Protein AF-0000000067420431 (afdb_homodimer)

Sequence (496 aa):
MPSWLITGTSKGIGLGIVCHLLKEEKNFVIGTARDLSAKALQELAAIYPKNRLALIELDITDVTSVKKAAEEAAALLPNGLDYLINNAGISLQIMTPFEDLDMKLFAEELNFYTVSVIQVTTAFLPLIRKSAVKKIIFITSILGSLETSGSWPLIGNSYSISKAALNMLACKWGAALKNDGIIVALVHPGWVQTNMGDPCKEWAETYAPNIPQITVAQSSAGIVEVAKSITIEAAVPFYQYDGSRLPFMPSWLITGTSKGIGLGIVCHLLKEEKNFVIGTARDLSAKALQELAAIYPKNRLALIELDITDVTSVKKAAEEAAALLPNGLDYLINNAGISLQIMTPFEDLDMKLFAEELNFYTVSVIQVTTAFLPLIRKSAVKKIIFITSILGSLETSGSWPLIGNSYSISKAALNMLACKWGAALKNDGIIVALVHPGWVQTNMGDPCKEWAETYAPNIPQITVAQSSAGIVEVAKSITIEAAVPFYQYDGSRLPF

Organism: Laccaria bicolor (strain S238N-H82 / ATCC MYA-4686) (NCBI:txid486041)

InterPro domains:
  IPR002347 Short-chain dehydrogenase/reductase SDR [PF00106] (5-203)
  IPR002347 Short-chain dehydrogenase/reductase SDR [PR00081] (3-20)
  IPR002347 Short-chain dehydrogenase/reductase SDR [PR00081] (79-90)
  IPR002347 Short-chain dehydrogenase/reductase SDR [PR00081] (128-144)
  IPR002347 Short-chain dehydrogenase/reductase SDR [PR00081] (159-178)
  IPR002347 Short-chain dehydrogenase/reductase SDR [PR00081] (180-197)
  IPR020904 Short-chain dehydrogenase/reductase, conserved site [PS00061] (146-174)
  IPR036291 NAD(P)-binding domain superfamily [SSF51735] (1-248)
  IPR052184 Short-chain dehydrogenases/reductases (SDR) enzymes [PTHR45458] (1-247)

Radius of gyration: 23.75 Å; Cα contacts (8 Å, |Δi|>4): 1062; chains: 2; bounding box: 50×73×51 Å

pLDDT: mean 96.44, std 3.24, range [82.06, 98.94]

Structure (mmCIF, N/CA/C/O backbone):
data_AF-0000000067420431-model_v1
#
loop_
_entity.id
_entity.type
_entity.pdbx_description
1 polymer 'Predicted protein'
#
loop_
_atom_site.group_PDB
_atom_site.id
_atom_site.type_symbol
_atom_site.label_atom_id
_atom_site.label_alt_id
_atom_site.label_comp_id
_atom_site.label_asym_id
_atom_site.label_entity_id
_atom_site.label_seq_id
_atom_site.pdbx_PDB_ins_code
_atom_site.Cartn_x
_atom_site.Cartn_y
_atom_site.Cartn_z
_atom_site.occupancy
_atom_site.B_iso_or_equiv
_atom_site.auth_seq_id
_atom_site.auth_comp_id
_atom_site.auth_asym_id
_atom_site.auth_atom_id
_atom_site.pdbx_PDB_model_num
ATOM 1 N N . MET A 1 1 ? 6.469 31.328 17.688 1 84.81 1 MET A N 1
ATOM 2 C CA . MET A 1 1 ? 5.082 30.938 17.484 1 84.81 1 MET A CA 1
ATOM 3 C C . MET A 1 1 ? 4.992 29.719 16.547 1 84.81 1 MET A C 1
ATOM 5 O O . MET A 1 1 ? 5.355 29.797 15.383 1 84.81 1 MET A O 1
ATOM 9 N N . PRO A 1 2 ? 4.555 28.578 17.203 1 96.44 2 PRO A N 1
ATOM 10 C CA . PRO A 1 2 ? 4.523 27.406 16.328 1 96.44 2 PRO A CA 1
ATOM 11 C C . PRO A 1 2 ? 3.551 27.578 15.156 1 96.44 2 PRO A C 1
ATOM 13 O O . PRO A 1 2 ? 2.455 28.109 15.336 1 96.44 2 PRO A O 1
ATOM 16 N N . SER A 1 3 ? 3.992 27.234 13.969 1 98.62 3 SER A N 1
ATOM 17 C CA . SER A 1 3 ? 3.158 27.297 12.773 1 98.62 3 SER A CA 1
ATOM 18 C C . SER A 1 3 ? 2.678 25.906 12.375 1 98.62 3 SER A C 1
ATOM 20 O O . SER A 1 3 ? 3.445 24.938 12.406 1 98.62 3 SER A O 1
ATOM 22 N N . TRP A 1 4 ? 1.373 25.844 12.055 1 98.88 4 TRP A N 1
ATOM 23 C CA . TRP A 1 4 ? 0.713 24.594 11.688 1 98.88 4 TRP A CA 1
ATOM 24 C C . TRP A 1 4 ? 0.013 24.719 10.336 1 98.88 4 TRP A C 1
ATOM 26 O O . TRP A 1 4 ? -0.705 25.703 10.102 1 98.88 4 TRP A O 1
ATOM 36 N N . LEU A 1 5 ? 0.247 23.812 9.453 1 98.94 5 LEU A N 1
ATOM 37 C CA . LEU A 1 5 ? -0.556 23.719 8.234 1 98.94 5 LEU A CA 1
ATOM 38 C C . LEU A 1 5 ? -1.26 22.359 8.156 1 98.94 5 LEU A C 1
ATOM 40 O O . LEU A 1 5 ? -0.619 21.312 8.281 1 98.94 5 LEU A O 1
ATOM 44 N N . ILE A 1 6 ? -2.568 22.391 8.008 1 98.94 6 ILE A N 1
ATOM 45 C CA . ILE A 1 6 ? -3.402 21.188 7.969 1 98.94 6 ILE A CA 1
ATOM 46 C C . ILE A 1 6 ? -4.141 21.125 6.633 1 98.94 6 ILE A C 1
ATOM 48 O O . ILE A 1 6 ? -4.742 22.109 6.199 1 98.94 6 ILE A O 1
ATOM 52 N N . THR A 1 7 ? -4.051 19.984 5.977 1 98.88 7 THR A N 1
ATOM 53 C CA . THR A 1 7 ? -4.812 19.828 4.742 1 98.88 7 THR A CA 1
ATOM 54 C C . THR A 1 7 ? -6.195 19.25 5.031 1 98.88 7 THR A C 1
ATOM 56 O O . THR A 1 7 ? -6.359 18.438 5.953 1 98.88 7 THR A O 1
ATOM 59 N N . GLY A 1 8 ? -7.168 19.578 4.191 1 98.19 8 GLY A N 1
ATOM 60 C CA . GLY A 1 8 ? -8.516 19.062 4.336 1 98.19 8 GLY A CA 1
ATOM 61 C C . GLY A 1 8 ? -9.211 19.547 5.594 1 98.19 8 GLY A C 1
ATOM 62 O O . GLY A 1 8 ? -9.641 18.734 6.418 1 98.19 8 GLY A O 1
ATOM 63 N N . THR A 1 9 ? -9.5 20.906 5.699 1 98.44 9 THR A N 1
ATOM 64 C CA . THR A 1 9 ? -9.945 21.438 6.984 1 98.44 9 THR A CA 1
ATOM 65 C C . THR A 1 9 ? -11.391 21.922 6.902 1 98.44 9 THR A C 1
ATOM 67 O O . THR A 1 9 ? -11.891 22.547 7.836 1 98.44 9 THR A O 1
ATOM 70 N N . SER A 1 10 ? -12.102 21.594 5.82 1 97.12 10 SER A N 1
ATOM 71 C CA . SER A 1 10 ? -13.445 22.141 5.637 1 97.12 10 SER A CA 1
ATOM 72 C C . SER A 1 10 ? -14.453 21.453 6.555 1 97.12 10 SER A C 1
ATOM 74 O O . SER A 1 10 ? -15.562 21.938 6.758 1 97.12 10 SER A O 1
ATOM 76 N N . LYS A 1 11 ? -14.133 20.25 7.078 1 96.06 11 LYS A N 1
ATOM 77 C CA . LYS A 1 11 ? -15.008 19.484 7.957 1 96.06 11 LYS A CA 1
ATOM 78 C C . LYS A 1 11 ? -14.234 18.406 8.695 1 96.06 11 LYS A C 1
ATOM 80 O O . LYS A 1 11 ? -13.023 18.25 8.5 1 96.06 11 LYS A O 1
ATOM 85 N N . GLY A 1 12 ? -14.891 17.797 9.57 1 97 12 GLY A N 1
ATOM 86 C CA . GLY A 1 12 ? -14.383 16.578 10.18 1 97 12 GLY A CA 1
ATOM 87 C C . GLY A 1 12 ? -13.141 16.812 11.023 1 97 12 GLY A C 1
ATOM 88 O O . GLY A 1 12 ? -13.07 17.766 11.797 1 97 12 GLY A O 1
ATOM 89 N N . ILE A 1 13 ? -12.211 15.906 10.922 1 98.44 13 ILE A N 1
ATOM 90 C CA . ILE A 1 13 ? -11.016 15.867 11.766 1 98.44 13 ILE A CA 1
ATOM 91 C C . ILE A 1 13 ? -10.148 17.094 11.492 1 98.44 13 ILE A C 1
ATOM 93 O O . ILE A 1 13 ? -9.656 17.734 12.43 1 98.44 13 ILE A O 1
ATOM 97 N N . GLY A 1 14 ? -10 17.453 10.18 1 98.62 14 GLY A N 1
ATOM 98 C CA . GLY A 1 14 ? -9.203 18.625 9.844 1 98.62 14 GLY A CA 1
ATOM 99 C C . GLY A 1 14 ? -9.711 19.891 10.484 1 98.62 14 GLY A C 1
ATOM 100 O O . GLY A 1 14 ? -8.93 20.656 11.062 1 98.62 14 GLY A O 1
ATOM 101 N N . LEU A 1 15 ? -10.984 20.109 10.359 1 98.5 15 LEU A N 1
ATOM 102 C CA . LEU A 1 15 ? -11.594 21.266 11 1 98.5 15 LEU A CA 1
ATOM 103 C C . LEU A 1 15 ? -11.406 21.219 12.516 1 98.5 15 LEU A C 1
ATOM 105 O O . LEU A 1 15 ? -11.117 22.234 13.148 1 98.5 15 LEU A O 1
ATOM 109 N N . GLY A 1 16 ? -11.562 20.031 13.062 1 98.69 16 GLY A N 1
ATOM 110 C CA . GLY A 1 16 ? -11.359 19.844 14.492 1 98.69 16 GLY A CA 1
ATOM 111 C C . GLY A 1 16 ? -9.953 20.203 14.945 1 98.69 16 GLY A C 1
ATOM 112 O O . GLY A 1 16 ? -9.773 20.812 16 1 98.69 16 GLY A O 1
ATOM 113 N N . ILE A 1 17 ? -8.977 19.828 14.164 1 98.88 17 ILE A N 1
ATOM 114 C CA . ILE A 1 17 ? -7.586 20.125 14.492 1 98.88 17 ILE A CA 1
ATOM 115 C C . ILE A 1 17 ? -7.379 21.641 14.477 1 98.88 17 ILE A C 1
ATOM 117 O O . ILE A 1 17 ? -6.77 22.203 15.398 1 98.88 17 ILE A O 1
ATOM 121 N N . VAL A 1 18 ? -7.898 22.312 13.453 1 98.75 18 VAL A N 1
ATOM 122 C CA . VAL A 1 18 ? -7.789 23.766 13.359 1 98.75 18 VAL A CA 1
ATOM 123 C C . VAL A 1 18 ? -8.414 24.406 14.594 1 98.75 18 VAL A C 1
ATOM 125 O O . VAL A 1 18 ? -7.777 25.234 15.258 1 98.75 18 VAL A O 1
ATOM 128 N N . CYS A 1 19 ? -9.609 23.984 14.938 1 98.56 19 CYS A N 1
ATOM 129 C CA . CYS A 1 19 ? -10.312 24.531 16.094 1 98.56 19 CYS A CA 1
ATOM 130 C C . CYS A 1 19 ? -9.508 24.312 17.375 1 98.56 19 CYS A C 1
ATOM 132 O O . CYS A 1 19 ? -9.391 25.234 18.203 1 98.56 19 CYS A O 1
ATOM 134 N N . HIS A 1 20 ? -9 23.172 17.516 1 98.69 20 HIS A N 1
ATOM 135 C CA . HIS A 1 20 ? -8.234 22.844 18.719 1 98.69 20 HIS A CA 1
ATOM 136 C C . HIS A 1 20 ? -6.98 23.703 18.828 1 98.69 20 HIS A C 1
ATOM 138 O O . HIS A 1 20 ? -6.68 24.25 19.891 1 98.69 20 HIS A O 1
ATOM 144 N N . LEU A 1 21 ? -6.27 23.859 17.781 1 98.69 21 LEU A N 1
ATOM 145 C CA . LEU A 1 21 ? -5.012 24.594 17.75 1 98.69 21 LEU A CA 1
ATOM 146 C C . LEU A 1 21 ? -5.242 26.078 18.047 1 98.69 21 LEU A C 1
ATOM 148 O O . LEU A 1 21 ? -4.395 26.734 18.656 1 98.69 21 LEU A O 1
ATOM 152 N N . LEU A 1 22 ? -6.348 26.594 17.609 1 98.06 22 LEU A N 1
ATOM 153 C CA . LEU A 1 22 ? -6.641 28.016 17.766 1 98.06 22 LEU A CA 1
ATOM 154 C C . LEU A 1 22 ? -6.949 28.359 19.219 1 98.06 22 LEU A C 1
ATOM 156 O O . LEU A 1 22 ? -6.965 29.531 19.594 1 98.06 22 LEU A O 1
ATOM 160 N N . LYS A 1 23 ? -7.18 27.312 20.047 1 97.25 23 LYS A N 1
ATOM 161 C CA . LYS A 1 23 ? -7.375 27.547 21.469 1 97.25 23 LYS A CA 1
ATOM 162 C C . LYS A 1 23 ? -6.102 28.078 22.125 1 97.25 23 LYS A C 1
ATOM 164 O O . LYS A 1 23 ? -6.164 28.75 23.156 1 97.25 23 LYS A O 1
ATOM 169 N N . GLU A 1 24 ? -5 27.766 21.547 1 96.81 24 GLU A N 1
ATOM 170 C CA . GLU A 1 24 ? -3.723 28.281 22.047 1 96.81 24 GLU A CA 1
ATOM 171 C C . GLU A 1 24 ? -3.299 29.531 21.281 1 96.81 24 GLU A C 1
ATOM 173 O O . GLU A 1 24 ? -3.039 29.469 20.078 1 96.81 24 GLU A O 1
ATOM 178 N N . GLU A 1 25 ? -3.021 30.578 21.953 1 95.25 25 GLU A N 1
ATOM 179 C CA . GLU A 1 25 ? -2.801 31.891 21.344 1 95.25 25 GLU A CA 1
ATOM 180 C C . GLU A 1 25 ? -1.468 31.938 20.609 1 95.25 25 GLU A C 1
ATOM 182 O O . GLU A 1 25 ? -1.314 32.688 19.641 1 95.25 25 GLU A O 1
ATOM 187 N N . LYS A 1 26 ? -0.613 31.125 21.016 1 95.75 26 LYS A N 1
ATOM 188 C CA . LYS A 1 26 ? 0.732 31.203 20.453 1 95.75 26 LYS A CA 1
ATOM 189 C C . LYS A 1 26 ? 0.784 30.562 19.062 1 95.75 26 LYS A C 1
ATOM 191 O O . LYS A 1 26 ? 1.764 30.734 18.344 1 95.75 26 LYS A O 1
ATOM 196 N N . ASN A 1 27 ? -0.237 29.859 18.656 1 97.69 27 ASN A N 1
ATOM 197 C CA . ASN A 1 27 ? -0.2 29.109 17.406 1 97.69 27 ASN A CA 1
ATOM 198 C C . ASN A 1 27 ? -0.577 30 16.219 1 97.69 27 ASN A C 1
ATOM 200 O O . ASN A 1 27 ? -1.49 30.828 16.312 1 97.69 27 ASN A O 1
ATOM 204 N N . PHE A 1 28 ? 0.142 29.891 15.164 1 98.56 28 PHE A N 1
ATOM 205 C CA . PHE A 1 28 ? -0.312 30.344 13.852 1 98.56 28 PHE A CA 1
ATOM 206 C C . PHE A 1 28 ? -0.789 29.156 13.016 1 98.56 28 PHE A C 1
ATOM 208 O O . PHE A 1 28 ? -0.015 28.234 12.727 1 98.56 28 PHE A O 1
ATOM 215 N N . VAL A 1 29 ? -2.057 29.188 12.562 1 98.75 29 VAL A N 1
ATOM 216 C CA . VAL A 1 29 ? -2.68 28.016 11.938 1 98.75 29 VAL A CA 1
ATOM 217 C C . VAL A 1 29 ? -3.061 28.359 10.5 1 98.75 29 VAL A C 1
ATOM 219 O O . VAL A 1 29 ? -3.68 29.391 10.234 1 98.75 29 VAL A O 1
ATOM 222 N N . ILE A 1 30 ? -2.619 27.5 9.602 1 98.81 30 ILE A N 1
ATOM 223 C CA . ILE A 1 30 ? -3.047 27.578 8.211 1 98.81 30 ILE A CA 1
ATOM 224 C C . ILE A 1 30 ? -3.928 26.375 7.879 1 98.81 30 ILE A C 1
ATOM 226 O O . ILE A 1 30 ? -3.451 25.234 7.848 1 98.81 30 ILE A O 1
ATOM 230 N N . GLY A 1 31 ? -5.191 26.656 7.66 1 98.69 31 GLY A N 1
ATOM 231 C CA . GLY A 1 31 ? -6.109 25.641 7.168 1 98.69 31 GLY A CA 1
ATOM 232 C C . GLY A 1 31 ? -6.266 25.656 5.66 1 98.69 31 GLY A C 1
ATOM 233 O O . GLY A 1 31 ? -6.391 26.719 5.055 1 98.69 31 GLY A O 1
ATOM 234 N N . THR A 1 32 ? -6.195 24.469 5.047 1 98.81 32 THR A N 1
ATOM 235 C CA . THR A 1 32 ? -6.395 24.406 3.604 1 98.81 32 THR A CA 1
ATOM 236 C C . THR A 1 32 ? -7.617 23.562 3.258 1 98.81 32 THR A C 1
ATOM 238 O O . THR A 1 32 ? -7.965 22.641 3.998 1 98.81 32 THR A O 1
ATOM 241 N N . ALA A 1 33 ? -8.281 23.891 2.217 1 98.31 33 ALA A N 1
ATOM 242 C CA . ALA A 1 33 ? -9.422 23.141 1.695 1 98.31 33 ALA A CA 1
ATOM 243 C C . ALA A 1 33 ? -9.625 23.422 0.211 1 98.31 33 ALA A C 1
ATOM 245 O O . ALA A 1 33 ? -9.164 24.453 -0.304 1 98.31 33 ALA A O 1
ATOM 246 N N . ARG A 1 34 ? -10.352 22.578 -0.492 1 96.62 34 ARG A N 1
ATOM 247 C CA . ARG A 1 34 ? -10.664 22.75 -1.907 1 96.62 34 ARG A CA 1
ATOM 248 C C . ARG A 1 34 ? -11.609 23.922 -2.117 1 96.62 34 ARG A C 1
ATOM 250 O O . ARG A 1 34 ? -11.531 24.609 -3.135 1 96.62 34 ARG A O 1
ATOM 257 N N . ASP A 1 35 ? -12.414 23.969 -1.175 1 95.31 35 ASP A N 1
ATOM 258 C CA . ASP A 1 35 ? -13.422 25.031 -1.182 1 95.31 35 ASP A CA 1
ATOM 259 C C . ASP A 1 35 ? -13.414 25.812 0.134 1 95.31 35 ASP A C 1
ATOM 261 O O . ASP A 1 35 ? -13.836 25.281 1.17 1 95.31 35 ASP A O 1
ATOM 265 N N . LEU A 1 36 ? -13.086 27.078 0.056 1 96.56 36 LEU A N 1
ATOM 266 C CA . LEU A 1 36 ? -12.93 27.891 1.254 1 96.56 36 LEU A CA 1
ATOM 267 C C . LEU A 1 36 ? -14.266 28.516 1.665 1 96.56 36 LEU A C 1
ATOM 269 O O . LEU A 1 36 ? -14.367 29.141 2.729 1 96.56 36 LEU A O 1
ATOM 273 N N . SER A 1 37 ? -15.258 28.281 0.844 1 94.88 37 SER A N 1
ATOM 274 C CA . SER A 1 37 ? -16.547 28.891 1.148 1 94.88 37 SER A CA 1
ATOM 275 C C . SER A 1 37 ? -17.328 28.047 2.168 1 94.88 37 SER A C 1
ATOM 277 O O . SER A 1 37 ? -18.438 28.422 2.562 1 94.88 37 SER A O 1
ATOM 279 N N . ALA A 1 38 ? -16.719 26.938 2.594 1 94.5 38 ALA A N 1
ATOM 280 C CA . ALA A 1 38 ? -17.344 26.156 3.648 1 94.5 38 ALA A CA 1
ATOM 281 C C . ALA A 1 38 ? -17.719 27.031 4.844 1 94.5 38 ALA A C 1
ATOM 283 O O . ALA A 1 38 ? -16.891 27.812 5.328 1 94.5 38 ALA A O 1
ATOM 284 N N . LYS A 1 39 ? -18.875 26.922 5.359 1 95.38 39 LYS A N 1
ATOM 285 C CA . LYS A 1 39 ? -19.438 27.781 6.391 1 95.38 39 LYS A CA 1
ATOM 286 C C . LYS A 1 39 ? -18.562 27.797 7.633 1 95.38 39 LYS A C 1
ATOM 288 O O . LYS A 1 39 ? -18.25 28.859 8.18 1 95.38 39 LYS A O 1
ATOM 293 N N . ALA A 1 40 ? -18.156 26.641 8.055 1 95.25 40 ALA A N 1
ATOM 294 C CA . ALA A 1 40 ? -17.359 26.531 9.273 1 95.25 40 ALA A CA 1
ATOM 295 C C . ALA A 1 40 ? -16.047 27.312 9.148 1 95.25 40 ALA A C 1
ATOM 297 O O . ALA A 1 40 ? -15.617 27.969 10.102 1 95.25 40 ALA A O 1
ATOM 298 N N . LEU A 1 41 ? -15.422 27.281 8.008 1 96.31 41 LEU A N 1
ATOM 299 C CA . LEU A 1 41 ? -14.172 28 7.781 1 96.31 41 LEU A CA 1
ATOM 300 C C . LEU A 1 41 ? -14.398 29.5 7.762 1 96.31 41 LEU A C 1
ATOM 302 O O . LEU A 1 41 ? -13.602 30.266 8.32 1 96.31 41 LEU A O 1
ATOM 306 N N . GLN A 1 42 ? -15.445 29.875 7.164 1 96.38 42 GLN A N 1
ATOM 307 C CA . GLN A 1 42 ? -15.773 31.297 7.109 1 96.38 42 GLN A CA 1
ATOM 308 C C . GLN A 1 42 ? -16.047 31.859 8.5 1 96.38 42 GLN A C 1
ATOM 310 O O . GLN A 1 42 ? -15.641 32.969 8.812 1 96.38 42 GLN A O 1
ATOM 315 N N . GLU A 1 43 ? -16.719 31.094 9.273 1 97.19 43 GLU A N 1
ATOM 316 C CA . GLU A 1 43 ? -17 31.516 10.641 1 97.19 43 GLU A CA 1
ATOM 317 C C . GLU A 1 43 ? -15.711 31.672 11.445 1 97.19 43 GLU A C 1
ATOM 319 O O . GLU A 1 43 ? -15.57 32.625 12.203 1 97.19 43 GLU A O 1
ATOM 324 N N . LEU A 1 44 ? -14.797 30.766 11.273 1 97.12 44 LEU A N 1
ATOM 325 C CA . LEU A 1 44 ? -13.516 30.859 11.961 1 97.12 44 LEU A CA 1
ATOM 326 C C . LEU A 1 44 ? -12.742 32.094 11.492 1 97.12 44 LEU A C 1
ATOM 328 O O . LEU A 1 44 ? -12.156 32.812 12.305 1 97.12 44 LEU A O 1
ATOM 332 N N . ALA A 1 45 ? -12.75 32.312 10.203 1 96.12 45 ALA A N 1
ATOM 333 C CA . ALA A 1 45 ? -12.008 33.438 9.625 1 96.12 45 ALA A CA 1
ATOM 334 C C . ALA A 1 45 ? -12.562 34.781 10.125 1 96.12 45 ALA A C 1
ATOM 336 O O . ALA A 1 45 ? -11.828 35.781 10.203 1 96.12 45 ALA A O 1
ATOM 337 N N . ALA A 1 46 ? -13.805 34.781 10.438 1 96.69 46 ALA A N 1
ATOM 338 C CA . ALA A 1 46 ? -14.445 36 10.938 1 96.69 46 ALA A CA 1
ATOM 339 C C . ALA A 1 46 ? -14.047 36.281 12.383 1 96.69 46 ALA A C 1
ATOM 341 O O . ALA A 1 46 ? -14.031 37.438 12.82 1 96.69 46 ALA A O 1
ATOM 342 N N . ILE A 1 47 ? -13.711 35.281 13.102 1 96.69 47 ILE A N 1
ATOM 343 C CA . ILE A 1 47 ? -13.43 35.375 14.531 1 96.69 47 ILE A CA 1
ATOM 344 C C . ILE A 1 47 ? -11.945 35.625 14.758 1 96.69 47 ILE A C 1
ATOM 346 O O . ILE A 1 47 ? -11.57 36.469 15.594 1 96.69 47 ILE A O 1
ATOM 350 N N . TYR A 1 48 ? -11.086 34.969 14.047 1 97.31 48 TYR A N 1
ATOM 351 C CA . TYR A 1 48 ? -9.656 35.031 14.297 1 97.31 48 TYR A CA 1
ATOM 352 C C . TYR A 1 48 ? -8.953 35.938 13.305 1 97.31 48 TYR A C 1
ATOM 354 O O . TYR A 1 48 ? -9.258 35.906 12.109 1 97.31 48 TYR A O 1
ATOM 362 N N . PRO A 1 49 ? -8.055 36.75 13.805 1 96.12 49 PRO A N 1
ATOM 363 C CA . PRO A 1 49 ? -7.301 37.625 12.898 1 96.12 49 PRO A CA 1
ATOM 364 C C . PRO A 1 49 ? -6.359 36.844 11.984 1 96.12 49 PRO A C 1
ATOM 366 O O . PRO A 1 49 ? -6.047 35.688 12.25 1 96.12 49 PRO A O 1
ATOM 369 N N . LYS A 1 50 ? -5.859 37.469 11.008 1 94.44 50 LYS A N 1
ATOM 370 C CA . LYS A 1 50 ? -5.078 36.875 9.938 1 94.44 50 LYS A CA 1
ATOM 371 C C . LYS A 1 50 ? -3.711 36.406 10.445 1 94.44 50 LYS A C 1
ATOM 373 O O . LYS A 1 50 ? -3.061 35.562 9.836 1 94.44 50 LYS A O 1
ATOM 378 N N . ASN A 1 51 ? -3.252 36.969 11.531 1 94 51 ASN A N 1
ATOM 379 C CA . ASN A 1 51 ? -1.964 36.531 12.078 1 94 51 ASN A CA 1
ATOM 380 C C . ASN A 1 51 ? -2.104 35.312 12.977 1 94 51 ASN A C 1
ATOM 382 O O . ASN A 1 51 ? -1.109 34.812 13.492 1 94 51 ASN A O 1
ATOM 386 N N . ARG A 1 52 ? -3.328 34.844 13.156 1 97.44 52 ARG A N 1
ATOM 387 C CA . ARG A 1 52 ? -3.6 33.625 13.914 1 97.44 52 ARG A CA 1
ATOM 388 C C . ARG A 1 52 ? -4.098 32.5 13.008 1 97.44 52 ARG A C 1
ATOM 390 O O . ARG A 1 52 ? -3.793 31.328 13.227 1 97.44 52 ARG A O 1
ATOM 397 N N . LEU A 1 53 ? -4.918 32.906 12.094 1 98.44 53 LEU A N 1
ATOM 398 C CA . LEU A 1 53 ? -5.523 31.953 11.18 1 98.44 53 LEU A CA 1
ATOM 399 C C . LEU A 1 53 ? -5.473 32.438 9.742 1 98.44 53 LEU A C 1
ATOM 401 O O . LEU A 1 53 ? -5.902 33.562 9.453 1 98.44 53 LEU A O 1
ATOM 405 N N . ALA A 1 54 ? -4.922 31.672 8.883 1 98.44 54 ALA A N 1
ATOM 406 C CA . ALA A 1 54 ? -5 31.891 7.438 1 98.44 54 ALA A CA 1
ATOM 407 C C . ALA A 1 54 ? -5.641 30.688 6.742 1 98.44 54 ALA A C 1
ATOM 409 O O . ALA A 1 54 ? -5.473 29.547 7.18 1 98.44 54 ALA A O 1
ATOM 410 N N . LEU A 1 55 ? -6.418 30.969 5.73 1 98.5 55 LEU A N 1
ATOM 411 C CA . LEU A 1 55 ? -7.027 29.922 4.914 1 98.5 55 LEU A CA 1
ATOM 412 C C . LEU A 1 55 ? -6.457 29.938 3.498 1 98.5 55 LEU A C 1
ATOM 414 O O . LEU A 1 55 ? -6.363 31 2.877 1 98.5 55 LEU A O 1
ATOM 418 N N . ILE A 1 56 ? -6.016 28.797 3.047 1 98.69 56 ILE A N 1
ATOM 419 C CA . ILE A 1 56 ? -5.457 28.672 1.706 1 98.69 56 ILE A CA 1
ATOM 420 C C . ILE A 1 56 ? -6.238 27.625 0.917 1 98.69 56 ILE A C 1
ATOM 422 O O . ILE A 1 56 ? -6.527 26.531 1.429 1 98.69 56 ILE A O 1
ATOM 426 N N . GLU A 1 57 ? -6.637 27.969 -0.313 1 98.56 57 GLU A N 1
ATOM 427 C CA . GLU A 1 57 ? -7.281 27 -1.192 1 98.56 57 GLU A CA 1
ATOM 428 C C . GLU A 1 57 ? -6.281 25.953 -1.683 1 98.56 57 GLU A C 1
ATOM 430 O O . GLU A 1 57 ? -5.207 26.297 -2.174 1 98.56 57 GLU A O 1
ATOM 435 N N . LEU A 1 58 ? -6.656 24.672 -1.486 1 98.75 58 LEU A N 1
ATOM 436 C CA . LEU A 1 58 ? -5.754 23.594 -1.887 1 98.75 58 LEU A CA 1
ATOM 437 C C . LEU A 1 58 ? -6.539 22.344 -2.27 1 98.75 58 LEU A C 1
ATOM 439 O O . LEU A 1 58 ? -7.238 21.766 -1.435 1 98.75 58 LEU A O 1
ATOM 443 N N . ASP A 1 59 ? -6.512 22.031 -3.545 1 98.56 59 ASP A N 1
ATOM 444 C CA . ASP A 1 59 ? -6.84 20.688 -4.016 1 98.56 59 ASP A CA 1
ATOM 445 C C . ASP A 1 59 ? -5.586 19.828 -4.148 1 98.56 59 ASP A C 1
ATOM 447 O O . ASP A 1 59 ? -4.797 20 -5.082 1 98.56 59 ASP A O 1
ATOM 451 N N . ILE A 1 60 ? -5.449 18.859 -3.236 1 98.25 60 ILE A N 1
ATOM 452 C CA . ILE A 1 60 ? -4.18 18.141 -3.152 1 98.25 60 ILE A CA 1
ATOM 453 C C . ILE A 1 60 ? -3.988 17.281 -4.398 1 98.25 60 ILE A C 1
ATOM 455 O O . ILE A 1 60 ? -2.893 16.766 -4.648 1 98.25 60 ILE A O 1
ATOM 459 N N . THR A 1 61 ? -5.082 17.031 -5.215 1 97.81 61 THR A N 1
ATOM 460 C CA . THR A 1 61 ? -4.988 16.188 -6.402 1 97.81 61 THR A CA 1
ATOM 461 C C . THR A 1 61 ? -4.582 17 -7.621 1 97.81 61 THR A C 1
ATOM 463 O O . THR A 1 61 ? -4.391 16.453 -8.711 1 97.81 61 THR A O 1
ATOM 466 N N . ASP A 1 62 ? -4.488 18.297 -7.445 1 98.19 62 ASP A N 1
ATOM 467 C CA . ASP A 1 62 ? -4.168 19.203 -8.539 1 98.19 62 ASP A CA 1
ATOM 468 C C . ASP A 1 62 ? -2.795 19.844 -8.344 1 98.19 62 ASP A C 1
ATOM 470 O O . ASP A 1 62 ? -2.617 20.688 -7.473 1 98.19 62 ASP A O 1
ATOM 474 N N . VAL A 1 63 ? -1.906 19.516 -9.211 1 97.19 63 VAL A N 1
ATOM 475 C CA . VAL A 1 63 ? -0.509 19.922 -9.086 1 97.19 63 VAL A CA 1
ATOM 476 C C . VAL A 1 63 ? -0.409 21.438 -9.07 1 97.19 63 VAL A C 1
ATOM 478 O O . VAL A 1 63 ? 0.392 22.016 -8.32 1 97.19 63 VAL A O 1
ATOM 481 N N . THR A 1 64 ? -1.147 22.094 -9.852 1 98.19 64 THR A N 1
ATOM 482 C CA . THR A 1 64 ? -1.126 23.562 -9.906 1 98.19 64 THR A CA 1
ATOM 483 C C . THR A 1 64 ? -1.645 24.156 -8.602 1 98.19 64 THR A C 1
ATOM 485 O O . THR A 1 64 ? -1.069 25.109 -8.086 1 98.19 64 THR A O 1
ATOM 488 N N . SER A 1 65 ? -2.717 23.594 -8.133 1 98.75 65 SER A N 1
ATOM 489 C CA . SER A 1 65 ? -3.26 24.016 -6.852 1 98.75 65 SER A CA 1
ATOM 490 C C . SER A 1 65 ? -2.232 23.859 -5.734 1 98.75 65 SER A C 1
ATOM 492 O O . SER A 1 65 ? -2.08 24.75 -4.895 1 98.75 65 SER A O 1
ATOM 494 N N . VAL A 1 66 ? -1.493 22.812 -5.711 1 98.75 66 VAL A N 1
ATOM 495 C CA . VAL A 1 66 ? -0.491 22.516 -4.695 1 98.75 66 VAL A CA 1
ATOM 496 C C . VAL A 1 66 ? 0.638 23.531 -4.758 1 98.75 66 VAL A C 1
ATOM 498 O O . VAL A 1 66 ? 1.048 24.078 -3.73 1 98.75 66 VAL A O 1
ATOM 501 N N . LYS A 1 67 ? 1.083 23.797 -5.938 1 98.38 67 LYS A N 1
ATOM 502 C CA . LYS A 1 67 ? 2.16 24.766 -6.113 1 98.38 67 LYS A CA 1
ATOM 503 C C . LYS A 1 67 ? 1.741 26.141 -5.617 1 98.38 67 LYS A C 1
ATOM 505 O O . LYS A 1 67 ? 2.494 26.812 -4.902 1 98.38 67 LYS A O 1
ATOM 510 N N . LYS A 1 68 ? 0.6 26.562 -5.992 1 98.62 68 LYS A N 1
ATOM 511 C CA . LYS A 1 68 ? 0.085 27.859 -5.578 1 98.62 68 LYS A CA 1
ATOM 512 C C . LYS A 1 68 ? -0.055 27.938 -4.062 1 98.62 68 LYS A C 1
ATOM 514 O O . LYS A 1 68 ? 0.293 28.953 -3.451 1 98.62 68 LYS A O 1
ATOM 519 N N . ALA A 1 69 ? -0.548 26.875 -3.477 1 98.81 69 ALA A N 1
ATOM 520 C CA . ALA A 1 69 ? -0.724 26.844 -2.027 1 98.81 69 ALA A CA 1
ATOM 521 C C . ALA A 1 69 ? 0.619 26.953 -1.31 1 98.81 69 ALA A C 1
ATOM 523 O O . ALA A 1 69 ? 0.736 27.641 -0.298 1 98.81 69 ALA A O 1
ATOM 524 N N . ALA A 1 70 ? 1.617 26.25 -1.798 1 98.75 70 ALA A N 1
ATOM 525 C CA . ALA A 1 70 ? 2.945 26.281 -1.193 1 98.75 70 ALA A CA 1
ATOM 526 C C . ALA A 1 70 ? 3.541 27.688 -1.269 1 98.75 70 ALA A C 1
ATOM 528 O O . ALA A 1 70 ? 4.168 28.156 -0.315 1 98.75 70 ALA A O 1
ATOM 529 N N . GLU A 1 71 ? 3.318 28.312 -2.369 1 98.56 71 GLU A N 1
ATOM 530 C CA . GLU A 1 71 ? 3.803 29.688 -2.539 1 98.56 71 GLU A CA 1
ATOM 531 C C . GLU A 1 71 ? 3.113 30.641 -1.565 1 98.56 71 GLU A C 1
ATOM 533 O O . GLU A 1 71 ? 3.77 31.469 -0.938 1 98.56 71 GLU A O 1
ATOM 538 N N . GLU A 1 72 ? 1.834 30.516 -1.494 1 98.69 72 GLU A N 1
ATOM 539 C CA . GLU A 1 72 ? 1.079 31.359 -0.567 1 98.69 72 GLU A CA 1
ATOM 540 C C . GLU A 1 72 ? 1.519 31.125 0.875 1 98.69 72 GLU A C 1
ATOM 542 O O . GLU A 1 72 ? 1.676 32.062 1.646 1 98.69 72 GLU A O 1
ATOM 547 N N . ALA A 1 73 ? 1.706 29.891 1.247 1 98.75 73 ALA A N 1
ATOM 548 C CA . ALA A 1 73 ? 2.162 29.562 2.594 1 98.75 73 ALA A CA 1
ATOM 549 C C . ALA A 1 73 ? 3.543 30.141 2.865 1 98.75 73 ALA A C 1
ATOM 551 O O . ALA A 1 73 ? 3.812 30.625 3.967 1 98.75 73 ALA A O 1
ATOM 552 N N . ALA A 1 74 ? 4.383 30.078 1.878 1 98.5 74 ALA A N 1
ATOM 553 C CA . ALA A 1 74 ? 5.742 30.594 2.027 1 98.5 74 ALA A CA 1
ATOM 554 C C . ALA A 1 74 ? 5.727 32.062 2.373 1 98.5 74 ALA A C 1
ATOM 556 O O . ALA A 1 74 ? 6.539 32.531 3.174 1 98.5 74 ALA A O 1
ATOM 557 N N . ALA A 1 75 ? 4.844 32.781 1.787 1 98.12 75 ALA A N 1
ATOM 558 C CA . ALA A 1 75 ? 4.727 34.219 2.039 1 98.12 75 ALA A CA 1
ATOM 559 C C . ALA A 1 75 ? 4.301 34.469 3.479 1 98.12 75 ALA A C 1
ATOM 561 O O . ALA A 1 75 ? 4.668 35.5 4.059 1 98.12 75 ALA A O 1
ATOM 562 N N . LEU A 1 76 ? 3.576 33.562 4.078 1 98.06 76 LEU A N 1
ATOM 563 C CA . LEU A 1 76 ? 3.047 33.719 5.43 1 98.06 76 LEU A CA 1
ATOM 564 C C . LEU A 1 76 ? 4.043 33.219 6.469 1 98.06 76 LEU A C 1
ATOM 566 O O . LEU A 1 76 ? 3.9 33.5 7.66 1 98.06 76 LEU A O 1
ATOM 570 N N . LEU A 1 77 ? 5.059 32.438 6 1 98 77 LEU A N 1
ATOM 571 C CA . LEU A 1 77 ? 5.922 31.703 6.926 1 98 77 LEU A CA 1
ATOM 572 C C . LEU A 1 77 ? 7.391 32 6.648 1 98 77 LEU A C 1
ATOM 574 O O . LEU A 1 77 ? 8.148 31.109 6.27 1 98 77 LEU A O 1
ATOM 578 N N . PRO A 1 78 ? 7.812 33.156 6.918 1 96.19 78 PRO A N 1
ATOM 579 C CA . PRO A 1 78 ? 9.195 33.531 6.617 1 96.19 78 PRO A CA 1
ATOM 580 C C . PRO A 1 78 ? 10.211 32.688 7.367 1 96.19 78 PRO A C 1
ATOM 582 O O . PRO A 1 78 ? 11.352 32.531 6.914 1 96.19 78 PRO A O 1
ATOM 585 N N . ASN A 1 79 ? 9.836 32.156 8.508 1 97.19 79 ASN A N 1
ATOM 586 C CA . ASN A 1 79 ? 10.773 31.344 9.289 1 97.19 79 ASN A CA 1
ATOM 587 C C . ASN A 1 79 ? 10.531 29.859 9.102 1 97.19 79 ASN A C 1
ATOM 589 O O . ASN A 1 79 ? 11.086 29.031 9.836 1 97.19 79 ASN A O 1
ATOM 593 N N . GLY A 1 80 ? 9.641 29.484 8.18 1 98.31 80 GLY A N 1
ATOM 594 C CA . GLY A 1 80 ? 9.391 28.094 7.871 1 98.31 80 GLY A CA 1
ATOM 595 C C . GLY A 1 80 ? 8.125 27.547 8.516 1 98.31 80 GLY A C 1
ATOM 596 O O . GLY A 1 80 ? 7.418 28.281 9.211 1 98.31 80 GLY A O 1
ATOM 597 N N . LEU A 1 81 ? 7.82 26.328 8.219 1 98.81 81 LEU A N 1
ATOM 598 C CA . LEU A 1 81 ? 6.648 25.609 8.711 1 98.81 81 LEU A CA 1
ATOM 599 C C . LEU A 1 81 ? 7.051 24.562 9.742 1 98.81 81 LEU A C 1
ATOM 601 O O . LEU A 1 81 ? 7.801 23.641 9.43 1 98.81 81 LEU A O 1
ATOM 605 N N . ASP A 1 82 ? 6.5 24.688 10.938 1 98.75 82 ASP A N 1
ATOM 606 C CA . ASP A 1 82 ? 6.887 23.812 12.039 1 98.75 82 ASP A CA 1
ATOM 607 C C . ASP A 1 82 ? 6.203 22.453 11.922 1 98.75 82 ASP A C 1
ATOM 609 O O . ASP A 1 82 ? 6.836 21.406 12.117 1 98.75 82 ASP A O 1
ATOM 613 N N . TYR A 1 83 ? 4.895 22.422 11.648 1 98.88 83 TYR A N 1
ATOM 614 C CA . TYR A 1 83 ? 4.094 21.203 11.602 1 98.88 83 TYR A CA 1
ATOM 615 C C . TYR A 1 83 ? 3.281 21.125 10.32 1 98.88 83 TYR A C 1
ATOM 617 O O . TYR A 1 83 ? 2.473 22.016 10.039 1 98.88 83 TYR A O 1
ATOM 625 N N . LEU A 1 84 ? 3.508 20.156 9.523 1 98.94 84 LEU A N 1
ATOM 626 C CA . LEU A 1 84 ? 2.627 19.812 8.414 1 98.94 84 LEU A CA 1
ATOM 627 C C . LEU A 1 84 ? 1.792 18.578 8.75 1 98.94 84 LEU A C 1
ATOM 629 O O . LEU A 1 84 ? 2.34 17.5 9.008 1 98.94 84 LEU A O 1
ATOM 633 N N . ILE A 1 85 ? 0.488 18.719 8.781 1 98.94 85 ILE A N 1
ATOM 634 C CA . ILE A 1 85 ? -0.417 17.594 9.016 1 98.94 85 ILE A CA 1
ATOM 635 C C . ILE A 1 85 ? -1.156 17.25 7.723 1 98.94 85 ILE A C 1
ATOM 637 O O . ILE A 1 85 ? -2.07 17.969 7.316 1 98.94 85 ILE A O 1
ATOM 641 N N . ASN A 1 86 ? -0.708 16.203 7.098 1 98.88 86 ASN A N 1
ATOM 642 C CA . ASN A 1 86 ? -1.438 15.633 5.969 1 98.88 86 ASN A CA 1
ATOM 643 C C . ASN A 1 86 ? -2.695 14.898 6.426 1 98.88 86 ASN A C 1
ATOM 645 O O . ASN A 1 86 ? -2.648 13.711 6.734 1 98.88 86 ASN A O 1
ATOM 649 N N . ASN A 1 87 ? -3.807 15.602 6.344 1 98.75 87 ASN A N 1
ATOM 650 C CA . ASN A 1 87 ? -5.051 15.102 6.926 1 98.75 87 ASN A CA 1
ATOM 651 C C . ASN A 1 87 ? -6.102 14.836 5.852 1 98.75 87 ASN A C 1
ATOM 653 O O . ASN A 1 87 ? -7.008 14.023 6.051 1 98.75 87 ASN A O 1
ATOM 657 N N . ALA A 1 88 ? -5.98 15.531 4.691 1 98.31 88 ALA A N 1
ATOM 658 C CA . ALA A 1 88 ? -6.965 15.328 3.635 1 98.31 88 ALA A CA 1
ATOM 659 C C . ALA A 1 88 ? -7.152 13.844 3.342 1 98.31 88 ALA A C 1
ATOM 661 O O . ALA A 1 88 ? -6.18 13.086 3.275 1 98.31 88 ALA A O 1
ATOM 662 N N . GLY A 1 89 ? -8.375 13.445 3.27 1 96.56 89 GLY A N 1
ATOM 663 C CA . GLY A 1 89 ? -8.633 12.031 3.041 1 96.56 89 GLY A CA 1
ATOM 664 C C . GLY A 1 89 ? -9.977 11.773 2.391 1 96.56 89 GLY A C 1
ATOM 665 O O . GLY A 1 89 ? -10.867 12.617 2.439 1 96.56 89 GLY A O 1
ATOM 666 N N . ILE A 1 90 ? -10.109 10.617 1.776 1 95.44 90 ILE A N 1
ATOM 667 C CA . ILE A 1 90 ? -11.344 10.164 1.154 1 95.44 90 ILE A CA 1
ATOM 668 C C . ILE A 1 90 ? -11.547 8.672 1.438 1 95.44 90 ILE A C 1
ATOM 670 O O . ILE A 1 90 ? -10.602 7.973 1.804 1 95.44 90 ILE A O 1
ATOM 674 N N . SER A 1 91 ? -12.672 8.227 1.441 1 94.56 91 SER A N 1
ATOM 675 C CA . SER A 1 91 ? -13.109 6.828 1.432 1 94.56 91 SER A CA 1
ATOM 676 C C . SER A 1 91 ? -14.219 6.602 0.415 1 94.56 91 SER A C 1
ATOM 678 O O . SER A 1 91 ? -15.352 7.055 0.612 1 94.56 91 SER A O 1
ATOM 680 N N . LEU A 1 92 ? -13.953 5.848 -0.593 1 94 92 LEU A N 1
ATOM 681 C CA . LEU A 1 92 ? -14.852 5.867 -1.739 1 94 92 LEU A CA 1
ATOM 682 C C . LEU A 1 92 ? -15.734 4.621 -1.756 1 94 92 LEU A C 1
ATOM 684 O O . LEU A 1 92 ? -16.844 4.645 -2.309 1 94 92 LEU A O 1
ATOM 688 N N . GLN A 1 93 ? -15.273 3.535 -1.212 1 94.81 93 GLN A N 1
ATOM 689 C CA . GLN A 1 93 ? -16.031 2.283 -1.251 1 94.81 93 GLN A CA 1
ATOM 690 C C . GLN A 1 93 ? -15.727 1.426 -0.025 1 94.81 93 GLN A C 1
ATOM 692 O O . GLN A 1 93 ? -15.312 0.273 -0.154 1 94.81 93 GLN A O 1
ATOM 697 N N . ILE A 1 94 ? -16.094 1.899 1.109 1 92.94 94 ILE A N 1
ATOM 698 C CA . ILE A 1 94 ? -15.602 1.423 2.396 1 92.94 94 ILE A CA 1
ATOM 699 C C . ILE A 1 94 ? -16.172 0.039 2.689 1 92.94 94 ILE A C 1
ATOM 701 O O . ILE A 1 94 ? -15.562 -0.756 3.406 1 92.94 94 ILE A O 1
ATOM 705 N N . MET A 1 95 ? -17.281 -0.348 2.119 1 92.56 95 MET A N 1
ATOM 706 C CA . MET A 1 95 ? -17.906 -1.629 2.438 1 92.56 95 MET A CA 1
ATOM 707 C C . MET A 1 95 ? -17.969 -2.525 1.205 1 92.56 95 MET A C 1
ATOM 709 O O . MET A 1 95 ? -18.75 -3.465 1.155 1 92.56 95 MET A O 1
ATOM 713 N N . THR A 1 96 ? -17.188 -2.33 0.253 1 94.5 96 THR A N 1
ATOM 714 C CA . THR A 1 96 ? -17.234 -3.08 -0.997 1 94.5 96 THR A CA 1
ATOM 715 C C . THR A 1 96 ? -16.25 -4.242 -0.976 1 94.5 96 THR A C 1
ATOM 717 O O . THR A 1 96 ? -15.062 -4.051 -0.72 1 94.5 96 THR A O 1
ATOM 720 N N . PRO A 1 97 ? -16.766 -5.469 -1.241 1 94.31 97 PRO A N 1
ATOM 721 C CA . PRO A 1 97 ? -15.852 -6.609 -1.332 1 94.31 97 PRO A CA 1
ATOM 722 C C . PRO A 1 97 ? -14.938 -6.543 -2.557 1 94.31 97 PRO A C 1
ATOM 724 O O . PRO A 1 97 ? -15.211 -5.781 -3.488 1 94.31 97 PRO A O 1
ATOM 727 N N . PHE A 1 98 ? -13.836 -7.324 -2.545 1 94.44 98 PHE A N 1
ATOM 728 C CA . PHE A 1 98 ? -12.82 -7.27 -3.59 1 94.44 98 PHE A CA 1
ATOM 729 C C . PHE A 1 98 ? -13.438 -7.523 -4.961 1 94.44 98 PHE A C 1
ATOM 731 O O . PHE A 1 98 ? -13.148 -6.805 -5.918 1 94.44 98 PHE A O 1
ATOM 738 N N . GLU A 1 99 ? -14.305 -8.484 -5.035 1 92.5 99 GLU A N 1
ATOM 739 C CA . GLU A 1 99 ? -14.859 -8.914 -6.316 1 92.5 99 GLU A CA 1
ATOM 740 C C . GLU A 1 99 ? -15.797 -7.852 -6.891 1 92.5 99 GLU A C 1
ATOM 742 O O . GLU A 1 99 ? -16.094 -7.871 -8.086 1 92.5 99 GLU A O 1
ATOM 747 N N . ASP A 1 100 ? -16.219 -6.898 -6.09 1 95.38 100 ASP A N 1
ATOM 748 C CA . ASP A 1 100 ? -17.188 -5.898 -6.527 1 95.38 100 ASP A CA 1
ATOM 749 C C . ASP A 1 100 ? -16.562 -4.508 -6.578 1 95.38 100 ASP A C 1
ATOM 751 O O . ASP A 1 100 ? -17.234 -3.521 -6.855 1 95.38 100 ASP A O 1
ATOM 755 N N . LEU A 1 101 ? -15.289 -4.438 -6.336 1 96.81 101 LEU A N 1
ATOM 756 C CA . LEU A 1 101 ? -14.617 -3.143 -6.324 1 96.81 101 LEU A CA 1
ATOM 757 C C . LEU A 1 101 ? -14.711 -2.473 -7.691 1 96.81 101 LEU A C 1
ATOM 759 O O . LEU A 1 101 ? -14.492 -3.117 -8.719 1 96.81 101 LEU A O 1
ATOM 763 N N . ASP A 1 102 ? -15.156 -1.236 -7.707 1 97.81 102 ASP A N 1
ATOM 764 C CA . ASP A 1 102 ? -14.93 -0.394 -8.875 1 97.81 102 ASP A CA 1
ATOM 765 C C . ASP A 1 102 ? -13.461 -0.01 -9 1 97.81 102 ASP A C 1
ATOM 767 O O . ASP A 1 102 ? -12.945 0.776 -8.203 1 97.81 102 ASP A O 1
ATOM 771 N N . MET A 1 103 ? -12.828 -0.483 -10 1 97.44 103 MET A N 1
ATOM 772 C CA . MET A 1 103 ? -11.375 -0.381 -10.109 1 97.44 103 MET A CA 1
ATOM 773 C C . MET A 1 103 ? -10.945 1.056 -10.398 1 97.44 103 MET A C 1
ATOM 775 O O . MET A 1 103 ? -9.852 1.469 -10.023 1 97.44 103 MET A O 1
ATOM 779 N N . LYS A 1 104 ? -11.75 1.782 -11.078 1 97.25 104 LYS A N 1
ATOM 780 C CA . LYS A 1 104 ? -11.445 3.191 -11.305 1 97.25 104 LYS A CA 1
ATOM 781 C C . LYS A 1 104 ? -11.453 3.969 -9.992 1 97.25 104 LYS A C 1
ATOM 783 O O . LYS A 1 104 ? -10.555 4.773 -9.727 1 97.25 104 LYS A O 1
ATOM 788 N N . LEU A 1 105 ? -12.477 3.766 -9.141 1 98.06 105 LEU A N 1
ATOM 789 C CA . LEU A 1 105 ? -12.547 4.402 -7.832 1 98.06 105 LEU A CA 1
ATOM 790 C C . LEU A 1 105 ? -11.391 3.965 -6.945 1 98.06 105 LEU A C 1
ATOM 792 O O . LEU A 1 105 ? -10.828 4.773 -6.199 1 98.06 105 LEU A O 1
ATOM 796 N N . PHE A 1 106 ? -11.078 2.688 -7.078 1 98.44 106 PHE A N 1
ATOM 797 C CA . PHE A 1 106 ? -9.945 2.162 -6.324 1 98.44 106 PHE A CA 1
ATOM 798 C C . PHE A 1 106 ? -8.648 2.863 -6.73 1 98.44 106 PHE A C 1
ATOM 800 O O . PHE A 1 106 ? -7.895 3.324 -5.871 1 98.44 106 PHE A O 1
ATOM 807 N N . ALA A 1 107 ? -8.406 2.971 -7.992 1 98.19 107 ALA A N 1
ATOM 808 C CA . ALA A 1 107 ? -7.211 3.648 -8.484 1 98.19 107 ALA A CA 1
ATOM 809 C C . ALA A 1 107 ? -7.172 5.102 -8.016 1 98.19 107 ALA A C 1
ATOM 811 O O . ALA A 1 107 ? -6.109 5.621 -7.668 1 98.19 107 ALA A O 1
ATOM 812 N N . GLU A 1 108 ? -8.273 5.738 -8.047 1 97.88 108 GLU A N 1
ATOM 813 C CA . GLU A 1 108 ? -8.367 7.117 -7.57 1 97.88 108 GLU A CA 1
ATOM 814 C C . GLU A 1 108 ? -7.996 7.223 -6.094 1 97.88 108 GLU A C 1
ATOM 816 O O . GLU A 1 108 ? -7.246 8.117 -5.703 1 97.88 108 GLU A O 1
ATOM 821 N N . GLU A 1 109 ? -8.5 6.352 -5.293 1 98.12 109 GLU A N 1
ATOM 822 C CA . GLU A 1 109 ? -8.211 6.332 -3.859 1 98.12 109 GLU A CA 1
ATOM 823 C C . GLU A 1 109 ? -6.73 6.082 -3.596 1 98.12 109 GLU A C 1
ATOM 825 O O . GLU A 1 109 ? -6.125 6.75 -2.754 1 98.12 109 GLU A O 1
ATOM 830 N N . LEU A 1 110 ? -6.207 5.168 -4.34 1 98.25 110 LEU A N 1
ATOM 831 C CA . LEU A 1 110 ? -4.785 4.848 -4.238 1 98.25 110 LEU A CA 1
ATOM 832 C C . LEU A 1 110 ? -3.928 6.066 -4.555 1 98.25 110 LEU A C 1
ATOM 834 O O . LEU A 1 110 ? -3.006 6.395 -3.805 1 98.25 110 LEU A O 1
ATOM 838 N N . ASN A 1 111 ? -4.242 6.652 -5.633 1 98.25 111 ASN A N 1
ATOM 839 C CA . ASN A 1 111 ? -3.486 7.828 -6.047 1 98.25 111 ASN A CA 1
ATOM 840 C C . ASN A 1 111 ? -3.627 8.969 -5.047 1 98.25 111 ASN A C 1
ATOM 842 O O . ASN A 1 111 ? -2.662 9.688 -4.777 1 98.25 111 ASN A O 1
ATOM 846 N N . PHE A 1 112 ? -4.727 9.172 -4.535 1 98.62 112 PHE A N 1
ATOM 847 C CA . PHE A 1 112 ? -4.996 10.227 -3.566 1 98.62 112 PHE A CA 1
ATOM 848 C C . PHE A 1 112 ? -4.066 10.109 -2.365 1 98.62 112 PHE A C 1
ATOM 850 O O . PHE A 1 112 ? -3.449 11.094 -1.954 1 98.62 112 PHE A O 1
ATOM 857 N N . TYR A 1 113 ? -3.85 8.922 -1.861 1 98.69 113 TYR A N 1
ATOM 858 C CA . TYR A 1 113 ? -3.119 8.734 -0.613 1 98.69 113 TYR A CA 1
ATOM 859 C C . TYR A 1 113 ? -1.63 8.539 -0.877 1 98.69 113 TYR A C 1
ATOM 861 O O . TYR A 1 113 ? -0.836 8.43 0.06 1 98.69 113 TYR A O 1
ATOM 869 N N . THR A 1 114 ? -1.26 8.484 -2.146 1 98.56 114 THR A N 1
ATOM 870 C CA . THR A 1 114 ? 0.153 8.281 -2.449 1 98.56 114 THR A CA 1
ATOM 871 C C . THR A 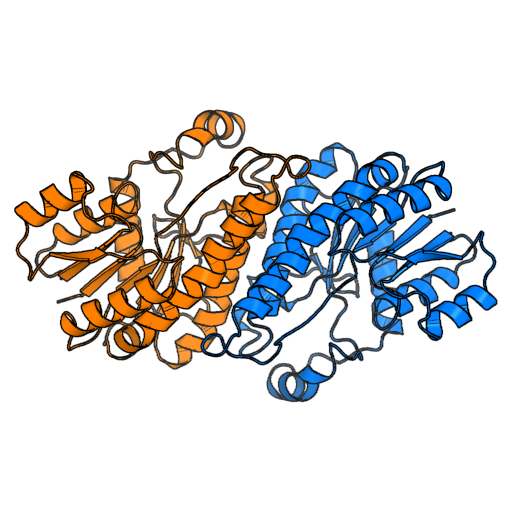1 114 ? 0.688 9.414 -3.324 1 98.56 114 THR A C 1
ATOM 873 O O . THR A 1 114 ? 1.25 10.391 -2.816 1 98.56 114 THR A O 1
ATOM 876 N N . VAL A 1 115 ? 0.229 9.422 -4.582 1 98.12 115 VAL A N 1
ATOM 877 C CA . VAL A 1 115 ? 0.726 10.391 -5.551 1 98.12 115 VAL A CA 1
ATOM 878 C C . VAL A 1 115 ? 0.445 11.812 -5.051 1 98.12 115 VAL A C 1
ATOM 880 O O . VAL A 1 115 ? 1.352 12.641 -4.984 1 98.12 115 VAL A O 1
ATOM 883 N N . SER A 1 116 ? -0.798 12.078 -4.68 1 98.5 116 SER A N 1
ATOM 884 C CA . SER A 1 116 ? -1.188 13.414 -4.25 1 98.5 116 SER A CA 1
ATOM 885 C C . SER A 1 116 ? -0.457 13.82 -2.975 1 98.5 116 SER A C 1
ATOM 887 O O . SER A 1 116 ? -0.002 14.961 -2.848 1 98.5 116 SER A O 1
ATOM 889 N N . VAL A 1 117 ? -0.324 12.93 -2.068 1 98.56 117 VAL A N 1
ATOM 890 C CA . VAL A 1 117 ? 0.317 13.219 -0.79 1 98.56 117 VAL A CA 1
ATOM 891 C C . VAL A 1 117 ? 1.797 13.523 -1.01 1 98.56 117 VAL A C 1
ATOM 893 O O . VAL A 1 117 ? 2.355 14.414 -0.37 1 98.56 117 VAL A O 1
ATOM 896 N N . ILE A 1 118 ? 2.459 12.766 -1.898 1 98.44 118 ILE A N 1
ATOM 897 C CA . ILE A 1 118 ? 3.859 13.023 -2.215 1 98.44 118 ILE A CA 1
ATOM 898 C C . ILE A 1 118 ? 4.004 14.422 -2.816 1 98.44 118 ILE A C 1
ATOM 900 O O . ILE A 1 118 ? 4.914 15.164 -2.457 1 98.44 118 ILE A O 1
ATOM 904 N N . GLN A 1 119 ? 3.074 14.75 -3.697 1 97.81 119 GLN A N 1
ATOM 905 C CA . GLN A 1 119 ? 3.131 16.047 -4.348 1 97.81 119 GLN A CA 1
ATOM 906 C C . GLN A 1 119 ? 2.977 17.188 -3.328 1 97.81 119 GLN A C 1
ATOM 908 O O . GLN A 1 119 ? 3.723 18.156 -3.363 1 97.81 119 GLN A O 1
ATOM 913 N N . VAL A 1 120 ? 2.102 17.031 -2.449 1 98.56 120 VAL A N 1
ATOM 914 C CA . VAL A 1 120 ? 1.85 18.047 -1.429 1 98.56 120 VAL A CA 1
ATOM 915 C C . VAL A 1 120 ? 3.053 18.141 -0.495 1 98.56 120 VAL A C 1
ATOM 917 O O . VAL A 1 120 ? 3.555 19.25 -0.235 1 98.56 120 VAL A O 1
ATOM 920 N N . THR A 1 121 ? 3.488 17.016 0.022 1 98.62 121 THR A N 1
ATOM 921 C CA . THR A 1 121 ? 4.598 17 0.97 1 98.62 121 THR A CA 1
ATOM 922 C C . THR A 1 121 ? 5.859 17.578 0.335 1 98.62 121 THR A C 1
ATOM 924 O O . THR A 1 121 ? 6.586 18.359 0.971 1 98.62 121 THR A O 1
ATOM 927 N N . THR A 1 122 ? 6.094 17.219 -0.931 1 98.19 122 THR A N 1
ATOM 928 C CA . THR A 1 122 ? 7.246 17.75 -1.65 1 98.19 122 THR A CA 1
ATOM 929 C C . THR A 1 122 ? 7.172 19.266 -1.75 1 98.19 122 THR A C 1
ATOM 931 O O . THR A 1 122 ? 8.164 19.953 -1.514 1 98.19 122 THR A O 1
ATOM 934 N N . ALA A 1 123 ? 6.027 19.781 -2.066 1 98.38 123 ALA A N 1
ATOM 935 C CA . ALA A 1 123 ? 5.848 21.219 -2.275 1 98.38 123 ALA A CA 1
ATOM 936 C C . ALA A 1 123 ? 6.09 21.984 -0.984 1 98.38 123 ALA A C 1
ATOM 938 O O . ALA A 1 123 ? 6.566 23.125 -1.017 1 98.38 123 ALA A O 1
ATOM 939 N N . PHE A 1 124 ? 5.797 21.438 0.156 1 98.69 124 PHE A N 1
ATOM 940 C CA . PHE A 1 124 ? 5.898 22.156 1.421 1 98.69 124 PHE A CA 1
ATOM 941 C C . PHE A 1 124 ? 7.215 21.828 2.121 1 98.69 124 PHE A C 1
ATOM 943 O O . PHE A 1 124 ? 7.539 22.438 3.148 1 98.69 124 PHE A O 1
ATOM 950 N N . LEU A 1 125 ? 7.988 20.922 1.593 1 98.44 125 LEU A N 1
ATOM 951 C CA . LEU A 1 125 ? 9.203 20.422 2.227 1 98.44 125 LEU A CA 1
ATOM 952 C C . LEU A 1 125 ? 10.211 21.562 2.436 1 98.44 125 LEU A C 1
ATOM 954 O O . LEU A 1 125 ? 10.852 21.641 3.486 1 98.44 125 LEU A O 1
ATOM 958 N N . PRO A 1 126 ? 10.359 22.469 1.443 1 98.25 126 PRO A N 1
ATOM 959 C CA . PRO A 1 126 ? 11.297 23.578 1.685 1 98.25 126 PRO A CA 1
ATOM 960 C C . PRO A 1 126 ? 10.938 24.391 2.92 1 98.25 126 PRO A C 1
ATOM 962 O O . PRO A 1 126 ? 11.828 24.828 3.656 1 98.25 126 PRO A O 1
ATOM 965 N N . LEU A 1 127 ? 9.688 24.594 3.162 1 98.69 127 LEU A N 1
ATOM 966 C CA . LEU A 1 127 ? 9.25 25.344 4.332 1 98.69 127 LEU A CA 1
ATOM 967 C C . LEU A 1 127 ? 9.516 24.562 5.613 1 98.69 127 LEU A C 1
ATOM 969 O O . LEU A 1 127 ? 9.859 25.141 6.641 1 98.69 127 LEU A O 1
ATOM 973 N N . ILE A 1 128 ? 9.359 23.281 5.555 1 98.75 128 ILE A N 1
ATOM 974 C CA . ILE A 1 128 ? 9.633 22.438 6.707 1 98.75 128 ILE A CA 1
ATOM 975 C C . ILE A 1 128 ? 11.125 22.453 7.023 1 98.75 128 ILE A C 1
ATOM 977 O O . ILE A 1 128 ? 11.516 22.594 8.188 1 98.75 128 ILE A O 1
ATOM 981 N N . ARG A 1 129 ? 11.906 22.359 6.016 1 98 129 ARG A N 1
ATOM 982 C CA . ARG A 1 129 ? 13.352 22.328 6.18 1 98 129 ARG A CA 1
ATOM 983 C C . ARG A 1 129 ? 13.852 23.641 6.801 1 98 129 ARG A C 1
ATOM 985 O O . ARG A 1 129 ? 14.844 23.641 7.527 1 98 12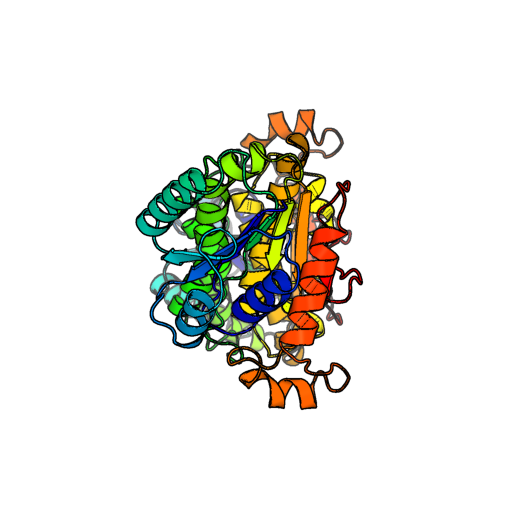9 ARG A O 1
ATOM 992 N N . LYS A 1 130 ? 13.148 24.672 6.543 1 97.81 130 LYS A N 1
ATOM 993 C CA . LYS A 1 130 ? 13.547 26 7.02 1 97.81 130 LYS A CA 1
ATOM 994 C C . LYS A 1 130 ? 13.203 26.172 8.492 1 97.81 130 LYS A C 1
ATOM 996 O O . LYS A 1 130 ? 13.75 27.047 9.164 1 97.81 130 LYS A O 1
ATOM 1001 N N . SER A 1 131 ? 12.32 25.344 9.023 1 97.56 131 SER A N 1
ATOM 1002 C CA . SER A 1 131 ? 11.836 25.453 10.391 1 97.56 131 SER A CA 1
ATOM 1003 C C . SER A 1 131 ? 12.828 24.859 11.391 1 97.56 131 SER A C 1
ATOM 1005 O O . SER A 1 131 ? 13.719 24.109 11 1 97.56 131 SER A O 1
ATOM 1007 N N . ALA A 1 132 ? 12.711 25.234 12.633 1 94.88 132 ALA A N 1
ATOM 1008 C CA . ALA A 1 132 ? 13.508 24.641 13.695 1 94.88 132 ALA A CA 1
ATOM 1009 C C . ALA A 1 132 ? 12.836 23.391 14.25 1 94.88 132 ALA A C 1
ATOM 1011 O O . ALA A 1 132 ? 13.5 22.484 14.766 1 94.88 132 ALA A O 1
ATOM 1012 N N . VAL A 1 133 ? 11.531 23.156 14.164 1 96 133 VAL A N 1
ATOM 1013 C CA . VAL A 1 133 ? 10.75 22.062 14.734 1 96 133 VAL A CA 1
ATOM 1014 C C . VAL A 1 133 ? 10.695 20.906 13.742 1 96 133 VAL A C 1
ATOM 1016 O O . VAL A 1 133 ? 11.023 19.766 14.094 1 96 133 VAL A O 1
ATOM 1019 N N . LYS A 1 134 ? 10.344 21.031 12.461 1 98.06 134 LYS A N 1
ATOM 1020 C CA . LYS A 1 134 ? 10.43 20.156 11.289 1 98.06 134 LYS A CA 1
ATOM 1021 C C . LYS A 1 134 ? 9.648 18.875 11.516 1 98.06 134 LYS A C 1
ATOM 1023 O O . LYS A 1 134 ? 10.227 17.781 11.57 1 98.06 134 LYS A O 1
ATOM 1028 N N . LYS A 1 135 ? 8.305 18.938 11.602 1 98.69 135 LYS A N 1
ATOM 1029 C CA . LYS A 1 135 ? 7.512 17.75 11.859 1 98.69 135 LYS A CA 1
ATOM 1030 C C . LYS A 1 135 ? 6.434 17.562 10.789 1 98.69 135 LYS A C 1
ATOM 1032 O O . LYS A 1 135 ? 5.766 18.516 10.406 1 98.69 135 LYS A O 1
ATOM 1037 N N . ILE A 1 136 ? 6.332 16.375 10.289 1 98.75 136 ILE A N 1
ATOM 1038 C CA . ILE A 1 136 ? 5.301 15.992 9.328 1 98.75 136 ILE A CA 1
ATOM 1039 C C . ILE A 1 136 ? 4.484 14.836 9.898 1 98.75 136 ILE A C 1
ATOM 1041 O O . ILE A 1 136 ? 5.035 13.789 10.258 1 98.75 136 ILE A O 1
ATOM 1045 N N . ILE A 1 137 ? 3.189 15.016 9.984 1 98.88 137 ILE A N 1
ATOM 1046 C CA . ILE A 1 137 ? 2.268 13.984 10.453 1 98.88 137 ILE A CA 1
ATOM 1047 C C . ILE A 1 137 ? 1.369 13.539 9.305 1 98.88 137 ILE A C 1
ATOM 1049 O O . ILE A 1 137 ? 0.793 14.367 8.594 1 98.88 137 ILE A O 1
ATOM 1053 N N . PHE A 1 138 ? 1.31 12.281 9.094 1 98.88 138 PHE A N 1
ATOM 1054 C CA . PHE A 1 138 ? 0.341 11.695 8.18 1 98.88 138 PHE A CA 1
ATOM 1055 C C . PHE A 1 138 ? -0.826 11.078 8.945 1 98.88 138 PHE A C 1
ATOM 1057 O O . PHE A 1 138 ? -0.632 10.188 9.781 1 98.88 138 PHE A O 1
ATOM 1064 N N . ILE A 1 139 ? -2.016 11.586 8.68 1 98.88 139 ILE A N 1
ATOM 1065 C CA . ILE A 1 139 ? -3.193 10.945 9.258 1 98.88 139 ILE A CA 1
ATOM 1066 C C . ILE A 1 139 ? -3.545 9.695 8.453 1 98.88 139 ILE A C 1
ATOM 1068 O O . ILE A 1 139 ? -3.898 9.781 7.273 1 98.88 139 ILE A O 1
ATOM 1072 N N . THR A 1 140 ? -3.406 8.578 9.055 1 98.62 140 THR A N 1
ATOM 1073 C CA . THR A 1 140 ? -3.684 7.293 8.438 1 98.62 140 THR A CA 1
ATOM 1074 C C . THR A 1 140 ? -4.848 6.594 9.133 1 98.62 140 THR A C 1
ATOM 1076 O O . THR A 1 140 ? -5.855 7.227 9.461 1 98.62 140 THR A O 1
ATOM 1079 N N . SER A 1 141 ? -4.809 5.328 9.242 1 97.69 141 SER A N 1
ATOM 1080 C CA . SER A 1 141 ? -5.844 4.5 9.852 1 97.69 141 SER A CA 1
ATOM 1081 C C . SER A 1 141 ? -5.262 3.193 10.383 1 97.69 141 SER A C 1
ATOM 1083 O O . SER A 1 141 ? -4.309 2.654 9.812 1 97.69 141 SER A O 1
ATOM 1085 N N . ILE A 1 142 ? -5.844 2.693 11.453 1 96.44 142 ILE A N 1
ATOM 1086 C CA . ILE A 1 142 ? -5.488 1.359 11.922 1 96.44 142 ILE A CA 1
ATOM 1087 C C . ILE A 1 142 ? -5.734 0.337 10.82 1 96.44 142 ILE A C 1
ATOM 1089 O O . ILE A 1 142 ? -5.086 -0.711 10.781 1 96.44 142 ILE A O 1
ATOM 1093 N N . LEU A 1 143 ? -6.605 0.618 9.93 1 96.69 143 LEU A N 1
ATOM 1094 C CA . LEU A 1 143 ? -6.906 -0.265 8.805 1 96.69 143 LEU A CA 1
ATOM 1095 C C . LEU A 1 143 ? -5.715 -0.364 7.859 1 96.69 143 LEU A C 1
ATOM 1097 O O . LEU A 1 143 ? -5.684 -1.237 6.988 1 96.69 143 LEU A O 1
ATOM 1101 N N . GLY A 1 144 ? -4.719 0.475 7.988 1 97.81 144 GLY A N 1
ATOM 1102 C CA . GLY A 1 144 ? -3.521 0.422 7.168 1 97.81 144 GLY A CA 1
ATOM 1103 C C . GLY A 1 144 ? -2.443 -0.478 7.742 1 97.81 144 GLY A C 1
ATOM 1104 O O . GLY A 1 144 ? -1.354 -0.591 7.176 1 97.81 144 GLY A O 1
ATOM 1105 N N . SER A 1 145 ? -2.717 -1.108 8.922 1 97.44 145 SER A N 1
ATOM 1106 C CA . SER A 1 145 ? -1.776 -2.037 9.539 1 97.44 145 SER A CA 1
ATOM 1107 C C . SER A 1 145 ? -1.848 -3.414 8.891 1 97.44 145 SER A C 1
ATOM 1109 O O . SER A 1 145 ? -2.896 -4.059 8.906 1 97.44 145 SER A O 1
ATOM 1111 N N . LEU A 1 146 ? -0.753 -3.842 8.367 1 96.75 146 LEU A N 1
ATOM 1112 C CA . LEU A 1 146 ? -0.699 -5.176 7.781 1 96.75 146 LEU A CA 1
ATOM 1113 C C . LEU A 1 146 ? -0.846 -6.25 8.859 1 96.75 146 LEU A C 1
ATOM 1115 O O . LEU A 1 146 ? -1.537 -7.25 8.648 1 96.75 146 LEU A O 1
ATOM 1119 N N . GLU A 1 147 ? -0.259 -5.965 9.969 1 94.69 147 GLU A N 1
ATOM 1120 C CA . GLU A 1 147 ? -0.231 -6.949 11.047 1 94.69 147 GLU A CA 1
ATOM 1121 C C . GLU A 1 147 ? -1.638 -7.246 11.562 1 94.69 147 GLU A C 1
ATOM 1123 O O . GLU A 1 147 ? -1.96 -8.391 11.875 1 94.69 147 GLU A O 1
ATOM 1128 N N . THR A 1 148 ? -2.494 -6.23 11.57 1 93.12 148 THR A N 1
ATOM 1129 C CA . THR A 1 148 ? -3.805 -6.43 12.18 1 93.12 148 THR A CA 1
ATOM 1130 C C . THR A 1 148 ? -4.887 -6.535 11.109 1 93.12 148 THR A C 1
ATOM 1132 O O . THR A 1 148 ? -6.078 -6.52 11.422 1 93.12 148 THR A O 1
ATOM 1135 N N . SER A 1 149 ? -4.52 -6.578 9.891 1 91.81 149 SER A N 1
ATOM 1136 C CA . SER A 1 149 ? -5.469 -6.523 8.781 1 91.81 149 SER A CA 1
ATOM 1137 C C . SER A 1 149 ? -6.508 -7.637 8.883 1 91.81 149 SER A C 1
ATOM 1139 O O . SER A 1 149 ? -7.68 -7.434 8.562 1 91.81 149 SER A O 1
ATOM 1141 N N . GLY A 1 150 ? -6.141 -8.781 9.352 1 85.94 150 GLY A N 1
ATOM 1142 C CA . GLY A 1 150 ? -7.039 -9.922 9.461 1 85.94 150 GLY A CA 1
ATOM 1143 C C . GLY A 1 150 ? -8.125 -9.719 10.5 1 85.94 150 GLY A C 1
ATOM 1144 O O . GLY A 1 150 ? -9.141 -10.422 10.484 1 85.94 150 GLY A O 1
ATOM 1145 N N . SER A 1 151 ? -7.902 -8.742 11.344 1 84.19 151 SER A N 1
ATOM 1146 C CA . SER A 1 151 ? -8.852 -8.477 12.414 1 84.19 151 SER A CA 1
ATOM 1147 C C . SER A 1 151 ? -9.977 -7.555 11.953 1 84.19 151 SER A C 1
ATOM 1149 O O . SER A 1 151 ? -10.938 -7.324 12.68 1 84.19 151 SER A O 1
ATOM 1151 N N . TRP A 1 152 ? -9.844 -7.098 10.773 1 87 152 TRP A N 1
ATOM 1152 C CA . TRP A 1 152 ? -10.836 -6.172 10.227 1 87 152 TRP A CA 1
ATOM 1153 C C . TRP A 1 152 ? -11.438 -6.719 8.938 1 87 152 TRP A C 1
ATOM 1155 O O . TRP A 1 152 ? -11.297 -6.105 7.875 1 87 152 TRP A O 1
ATOM 1165 N N . PRO A 1 153 ? -12.211 -7.738 9.156 1 83.19 153 PRO A N 1
ATOM 1166 C CA . PRO A 1 153 ? -12.734 -8.383 7.945 1 83.19 153 PRO A CA 1
ATOM 1167 C C . PRO A 1 153 ? -13.82 -7.566 7.262 1 83.19 153 PRO A C 1
ATOM 1169 O O . PRO A 1 153 ? -14.555 -6.828 7.93 1 83.19 153 PRO A O 1
ATOM 1172 N N . LEU A 1 154 ? -13.891 -7.57 6.02 1 85.5 154 LEU A N 1
ATOM 1173 C CA . LEU A 1 154 ? -15.023 -7.148 5.203 1 85.5 154 LEU A CA 1
ATOM 1174 C C . LEU A 1 154 ? -15.102 -5.625 5.129 1 85.5 154 LEU A C 1
ATOM 1176 O O . LEU A 1 154 ? -16.031 -5.078 4.527 1 85.5 154 LEU A O 1
ATOM 1180 N N . ILE A 1 155 ? -14.156 -4.914 5.793 1 91.81 155 ILE A N 1
ATOM 1181 C CA . ILE A 1 155 ? -14.266 -3.461 5.773 1 91.81 155 ILE A CA 1
ATOM 1182 C C . ILE A 1 155 ? -13.031 -2.855 5.125 1 91.81 155 ILE A C 1
ATOM 1184 O O . ILE A 1 155 ? -11.906 -3.305 5.367 1 91.81 155 ILE A O 1
ATOM 1188 N N . GLY A 1 156 ? -13.305 -1.85 4.309 1 94.94 156 GLY A N 1
ATOM 1189 C CA . GLY A 1 156 ? -12.281 -0.926 3.848 1 94.94 156 GLY A CA 1
ATOM 1190 C C . GLY A 1 156 ? -11.203 -1.597 3.02 1 94.94 156 GLY A C 1
ATOM 1191 O O . GLY A 1 156 ? -10.008 -1.35 3.223 1 94.94 156 GLY A O 1
ATOM 1192 N N . ASN A 1 157 ? -11.617 -2.508 2.146 1 96 157 ASN A N 1
ATOM 1193 C CA . ASN A 1 157 ? -10.617 -3.232 1.368 1 96 157 ASN A CA 1
ATOM 1194 C C . ASN A 1 157 ? -9.75 -2.283 0.551 1 96 157 ASN A C 1
ATOM 1196 O O . ASN A 1 157 ? -8.531 -2.23 0.742 1 96 157 ASN A O 1
ATOM 1200 N N . SER A 1 158 ? -10.391 -1.462 -0.303 1 97.06 158 SER A N 1
ATOM 1201 C CA . SER A 1 158 ? -9.609 -0.513 -1.095 1 97.06 158 SER A CA 1
ATOM 1202 C C . SER A 1 158 ? -8.953 0.54 -0.207 1 97.06 158 SER A C 1
ATOM 1204 O O . SER A 1 158 ? -7.812 0.938 -0.449 1 97.06 158 SER A O 1
ATOM 1206 N N . TYR A 1 159 ? -9.602 0.931 0.846 1 97.69 159 TYR A N 1
ATOM 1207 C CA . TYR A 1 159 ? -9.109 1.93 1.788 1 97.69 159 TYR A CA 1
ATOM 1208 C C . TYR A 1 159 ? -7.898 1.41 2.547 1 97.69 159 TYR A C 1
ATOM 1210 O O . TYR A 1 159 ? -6.887 2.109 2.668 1 97.69 159 TYR A O 1
ATOM 1218 N N . SER A 1 160 ? -7.957 0.192 3.023 1 98.06 160 SER A N 1
ATOM 1219 C CA . SER A 1 160 ? -6.852 -0.425 3.748 1 98.06 160 SER A CA 1
ATOM 1220 C C . SER A 1 160 ? -5.602 -0.52 2.879 1 98.06 160 SER A C 1
ATOM 1222 O O . SER A 1 160 ? -4.492 -0.238 3.34 1 98.06 160 SER A O 1
ATOM 1224 N N . ILE A 1 161 ? -5.824 -0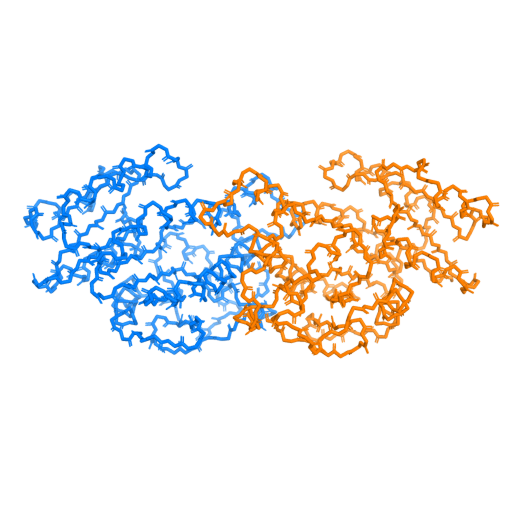.925 1.658 1 98.5 161 ILE A N 1
ATOM 1225 C CA . ILE A 1 161 ? -4.707 -1.03 0.728 1 98.5 161 ILE A CA 1
ATOM 1226 C C . ILE A 1 161 ? -4.074 0.345 0.52 1 98.5 161 ILE A C 1
ATOM 1228 O O . ILE A 1 161 ? -2.852 0.49 0.577 1 98.5 161 ILE A O 1
ATOM 1232 N N . SER A 1 162 ? -4.867 1.34 0.316 1 98.69 162 SER A N 1
ATOM 1233 C CA . SER A 1 162 ? -4.391 2.701 0.099 1 98.69 162 SER A CA 1
ATOM 1234 C C . SER A 1 162 ? -3.662 3.236 1.328 1 98.69 162 SER A C 1
ATOM 1236 O O . SER A 1 162 ? -2.615 3.877 1.207 1 98.69 162 SER A O 1
ATOM 1238 N N . LYS A 1 163 ? -4.172 2.936 2.5 1 98.69 163 LYS A N 1
ATOM 1239 C CA . LYS A 1 163 ? -3.561 3.432 3.729 1 98.69 163 LYS A CA 1
ATOM 1240 C C . LYS A 1 163 ? -2.275 2.674 4.047 1 98.69 163 LYS A C 1
ATOM 1242 O O . LYS A 1 163 ? -1.33 3.246 4.598 1 98.69 163 LYS A O 1
ATOM 1247 N N . ALA A 1 164 ? -2.213 1.408 3.676 1 98.75 164 ALA A N 1
ATOM 1248 C CA . ALA A 1 164 ? -0.942 0.7 3.799 1 98.75 164 ALA A CA 1
ATOM 1249 C C . ALA A 1 164 ? 0.124 1.325 2.904 1 98.75 164 ALA A C 1
ATOM 1251 O O . ALA A 1 164 ? 1.287 1.435 3.297 1 98.75 164 ALA A O 1
ATOM 1252 N N . ALA A 1 165 ? -0.297 1.652 1.727 1 98.81 165 ALA A N 1
ATOM 1253 C CA . ALA A 1 165 ? 0.613 2.348 0.821 1 98.81 165 ALA A CA 1
ATOM 1254 C C . ALA A 1 165 ? 1.07 3.678 1.417 1 98.81 165 ALA A C 1
ATOM 1256 O O . ALA A 1 165 ? 2.258 4.008 1.374 1 98.81 165 ALA A O 1
ATOM 1257 N N . LEU A 1 166 ? 0.183 4.41 1.984 1 98.88 166 LEU A N 1
ATOM 1258 C CA . LEU A 1 166 ? 0.51 5.664 2.654 1 98.88 166 LEU A CA 1
ATOM 1259 C C . LEU A 1 166 ? 1.49 5.43 3.799 1 98.88 166 LEU A C 1
ATOM 1261 O O . LEU A 1 166 ? 2.434 6.203 3.98 1 98.88 166 LEU A O 1
ATOM 1265 N N . ASN A 1 167 ? 1.228 4.398 4.602 1 98.75 167 ASN A N 1
ATOM 1266 C CA . ASN A 1 167 ? 2.131 4.074 5.699 1 98.75 167 ASN A CA 1
ATOM 1267 C C . ASN A 1 167 ? 3.553 3.83 5.207 1 98.75 167 ASN A C 1
ATOM 1269 O O . ASN A 1 167 ? 4.516 4.312 5.805 1 98.75 167 ASN A O 1
ATOM 1273 N N . MET A 1 168 ? 3.637 3.102 4.113 1 98.62 168 MET A N 1
ATOM 1274 C CA . MET A 1 168 ? 4.969 2.814 3.586 1 98.62 168 MET A CA 1
ATOM 1275 C C . MET A 1 168 ? 5.629 4.082 3.062 1 98.62 168 MET A C 1
ATOM 1277 O O . MET A 1 168 ? 6.836 4.277 3.236 1 98.62 168 MET A O 1
ATOM 1281 N N . LEU A 1 169 ? 4.832 4.875 2.418 1 98.12 169 LEU A N 1
ATOM 1282 C CA . LEU A 1 169 ? 5.34 6.168 1.975 1 98.12 169 LEU A CA 1
ATOM 1283 C C . LEU A 1 169 ? 5.945 6.941 3.139 1 98.12 169 LEU A C 1
ATOM 1285 O O . LEU A 1 169 ? 7.07 7.441 3.041 1 98.12 169 LEU A O 1
ATOM 1289 N N . ALA A 1 170 ? 5.25 7.012 4.203 1 97.62 170 ALA A N 1
ATOM 1290 C CA . ALA A 1 170 ? 5.719 7.723 5.391 1 97.62 170 ALA A CA 1
ATOM 1291 C C . ALA A 1 170 ? 6.98 7.074 5.953 1 97.62 170 ALA A C 1
ATOM 1293 O O . ALA A 1 170 ? 7.93 7.77 6.32 1 97.62 170 ALA A O 1
ATOM 1294 N N . CYS A 1 171 ? 6.988 5.754 6.016 1 96.94 171 CYS A N 1
ATOM 1295 C CA . CYS A 1 171 ? 8.125 5.039 6.582 1 96.94 171 CYS A CA 1
ATOM 1296 C C . CYS A 1 171 ? 9.383 5.27 5.75 1 96.94 171 CYS A C 1
ATOM 1298 O O . CYS A 1 171 ? 10.43 5.641 6.285 1 96.94 171 CYS A O 1
ATOM 1300 N N . LYS A 1 172 ? 9.242 5.094 4.453 1 96.62 172 LYS A N 1
ATOM 1301 C CA . LYS A 1 172 ? 10.398 5.23 3.568 1 96.62 172 LYS A CA 1
ATOM 1302 C C . LYS A 1 172 ? 10.875 6.68 3.51 1 96.62 172 LYS A C 1
ATOM 1304 O O . LYS A 1 172 ? 12.07 6.949 3.623 1 96.62 172 LYS A O 1
ATOM 1309 N N . TRP A 1 173 ? 9.961 7.551 3.34 1 96.44 173 TRP A N 1
ATOM 1310 C CA . TRP A 1 173 ? 10.352 8.953 3.209 1 96.44 173 TRP A CA 1
ATOM 1311 C C . TRP A 1 173 ? 10.867 9.5 4.535 1 96.44 173 TRP A C 1
ATOM 1313 O O . TRP A 1 173 ? 11.82 10.281 4.559 1 96.44 173 TRP A O 1
ATOM 1323 N N . GLY A 1 174 ? 10.164 9.117 5.609 1 95.81 174 GLY A N 1
ATOM 1324 C CA . GLY A 1 174 ? 10.617 9.547 6.926 1 95.81 174 GLY A CA 1
ATOM 1325 C C . GLY A 1 174 ? 12.039 9.125 7.234 1 95.81 174 GLY A C 1
ATOM 1326 O O . GLY A 1 174 ? 12.805 9.883 7.836 1 95.81 174 GLY A O 1
ATOM 1327 N N . ALA A 1 175 ? 12.344 7.949 6.824 1 93.31 175 ALA A N 1
ATOM 1328 C CA . ALA A 1 175 ? 13.711 7.473 7.027 1 93.31 175 ALA A CA 1
ATOM 1329 C C . ALA A 1 175 ? 14.719 8.375 6.309 1 93.31 175 ALA A C 1
ATOM 1331 O O . ALA A 1 175 ? 15.766 8.703 6.863 1 93.31 175 ALA A O 1
ATOM 1332 N N . ALA A 1 176 ? 14.383 8.75 5.121 1 92.62 176 ALA A N 1
ATOM 1333 C CA . ALA A 1 176 ? 15.266 9.617 4.348 1 92.62 176 ALA A CA 1
ATOM 1334 C C . ALA A 1 176 ? 15.312 11.023 4.941 1 92.62 176 ALA A C 1
ATOM 1336 O O . ALA A 1 176 ? 16.375 11.633 5.031 1 92.62 176 ALA A O 1
ATOM 1337 N N . LEU A 1 177 ? 14.219 11.484 5.383 1 95.12 177 LEU A N 1
ATOM 1338 C CA . LEU A 1 177 ? 14.078 12.852 5.867 1 95.12 177 LEU A CA 1
ATOM 1339 C C . LEU A 1 177 ? 14.727 13.008 7.238 1 95.12 177 LEU A C 1
ATOM 1341 O O . LEU A 1 177 ? 15.023 14.125 7.668 1 95.12 177 LEU A O 1
ATOM 1345 N N . LYS A 1 178 ? 14.883 11.938 7.879 1 93.81 178 LYS A N 1
ATOM 1346 C CA . LYS A 1 178 ? 15.539 11.977 9.18 1 93.81 178 LYS A CA 1
ATOM 1347 C C . LYS A 1 178 ? 16.922 12.617 9.086 1 93.81 178 LYS A C 1
ATOM 1349 O O . LYS A 1 178 ? 17.359 13.305 10.008 1 93.81 178 LYS A O 1
ATOM 1354 N N . ASN A 1 179 ? 17.516 12.406 7.98 1 90.69 179 ASN A N 1
ATOM 1355 C CA . ASN A 1 179 ? 18.844 12.969 7.754 1 90.69 179 ASN A CA 1
ATOM 1356 C C . ASN A 1 179 ? 18.797 14.5 7.707 1 90.69 179 ASN A C 1
ATOM 1358 O O . ASN A 1 179 ? 19.812 15.156 7.914 1 90.69 179 ASN A O 1
ATOM 1362 N N . ASP A 1 180 ? 17.656 15.039 7.473 1 93.81 180 ASP A N 1
ATOM 1363 C CA . ASP A 1 180 ? 17.453 16.484 7.457 1 93.81 180 ASP A CA 1
ATOM 1364 C C . ASP A 1 180 ? 16.938 16.984 8.805 1 93.81 180 ASP A C 1
ATOM 1366 O O . ASP A 1 180 ? 16.578 18.156 8.945 1 93.81 180 ASP A O 1
ATOM 1370 N N . GLY A 1 181 ? 16.828 16.047 9.742 1 96.5 181 GLY A N 1
ATOM 1371 C CA . GLY A 1 181 ? 16.297 16.406 11.047 1 96.5 181 GLY A CA 1
ATOM 1372 C C . GLY A 1 181 ? 14.781 16.5 11.07 1 96.5 181 GLY A C 1
ATOM 1373 O O . GLY A 1 181 ? 14.203 17.047 12.016 1 96.5 181 GLY A O 1
ATOM 1374 N N . ILE A 1 182 ? 14.164 16.078 10.031 1 97.69 182 ILE A N 1
ATOM 1375 C CA . ILE A 1 182 ? 12.711 16.125 9.945 1 97.69 182 ILE A CA 1
ATOM 1376 C C . ILE A 1 182 ? 12.109 14.883 10.617 1 97.69 182 ILE A C 1
ATOM 1378 O O . ILE A 1 182 ? 12.531 13.758 10.344 1 97.69 182 ILE A O 1
ATOM 1382 N N . ILE A 1 183 ? 11.125 15.07 11.516 1 98.25 183 ILE A N 1
ATOM 1383 C CA . ILE A 1 183 ? 10.438 14 12.242 1 98.25 183 ILE A CA 1
ATOM 1384 C C . ILE A 1 183 ? 9.125 13.664 11.539 1 98.25 183 ILE A C 1
ATOM 1386 O O . ILE A 1 183 ? 8.305 14.555 11.273 1 98.25 183 ILE A O 1
ATOM 1390 N N . VAL A 1 184 ? 8.938 12.406 11.195 1 97.62 184 VAL A N 1
ATOM 1391 C CA . VAL A 1 184 ? 7.738 11.938 10.516 1 97.62 184 VAL A CA 1
ATOM 1392 C C . VAL A 1 184 ? 7.02 10.914 11.391 1 97.62 184 VAL A C 1
ATOM 1394 O O . VAL A 1 184 ? 7.656 10.047 12 1 97.62 184 VAL A O 1
ATOM 1397 N N . ALA A 1 185 ? 5.68 11 11.469 1 98.31 185 ALA A N 1
ATOM 1398 C CA . ALA A 1 185 ? 4.887 10.016 12.195 1 98.31 185 ALA A CA 1
ATOM 1399 C C . ALA A 1 185 ? 3.559 9.75 11.492 1 98.31 185 ALA A C 1
ATOM 1401 O O . ALA A 1 185 ? 3.08 10.586 10.719 1 98.31 185 ALA A O 1
ATOM 1402 N N . LEU A 1 186 ? 3.096 8.586 11.742 1 98.69 186 LEU A N 1
ATOM 1403 C CA . LEU A 1 186 ? 1.75 8.18 11.352 1 98.69 186 LEU A CA 1
ATOM 1404 C C . LEU A 1 186 ? 0.804 8.211 12.547 1 98.69 186 LEU A C 1
ATOM 1406 O O . LEU A 1 186 ? 1.17 7.793 13.648 1 98.69 186 LEU A O 1
ATOM 1410 N N . VAL A 1 187 ? -0.425 8.719 12.305 1 98.88 187 VAL A N 1
ATOM 1411 C CA . VAL A 1 187 ? -1.378 8.758 13.414 1 98.88 187 VAL A CA 1
ATOM 1412 C C . VAL A 1 187 ? -2.734 8.242 12.945 1 98.88 187 VAL A C 1
ATOM 1414 O O . VAL A 1 187 ? -3.268 8.695 11.93 1 98.88 187 VAL A O 1
ATOM 1417 N N . HIS A 1 188 ? -3.27 7.277 13.562 1 98.69 188 HIS A N 1
ATOM 1418 C CA . HIS A 1 188 ? -4.664 6.863 13.461 1 98.69 188 HIS A CA 1
ATOM 1419 C C . HIS A 1 188 ? -5.566 7.734 14.328 1 98.69 188 HIS A C 1
ATOM 1421 O O . HIS A 1 188 ? -5.41 7.77 15.555 1 98.69 188 HIS A O 1
ATOM 1427 N N . PRO A 1 189 ? -6.465 8.383 13.742 1 98.56 189 PRO A N 1
ATOM 1428 C CA . PRO A 1 189 ? -7.234 9.383 14.492 1 98.56 189 PRO A CA 1
ATOM 1429 C C . PRO A 1 189 ? -8.281 8.75 15.406 1 98.56 189 PRO A C 1
ATOM 1431 O O . PRO A 1 189 ? -8.906 9.445 16.219 1 98.56 189 PRO A O 1
ATOM 1434 N N . GLY A 1 190 ? -8.469 7.402 15.328 1 97.38 190 GLY A N 1
ATOM 1435 C CA . GLY A 1 190 ? -9.594 6.746 15.969 1 97.38 190 GLY A CA 1
ATOM 1436 C C . GLY A 1 190 ? -10.805 6.602 15.062 1 97.38 190 GLY A C 1
ATOM 1437 O O . GLY A 1 190 ? -10.766 7.023 13.906 1 97.38 190 GLY A O 1
ATOM 1438 N N . TRP A 1 191 ? -11.781 5.855 15.516 1 96.44 191 TRP A N 1
ATOM 1439 C CA . TRP A 1 191 ? -13.07 5.848 14.836 1 96.44 191 TRP A CA 1
ATOM 1440 C C . TRP A 1 191 ? -13.891 7.078 15.219 1 96.44 191 TRP A C 1
ATOM 1442 O O . TRP A 1 191 ? -14.516 7.113 16.281 1 96.44 191 TRP A O 1
ATOM 1452 N N . VAL A 1 192 ? -13.883 8.047 14.328 1 97.62 192 VAL A N 1
ATOM 1453 C CA . VAL A 1 192 ? -14.367 9.383 14.672 1 97.62 192 VAL A CA 1
ATOM 1454 C C . VAL A 1 192 ? -15.766 9.594 14.102 1 97.62 192 VAL A C 1
ATOM 1456 O O . VAL A 1 192 ? -16.062 9.125 13 1 97.62 192 VAL A O 1
ATOM 1459 N N . GLN A 1 193 ? -16.609 10.328 14.797 1 95.62 193 GLN A N 1
ATOM 1460 C CA . GLN A 1 193 ? -17.938 10.703 14.328 1 95.62 193 GLN A CA 1
ATOM 1461 C C . GLN A 1 193 ? -17.844 11.734 13.211 1 95.62 193 GLN A C 1
ATOM 1463 O O . GLN A 1 193 ? -17.906 12.945 13.461 1 95.62 193 GLN A O 1
ATOM 1468 N N . THR A 1 194 ? -17.719 11.242 12.008 1 94.12 194 THR A N 1
ATOM 1469 C CA . THR A 1 194 ? -17.656 12.047 10.789 1 94.12 194 THR A CA 1
ATOM 1470 C C . THR A 1 194 ? -18.422 11.359 9.656 1 94.12 194 THR A C 1
ATOM 1472 O O . THR A 1 194 ? -18.859 10.211 9.797 1 94.12 194 THR A O 1
ATOM 1475 N N . ASN A 1 195 ? -18.625 12.07 8.594 1 90.12 195 ASN A N 1
ATOM 1476 C CA . ASN A 1 195 ? -19.25 11.484 7.414 1 90.12 195 ASN A CA 1
ATOM 1477 C C . ASN A 1 195 ? -18.5 10.266 6.914 1 90.12 195 ASN A C 1
ATOM 1479 O O . ASN A 1 195 ? -19.094 9.352 6.332 1 90.12 195 ASN A O 1
ATOM 1483 N N . MET A 1 196 ? -17.25 10.195 7.148 1 87.75 196 MET A N 1
ATOM 1484 C CA . MET A 1 196 ? -16.438 9.062 6.715 1 87.75 196 MET A CA 1
ATOM 1485 C C . MET A 1 196 ? -16.562 7.898 7.688 1 87.75 196 MET A C 1
ATOM 1487 O O . MET A 1 196 ? -16.562 6.738 7.277 1 87.75 196 MET A O 1
ATOM 1491 N N . GLY A 1 197 ? -16.656 8.211 8.984 1 90.31 197 GLY A N 1
ATOM 1492 C CA . GLY A 1 197 ? -16.672 7.18 10.016 1 90.31 197 GLY A CA 1
ATOM 1493 C C . GLY A 1 197 ? -18.047 6.574 10.219 1 90.31 197 GLY A C 1
ATOM 1494 O O . GLY A 1 197 ? -18.172 5.402 10.586 1 90.31 197 GLY A O 1
ATOM 1495 N N . ASP A 1 198 ? -19.094 7.277 9.93 1 91.69 198 ASP A N 1
ATOM 1496 C CA . ASP A 1 198 ? -20.453 6.906 10.297 1 91.69 198 ASP A CA 1
ATOM 1497 C C . ASP A 1 198 ? -20.938 5.703 9.492 1 91.69 198 ASP A C 1
ATOM 1499 O O . ASP A 1 198 ? -21.625 4.832 10.023 1 91.69 198 ASP A O 1
ATOM 1503 N N . PRO A 1 199 ? -20.562 5.613 8.273 1 89.25 199 PRO A N 1
ATOM 1504 C CA . PRO A 1 199 ? -21.031 4.473 7.48 1 89.25 199 PRO A CA 1
ATOM 1505 C C . PRO A 1 199 ? -20.516 3.137 8.008 1 89.25 199 PRO A C 1
ATOM 1507 O O . PRO A 1 199 ? -21.016 2.08 7.621 1 89.25 199 PRO A O 1
ATOM 1510 N N . CYS A 1 200 ? -19.562 3.158 8.914 1 90.88 200 CYS A N 1
ATOM 1511 C CA . CYS A 1 200 ? -18.953 1.934 9.43 1 90.88 200 CYS A CA 1
ATOM 1512 C C . CYS A 1 200 ? -19.656 1.468 10.703 1 90.88 200 CYS A C 1
ATOM 1514 O O . CYS A 1 200 ? -19.266 0.451 11.281 1 90.88 200 CYS A O 1
ATOM 1516 N N . LYS A 1 201 ? -20.703 2.141 11.109 1 91.94 201 LYS A N 1
ATOM 1517 C CA . LYS A 1 201 ? -21.328 1.918 12.414 1 91.94 201 LYS A CA 1
ATOM 1518 C C . LYS A 1 201 ? -21.844 0.486 12.539 1 91.94 201 LYS A C 1
ATOM 1520 O O . LYS A 1 201 ? -21.547 -0.196 13.523 1 91.94 201 LYS A O 1
ATOM 1525 N N . GLU A 1 202 ? -22.562 0.067 11.586 1 91.19 202 GLU A N 1
ATOM 1526 C CA . GLU A 1 202 ? -23.125 -1.277 11.656 1 91.19 202 GLU A CA 1
ATOM 1527 C C . GLU A 1 202 ? -22.016 -2.336 11.695 1 91.19 202 GLU A C 1
ATOM 1529 O O . GLU A 1 202 ? -22.094 -3.293 12.469 1 91.19 202 GLU A O 1
ATOM 1534 N N . TRP A 1 203 ? -21.047 -2.152 10.82 1 91.56 203 TRP A N 1
ATOM 1535 C CA . TRP A 1 203 ? -19.906 -3.072 10.828 1 91.56 203 TRP A CA 1
ATOM 1536 C C . TRP A 1 203 ? -19.219 -3.076 12.188 1 91.56 203 TRP A C 1
ATOM 1538 O O . TRP A 1 203 ? -18.906 -4.137 12.727 1 91.56 203 TRP A O 1
ATOM 1548 N N . ALA A 1 204 ? -18.969 -1.898 12.742 1 91.44 204 ALA A N 1
ATOM 1549 C CA . ALA A 1 204 ? -18.25 -1.759 14.008 1 91.44 204 ALA A CA 1
ATOM 1550 C C . ALA A 1 204 ? -19.031 -2.424 15.148 1 91.44 204 ALA A C 1
ATOM 1552 O O . ALA A 1 204 ? -18.422 -3.027 16.047 1 91.44 204 ALA A O 1
ATOM 1553 N N . GLU A 1 205 ? -20.297 -2.326 15.094 1 91.62 205 GLU A N 1
ATOM 1554 C CA . GLU A 1 205 ? -21.141 -2.941 16.109 1 91.62 205 GLU A CA 1
ATOM 1555 C C . GLU A 1 205 ? -21 -4.461 16.109 1 91.62 205 GLU A C 1
ATOM 1557 O O . GLU A 1 205 ? -21.047 -5.102 17.156 1 91.62 205 GLU A O 1
ATOM 1562 N N . THR A 1 206 ? -20.797 -4.973 14.984 1 91.19 206 THR A N 1
ATOM 1563 C CA . THR A 1 206 ? -20.734 -6.418 14.812 1 91.19 206 THR A CA 1
ATOM 1564 C C . THR A 1 206 ? -19.312 -6.934 15.023 1 91.19 206 THR A C 1
ATOM 1566 O O . THR A 1 206 ? -19.109 -7.898 15.758 1 91.19 206 THR A O 1
ATOM 1569 N N . TYR A 1 207 ? -18.297 -6.227 14.469 1 89.25 207 TYR A N 1
ATOM 1570 C CA . TYR A 1 207 ? -16.969 -6.82 14.359 1 89.25 207 TYR A CA 1
ATOM 1571 C C . TYR A 1 207 ? -15.969 -6.117 15.273 1 89.25 207 TYR A C 1
ATOM 1573 O O . TYR A 1 207 ? -14.883 -6.633 15.531 1 89.25 207 TYR A O 1
ATOM 1581 N N . ALA A 1 208 ? -16.375 -4.945 15.758 1 90.38 208 ALA A N 1
ATOM 1582 C CA . ALA A 1 208 ? -15.5 -4.18 16.641 1 90.38 208 ALA A CA 1
ATOM 1583 C C . ALA A 1 208 ? -16.281 -3.545 17.781 1 90.38 208 ALA A C 1
ATOM 1585 O O . ALA A 1 208 ? -16.156 -2.346 18.047 1 90.38 208 ALA A O 1
ATOM 1586 N N . PRO A 1 209 ? -17.016 -4.281 18.484 1 90.62 209 PRO A N 1
ATOM 1587 C CA . PRO A 1 209 ? -17.906 -3.719 19.484 1 90.62 209 PRO A CA 1
ATOM 1588 C C . PRO A 1 209 ? -17.172 -3.041 20.625 1 90.62 209 PRO A C 1
ATOM 1590 O O . PRO A 1 209 ? -17.719 -2.174 21.312 1 90.62 209 PRO A O 1
ATOM 1593 N N . ASN A 1 210 ? -15.867 -3.344 20.812 1 91.38 210 ASN A N 1
ATOM 1594 C CA . ASN A 1 210 ? -15.125 -2.795 21.938 1 91.38 210 ASN A CA 1
ATOM 1595 C C . ASN A 1 210 ? -14.352 -1.536 21.547 1 91.38 210 ASN A C 1
ATOM 1597 O O . ASN A 1 210 ? -13.602 -0.984 22.344 1 91.38 210 ASN A O 1
ATOM 1601 N N . ILE A 1 211 ? -14.5 -1.156 20.359 1 91.56 211 ILE A N 1
ATOM 1602 C CA . ILE A 1 211 ? -13.875 0.073 19.891 1 91.56 211 ILE A CA 1
ATOM 1603 C C . ILE A 1 211 ? -14.898 1.206 19.875 1 91.56 211 ILE A C 1
ATOM 1605 O O . ILE A 1 211 ? -15.828 1.207 19.062 1 91.56 211 ILE A O 1
ATOM 1609 N N . PRO A 1 212 ? -14.711 2.115 20.781 1 92.94 212 PRO A N 1
ATOM 1610 C CA . PRO A 1 212 ? -15.695 3.203 20.828 1 92.94 212 PRO A CA 1
ATOM 1611 C C . PRO A 1 212 ? -15.516 4.215 19.703 1 92.94 212 PRO A C 1
ATOM 1613 O O . PRO A 1 212 ? -14.391 4.508 19.297 1 92.94 212 PRO A O 1
ATOM 1616 N N . GLN A 1 213 ? -16.672 4.645 19.156 1 95.81 213 GLN A N 1
ATOM 1617 C CA . GLN A 1 213 ? -16.609 5.824 18.297 1 95.81 213 GLN A CA 1
ATOM 1618 C C . GLN A 1 213 ? -16.359 7.09 19.109 1 95.81 213 GLN A C 1
ATOM 1620 O O . GLN A 1 213 ? -17 7.309 20.141 1 95.81 213 GLN A O 1
ATOM 1625 N N . ILE A 1 214 ? -15.438 7.93 18.734 1 97.81 214 ILE A N 1
ATOM 1626 C CA . ILE A 1 214 ? -15.062 9.094 19.531 1 97.81 214 ILE A CA 1
ATOM 1627 C C . ILE A 1 214 ? -15.461 10.367 18.812 1 97.81 214 ILE A C 1
ATOM 1629 O O . ILE A 1 214 ? -15.812 10.336 17.625 1 97.81 214 ILE A O 1
ATOM 1633 N N . THR A 1 215 ? -15.398 11.492 19.531 1 98.12 215 THR A N 1
ATOM 1634 C CA . THR A 1 215 ? -15.781 12.773 18.953 1 98.12 215 THR A CA 1
ATOM 1635 C C . THR A 1 215 ? -14.617 13.383 18.172 1 98.12 215 THR A C 1
ATOM 1637 O O . THR A 1 215 ? -13.461 13.008 18.375 1 98.12 215 THR A O 1
ATOM 1640 N N . VAL A 1 216 ? -14.938 14.305 17.328 1 98.44 216 VAL A N 1
ATOM 1641 C CA . VAL A 1 216 ? -13.922 15.047 16.578 1 98.44 216 VAL A CA 1
ATOM 1642 C C . VAL A 1 216 ? -12.992 15.773 17.547 1 98.44 216 VAL A C 1
ATOM 1644 O O . VAL A 1 216 ? -11.781 15.805 17.359 1 98.44 216 VAL A O 1
ATOM 1647 N N . ALA A 1 217 ? -13.531 16.312 18.609 1 98.44 217 ALA A N 1
ATOM 1648 C CA . ALA A 1 217 ? -12.75 17.047 19.609 1 98.44 217 ALA A CA 1
ATOM 1649 C C . ALA A 1 217 ? -11.727 16.141 20.281 1 98.44 217 ALA A C 1
ATOM 1651 O O . ALA A 1 217 ? -10.57 16.531 20.469 1 98.44 217 ALA A O 1
ATOM 1652 N N . GLN A 1 218 ? -12.156 14.922 20.641 1 98.38 218 GLN A N 1
ATOM 1653 C CA . GLN A 1 218 ? -11.25 13.961 21.25 1 98.38 218 GLN A CA 1
ATOM 1654 C C . GLN A 1 218 ? -10.117 13.586 20.312 1 98.38 218 GLN A C 1
ATOM 1656 O O . GLN A 1 218 ? -8.945 13.586 20.703 1 98.38 218 GLN A O 1
ATOM 1661 N N . SER A 1 219 ? -10.461 13.281 19.125 1 98.75 219 SER A N 1
ATOM 1662 C CA . SER A 1 219 ? -9.477 12.883 18.125 1 98.75 219 SER A CA 1
ATOM 1663 C C . SER A 1 219 ? -8.484 14.008 17.844 1 98.75 219 SER A C 1
ATOM 1665 O O . SER A 1 219 ? -7.27 13.789 17.859 1 98.75 219 SER A O 1
ATOM 1667 N N . SER A 1 220 ? -8.992 15.219 17.594 1 98.75 220 SER A N 1
ATOM 1668 C CA . SER A 1 220 ? -8.156 16.359 17.219 1 98.75 220 SER A CA 1
ATOM 1669 C C . SER A 1 220 ? -7.191 16.719 18.328 1 98.75 220 SER A C 1
ATOM 1671 O O . SER A 1 220 ? -6.02 17 18.078 1 98.75 220 SER A O 1
ATOM 1673 N N . ALA A 1 221 ? -7.695 16.719 19.578 1 98.75 221 ALA A N 1
ATOM 1674 C CA . ALA A 1 221 ? -6.832 17 20.719 1 98.75 221 ALA A CA 1
ATOM 1675 C C . ALA A 1 221 ? -5.703 15.969 20.812 1 98.75 221 ALA A C 1
ATOM 1677 O O . ALA A 1 221 ? -4.547 16.328 21.047 1 98.75 221 ALA A O 1
ATOM 1678 N N . GLY A 1 222 ? -6.043 14.695 20.672 1 98.81 222 GLY A N 1
ATOM 1679 C CA . GLY A 1 222 ? -5.051 13.633 20.719 1 98.81 222 GLY A CA 1
ATOM 1680 C C . GLY A 1 222 ? -4.008 13.75 19.625 1 98.81 222 GLY A C 1
ATOM 1681 O O . GLY A 1 222 ? -2.811 13.594 19.875 1 98.81 222 GLY A O 1
ATOM 1682 N N . ILE A 1 223 ? -4.418 14.039 18.406 1 98.88 223 ILE A N 1
ATOM 1683 C CA . ILE A 1 223 ? -3.525 14.164 17.266 1 98.88 223 ILE A CA 1
ATOM 1684 C C . ILE A 1 223 ? -2.523 15.289 17.516 1 98.88 223 ILE A C 1
ATOM 1686 O O . ILE A 1 223 ? -1.325 15.125 17.266 1 98.88 223 ILE A O 1
ATOM 1690 N N . VAL A 1 224 ? -3.027 16.453 18 1 98.88 224 VAL A N 1
ATOM 1691 C CA . VAL A 1 224 ? -2.168 17.609 18.266 1 98.88 224 VAL A CA 1
ATOM 1692 C C . VAL A 1 224 ? -1.165 17.266 19.375 1 98.88 224 VAL A C 1
ATOM 1694 O O . VAL A 1 224 ? 0.017 17.594 19.266 1 98.88 224 VAL A O 1
ATOM 1697 N N . GLU A 1 225 ? -1.631 16.578 20.391 1 98.69 225 GLU A N 1
ATOM 1698 C CA . GLU A 1 225 ? -0.731 16.172 21.469 1 98.69 225 GLU A CA 1
ATOM 1699 C C . GLU A 1 225 ? 0.349 15.219 20.953 1 98.69 225 GLU A C 1
ATOM 1701 O O . GLU A 1 225 ? 1.52 15.352 21.312 1 98.69 225 GLU A O 1
ATOM 1706 N N . VAL A 1 226 ? -0.021 14.25 20.156 1 98.62 226 VAL A N 1
ATOM 1707 C CA . VAL A 1 226 ? 0.954 13.336 19.562 1 98.62 226 VAL A CA 1
ATOM 1708 C C . VAL A 1 226 ? 1.959 14.125 18.719 1 98.62 226 VAL A C 1
ATOM 1710 O O . VAL A 1 226 ? 3.17 13.938 18.859 1 98.62 226 VAL A O 1
ATOM 1713 N N . ALA A 1 227 ? 1.466 15.016 17.906 1 98.5 227 ALA A N 1
ATOM 1714 C CA . ALA A 1 227 ? 2.33 15.812 17.047 1 98.5 227 ALA A CA 1
ATOM 1715 C C . ALA A 1 227 ? 3.363 16.578 17.859 1 98.5 227 ALA A C 1
ATOM 1717 O O . ALA A 1 227 ? 4.535 16.656 17.484 1 98.5 227 ALA A O 1
ATOM 1718 N N . LYS A 1 228 ? 2.943 17.172 18.969 1 98.12 228 LYS A N 1
ATOM 1719 C CA . LYS A 1 228 ? 3.83 17.953 19.812 1 98.12 228 LYS A CA 1
ATOM 1720 C C . LYS A 1 228 ? 4.844 17.062 20.531 1 98.12 228 LYS A C 1
ATOM 1722 O O . LYS A 1 228 ? 5.984 17.469 20.75 1 98.12 228 LYS A O 1
ATOM 1727 N N . SER A 1 229 ? 4.477 15.82 20.766 1 97.62 229 SER A N 1
ATOM 1728 C CA . SER A 1 229 ? 5.254 14.984 21.672 1 97.62 229 SER A CA 1
ATOM 1729 C C . SER A 1 229 ? 6.277 14.141 20.922 1 97.62 229 SER A C 1
ATOM 1731 O O . SER A 1 229 ? 7.23 13.633 21.516 1 97.62 229 SER A O 1
ATOM 1733 N N . ILE A 1 230 ? 6.082 13.953 19.641 1 96.5 230 ILE A N 1
ATOM 1734 C CA . ILE A 1 230 ? 6.941 13.039 18.906 1 96.5 230 ILE A CA 1
ATOM 1735 C C . ILE A 1 230 ? 8.352 13.617 18.812 1 96.5 230 ILE A C 1
ATOM 1737 O O . ILE A 1 230 ? 8.523 14.828 18.672 1 96.5 230 ILE A O 1
ATOM 1741 N N . THR A 1 231 ? 9.367 12.789 18.922 1 94.94 231 THR A N 1
ATOM 1742 C CA . THR A 1 231 ? 10.781 13.125 18.797 1 94.94 231 THR A CA 1
ATOM 1743 C C . THR A 1 231 ? 11.422 12.32 17.656 1 94.94 231 THR A C 1
ATOM 1745 O O . THR A 1 231 ? 10.781 11.453 17.062 1 94.94 231 THR A O 1
ATOM 1748 N N . ILE A 1 232 ? 12.617 12.766 17.375 1 92.38 232 ILE A N 1
ATOM 1749 C CA . ILE A 1 232 ? 13.312 12.078 16.297 1 92.38 232 ILE A CA 1
ATOM 1750 C C . ILE A 1 232 ? 13.672 10.664 16.719 1 92.38 232 ILE A C 1
ATOM 1752 O O . ILE A 1 232 ? 14.344 10.469 17.734 1 92.38 232 ILE A O 1
ATOM 1756 N N . GLU A 1 233 ? 13.07 9.68 16.156 1 83.75 233 GLU A N 1
ATOM 1757 C CA . GLU A 1 233 ? 13.305 8.266 16.453 1 83.75 233 GLU A CA 1
ATOM 1758 C C . GLU A 1 233 ? 14 7.57 15.289 1 83.75 233 GLU A C 1
ATOM 1760 O O . GLU A 1 233 ? 14.125 8.133 14.203 1 83.75 233 GLU A O 1
ATOM 1765 N N . ALA A 1 234 ? 14.477 6.379 15.539 1 82.06 234 ALA A N 1
ATOM 1766 C CA . ALA A 1 234 ? 15.148 5.586 14.516 1 82.06 234 ALA A CA 1
ATOM 1767 C C . ALA A 1 234 ? 14.188 5.195 13.398 1 82.06 234 ALA A C 1
ATOM 1769 O O . ALA A 1 234 ? 14.586 5.094 12.234 1 82.06 234 ALA A O 1
ATOM 1770 N N . ALA A 1 235 ? 12.938 4.949 13.805 1 89.12 235 ALA A N 1
ATOM 1771 C CA . ALA A 1 235 ? 11.914 4.59 12.828 1 89.12 235 ALA A CA 1
ATOM 1772 C C . ALA A 1 235 ? 10.734 5.555 12.891 1 89.12 235 ALA A C 1
ATOM 1774 O O . ALA A 1 235 ? 10.578 6.289 13.875 1 89.12 235 ALA A O 1
ATOM 1775 N N . VAL A 1 236 ? 9.969 5.547 11.828 1 95.25 236 VAL A N 1
ATOM 1776 C CA . VAL A 1 236 ? 8.711 6.297 11.82 1 95.25 236 VAL A CA 1
ATOM 1777 C C . VAL A 1 236 ? 7.676 5.574 12.68 1 95.25 236 VAL A C 1
ATOM 1779 O O . VAL A 1 236 ? 7.289 4.441 12.375 1 95.25 236 VAL A O 1
ATOM 1782 N N . PRO A 1 237 ? 7.254 6.211 13.719 1 96.56 237 PRO A N 1
ATOM 1783 C CA . PRO A 1 237 ? 6.285 5.539 14.586 1 96.56 237 PRO A CA 1
ATOM 1784 C C . PRO A 1 237 ? 4.859 5.602 14.039 1 96.56 237 PRO A C 1
ATOM 1786 O O . PRO A 1 237 ? 4.523 6.527 13.297 1 96.56 237 PRO A O 1
ATOM 1789 N N . PHE A 1 238 ? 4.082 4.637 14.312 1 98 238 PHE A N 1
ATOM 1790 C CA . PHE A 1 238 ? 2.652 4.543 14.047 1 98 238 PHE A CA 1
ATOM 1791 C C . PHE A 1 238 ? 1.847 4.656 15.336 1 98 238 PHE A C 1
ATOM 1793 O O . PHE A 1 238 ? 1.826 3.725 16.141 1 98 238 PHE A O 1
ATOM 1800 N N . TYR A 1 239 ? 1.127 5.832 15.4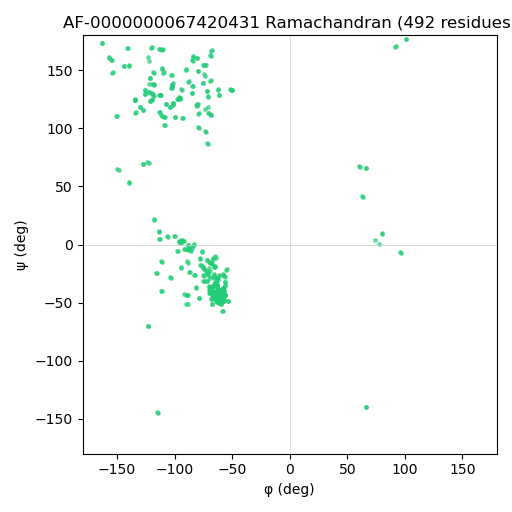84 1 98.44 239 TYR A N 1
ATOM 1801 C CA . TYR A 1 239 ? 0.43 6.117 16.734 1 98.44 239 TYR A CA 1
ATOM 1802 C C . TYR A 1 239 ? -1.081 6.051 16.547 1 98.44 239 TYR A C 1
ATOM 1804 O O . TYR A 1 239 ? -1.584 6.277 15.438 1 98.44 239 TYR A O 1
ATOM 1812 N N . GLN A 1 240 ? -1.748 5.711 17.625 1 98.31 240 GLN A N 1
ATOM 1813 C CA . GLN A 1 240 ? -3.152 6.074 17.781 1 98.31 240 GLN A CA 1
ATOM 1814 C C . GLN A 1 240 ? -3.297 7.484 18.344 1 98.31 240 GLN A C 1
ATOM 1816 O O . GLN A 1 240 ? -2.385 7.996 19 1 98.31 240 GLN A O 1
ATOM 1821 N N . TYR A 1 241 ? -4.426 8.086 18.141 1 98.38 241 TYR A N 1
ATOM 1822 C CA . TYR A 1 241 ? -4.641 9.461 18.562 1 98.38 241 TYR A CA 1
ATOM 1823 C C . TYR A 1 241 ? -4.348 9.617 20.047 1 98.38 241 TYR A C 1
ATOM 1825 O O . TYR A 1 241 ? -4.02 10.711 20.516 1 98.38 241 TYR A O 1
ATOM 1833 N N . ASP A 1 242 ? -4.387 8.594 20.797 1 97.75 242 ASP A N 1
ATOM 1834 C CA . ASP A 1 242 ? -4.238 8.695 22.25 1 97.75 242 ASP A CA 1
ATOM 1835 C C . ASP A 1 242 ? -2.777 8.531 22.656 1 97.75 242 ASP A C 1
ATOM 1837 O O . ASP A 1 242 ? -2.469 8.469 23.859 1 97.75 242 ASP A O 1
ATOM 1841 N N . GLY A 1 243 ? -1.931 8.391 21.703 1 97.81 243 GLY A N 1
ATOM 1842 C CA . GLY A 1 243 ? -0.5 8.352 21.969 1 97.81 243 GLY A CA 1
ATOM 1843 C C . GLY A 1 243 ? 0.05 6.945 22.078 1 97.81 243 GLY A C 1
ATOM 1844 O O . GLY A 1 243 ? 1.263 6.75 22.172 1 97.81 243 GLY A O 1
ATOM 1845 N N . SER A 1 244 ? -0.853 5.961 22.047 1 97.88 244 SER A N 1
ATOM 1846 C CA . SER A 1 244 ? -0.362 4.586 22.062 1 97.88 244 SER A CA 1
ATOM 1847 C C . SER A 1 244 ? 0.213 4.188 20.719 1 97.88 244 SER A C 1
ATOM 1849 O O . SER A 1 244 ? -0.188 4.73 19.672 1 97.88 244 SER A O 1
ATOM 1851 N N . ARG A 1 245 ? 1.133 3.211 20.719 1 96.94 245 ARG A N 1
ATOM 1852 C CA . ARG A 1 245 ? 1.767 2.752 19.5 1 96.94 245 ARG A CA 1
ATOM 1853 C C . ARG A 1 245 ? 0.944 1.65 18.828 1 96.94 245 ARG A C 1
ATOM 1855 O O . ARG A 1 245 ? 0.359 0.809 19.516 1 96.94 245 ARG A O 1
ATOM 1862 N N . LEU A 1 246 ? 0.875 1.678 17.578 1 97.06 246 LEU A N 1
ATOM 1863 C CA . LEU A 1 246 ? 0.207 0.643 16.797 1 97.06 246 LEU A CA 1
ATOM 1864 C C . LEU A 1 246 ? 1.22 -0.18 16.016 1 97.06 246 LEU A C 1
ATOM 1866 O O . LEU A 1 246 ? 2.275 0.329 15.625 1 97.06 246 LEU A O 1
ATOM 1870 N N . PRO A 1 247 ? 0.936 -1.424 15.82 1 96.44 247 PRO A N 1
ATOM 1871 C CA . PRO A 1 247 ? 1.807 -2.219 14.953 1 96.44 247 PRO A CA 1
ATOM 1872 C C . PRO A 1 247 ? 1.645 -1.867 13.477 1 96.44 247 PRO A C 1
ATOM 1874 O O . PRO A 1 247 ? 0.584 -1.389 13.062 1 96.44 247 PRO A O 1
ATOM 1877 N N . PHE A 1 248 ? 2.695 -2.117 12.758 1 96.31 248 PHE A N 1
ATOM 1878 C CA . PHE A 1 248 ? 2.615 -1.902 11.32 1 96.31 248 PHE A CA 1
ATOM 1879 C C . PHE A 1 248 ? 1.908 -3.068 10.641 1 96.31 248 PHE A C 1
ATOM 1881 O O . PHE A 1 248 ? 1.103 -2.865 9.727 1 96.31 248 PHE A O 1
ATOM 1888 N N . MET B 1 1 ? -3.246 -34.75 -10.422 1 84.88 1 MET B N 1
ATOM 1889 C CA . MET B 1 1 ? -2.137 -34 -10.992 1 84.88 1 MET B CA 1
ATOM 1890 C C . MET B 1 1 ? -2.246 -32.531 -10.625 1 84.88 1 MET B C 1
ATOM 1892 O O . MET B 1 1 ? -3.178 -31.844 -11.055 1 84.88 1 MET B O 1
ATOM 1896 N N . PRO B 1 2 ? -1.269 -32.125 -9.742 1 96.44 2 PRO B N 1
ATOM 1897 C CA . PRO B 1 2 ? -1.413 -30.719 -9.352 1 96.44 2 PRO B CA 1
ATOM 1898 C C . PRO B 1 2 ? -1.278 -29.75 -10.531 1 96.44 2 PRO B C 1
ATOM 1900 O O . PRO B 1 2 ? -0.432 -29.953 -11.406 1 96.44 2 PRO B O 1
ATOM 1903 N N . SER B 1 3 ? -2.184 -28.812 -10.617 1 98.69 3 SER B N 1
ATOM 1904 C CA . SER B 1 3 ? -2.15 -27.797 -11.664 1 98.69 3 SER B CA 1
ATOM 1905 C C . SER B 1 3 ? -1.62 -26.469 -11.125 1 98.69 3 SER B C 1
ATOM 1907 O O . SER B 1 3 ? -1.98 -26.047 -10.023 1 98.69 3 SER B O 1
ATOM 1909 N N . TRP B 1 4 ? -0.714 -25.875 -11.922 1 98.88 4 TRP B N 1
ATOM 1910 C CA . TRP B 1 4 ? -0.06 -24.609 -11.57 1 98.88 4 TRP B CA 1
ATOM 1911 C C . TRP B 1 4 ? -0.238 -23.578 -12.672 1 98.88 4 TRP B C 1
ATOM 1913 O O . TRP B 1 4 ? -0.026 -23.875 -13.852 1 98.88 4 TRP B O 1
ATOM 1923 N N . LEU B 1 5 ? -0.67 -22.406 -12.328 1 98.94 5 LEU B N 1
ATOM 1924 C CA . LEU B 1 5 ? -0.641 -21.281 -13.258 1 98.94 5 LEU B CA 1
ATOM 1925 C C . LEU B 1 5 ? 0.227 -20.141 -12.711 1 98.94 5 LEU B C 1
ATOM 1927 O O . LEU B 1 5 ? 0.038 -19.703 -11.578 1 98.94 5 LEU B O 1
ATOM 1931 N N . ILE B 1 6 ? 1.197 -19.734 -13.492 1 98.94 6 ILE B N 1
ATOM 1932 C CA . ILE B 1 6 ? 2.152 -18.688 -13.109 1 98.94 6 ILE B CA 1
ATOM 1933 C C . ILE B 1 6 ? 2.061 -17.516 -14.086 1 98.94 6 ILE B C 1
ATOM 1935 O O . ILE B 1 6 ? 2.07 -17.719 -15.305 1 98.94 6 ILE B O 1
ATOM 1939 N N . THR B 1 7 ? 1.938 -16.328 -13.539 1 98.88 7 THR B N 1
ATOM 1940 C CA . THR B 1 7 ? 1.943 -15.156 -14.414 1 98.88 7 THR B CA 1
ATOM 1941 C C . THR B 1 7 ? 3.363 -14.625 -14.602 1 98.88 7 THR B C 1
ATOM 1943 O O . THR B 1 7 ? 4.184 -14.695 -13.68 1 98.88 7 THR B O 1
ATOM 1946 N N . GLY B 1 8 ? 3.617 -14.023 -15.75 1 98.19 8 GLY B N 1
ATOM 1947 C CA . GLY B 1 8 ? 4.918 -13.438 -16.031 1 98.19 8 GLY B CA 1
ATOM 1948 C C . GLY B 1 8 ? 6.027 -14.461 -16.141 1 98.19 8 GLY B C 1
ATOM 1949 O O . GLY B 1 8 ? 7.012 -14.406 -15.391 1 98.19 8 GLY B O 1
ATOM 1950 N N . THR B 1 9 ? 5.988 -15.367 -17.203 1 98.44 9 THR B N 1
ATOM 1951 C CA . THR B 1 9 ? 6.887 -16.516 -17.203 1 98.44 9 THR B CA 1
ATOM 1952 C C . THR B 1 9 ? 7.898 -16.406 -18.344 1 98.44 9 THR B C 1
ATOM 1954 O O . THR B 1 9 ? 8.641 -17.344 -18.609 1 98.44 9 THR B O 1
ATOM 1957 N N . SER B 1 10 ? 7.98 -15.258 -19 1 97.12 10 SER B N 1
ATOM 1958 C CA . SER B 1 10 ? 8.836 -15.141 -20.188 1 97.12 10 SER B CA 1
ATOM 1959 C C . SER B 1 10 ? 10.312 -15.07 -19.781 1 97.12 10 SER B C 1
ATOM 1961 O O . SER B 1 10 ? 11.195 -15.266 -20.625 1 97.12 10 SER B O 1
ATOM 1963 N N . LYS B 1 11 ? 10.633 -14.727 -18.531 1 96.06 11 LYS B N 1
ATOM 1964 C CA . LYS B 1 11 ? 12 -14.617 -18.031 1 96.06 11 LYS B CA 1
ATOM 1965 C C . LYS B 1 11 ? 12.031 -14.617 -16.516 1 96.06 11 LYS B C 1
ATOM 1967 O O . LYS B 1 11 ? 10.984 -14.688 -15.859 1 96.06 11 LYS B O 1
ATOM 1972 N N . GLY B 1 12 ? 13.18 -14.664 -16.031 1 97 12 GLY B N 1
ATOM 1973 C CA . GLY B 1 12 ? 13.391 -14.414 -14.609 1 97 12 GLY B CA 1
ATOM 1974 C C . GLY B 1 12 ? 12.773 -15.477 -13.719 1 97 12 GLY B C 1
ATOM 1975 O O . GLY B 1 12 ? 12.891 -16.672 -13.992 1 97 12 GLY B O 1
ATOM 1976 N N . ILE B 1 13 ? 12.195 -15.039 -12.641 1 98.44 13 ILE B N 1
ATOM 1977 C CA . ILE B 1 13 ? 11.688 -15.906 -11.578 1 98.44 13 ILE B CA 1
ATOM 1978 C C . ILE B 1 13 ? 10.531 -16.75 -12.117 1 98.44 13 ILE B C 1
ATOM 1980 O O . ILE B 1 13 ? 10.461 -17.953 -11.859 1 98.44 13 ILE B O 1
ATOM 1984 N N . GLY B 1 14 ? 9.625 -16.109 -12.914 1 98.62 14 GLY B N 1
ATOM 1985 C CA . GLY B 1 14 ? 8.5 -16.844 -13.469 1 98.62 14 GLY B CA 1
ATOM 1986 C C . GLY B 1 14 ? 8.93 -18.016 -14.336 1 98.62 14 GLY B C 1
ATOM 1987 O O . GLY B 1 14 ? 8.406 -19.125 -14.195 1 98.62 14 GLY B O 1
ATOM 1988 N N . LEU B 1 15 ? 9.836 -17.734 -15.227 1 98.5 15 LEU B N 1
ATOM 1989 C CA . LEU B 1 15 ? 10.375 -18.812 -16.062 1 98.5 15 LEU B CA 1
ATOM 1990 C C . LEU B 1 15 ? 11.039 -19.891 -15.203 1 98.5 15 LEU B C 1
ATOM 1992 O O . LEU B 1 15 ? 10.883 -21.078 -15.469 1 98.5 15 LEU B O 1
ATOM 1996 N N . GLY B 1 16 ? 11.758 -19.453 -14.188 1 98.69 16 GLY B N 1
ATOM 1997 C CA . GLY B 1 16 ? 12.391 -20.375 -13.273 1 98.69 16 GLY B CA 1
ATOM 1998 C C . GLY B 1 16 ? 11.406 -21.297 -12.562 1 98.69 16 GLY B C 1
ATOM 1999 O O . GLY B 1 16 ? 11.664 -22.484 -12.398 1 98.69 16 GLY B O 1
ATOM 2000 N N . ILE B 1 17 ? 10.297 -20.75 -12.156 1 98.88 17 ILE B N 1
ATOM 2001 C CA . ILE B 1 17 ? 9.266 -21.531 -11.484 1 98.88 17 ILE B CA 1
ATOM 2002 C C . ILE B 1 17 ? 8.711 -22.578 -12.445 1 98.88 17 ILE B C 1
ATOM 2004 O O . ILE B 1 17 ? 8.562 -23.75 -12.078 1 98.88 17 ILE B O 1
ATOM 2008 N N . VAL B 1 18 ? 8.414 -22.172 -13.68 1 98.75 18 VAL B N 1
ATOM 2009 C CA . VAL B 1 18 ? 7.914 -23.094 -14.688 1 98.75 18 VAL B CA 1
ATOM 2010 C C . VAL B 1 18 ? 8.906 -24.234 -14.883 1 98.75 18 VAL B C 1
ATOM 2012 O O . VAL B 1 18 ? 8.531 -25.406 -14.82 1 98.75 18 VAL B O 1
ATOM 2015 N N . CYS B 1 19 ? 10.164 -23.891 -15.055 1 98.56 19 CYS B N 1
ATOM 2016 C CA . CYS B 1 19 ? 11.211 -24.891 -15.266 1 98.56 19 CYS B CA 1
ATOM 2017 C C . CYS B 1 19 ? 11.289 -25.859 -14.086 1 98.56 19 CYS B C 1
ATOM 2019 O O . CYS B 1 19 ? 11.391 -27.062 -14.273 1 98.56 19 CYS B O 1
ATOM 2021 N N . HIS B 1 20 ? 11.25 -25.328 -12.938 1 98.69 20 HIS B N 1
ATOM 2022 C CA . HIS B 1 20 ? 11.352 -26.156 -11.734 1 98.69 20 HIS B CA 1
ATOM 2023 C C . HIS B 1 20 ? 10.164 -27.109 -11.633 1 98.69 20 HIS B C 1
ATOM 2025 O O . HIS B 1 20 ? 10.352 -28.297 -11.359 1 98.69 20 HIS B O 1
ATOM 2031 N N . LEU B 1 21 ? 9 -26.656 -11.859 1 98.69 21 LEU B N 1
ATOM 2032 C CA . LEU B 1 21 ? 7.781 -27.438 -11.719 1 98.69 21 LEU B CA 1
ATOM 2033 C C . LEU B 1 21 ? 7.75 -28.578 -12.75 1 98.69 21 LEU B C 1
ATOM 2035 O O . LEU B 1 21 ? 7.223 -29.656 -12.477 1 98.69 21 LEU B O 1
ATOM 2039 N N . LEU B 1 22 ? 8.289 -28.328 -13.906 1 98.06 22 LEU B N 1
ATOM 2040 C CA . LEU B 1 22 ? 8.25 -29.297 -14.992 1 98.06 22 LEU B CA 1
ATOM 2041 C C . LEU B 1 22 ? 9.18 -30.469 -14.711 1 98.06 22 LEU B C 1
ATOM 2043 O O . LEU B 1 22 ? 9.102 -31.516 -15.367 1 98.06 22 LEU B O 1
ATOM 2047 N N . LYS B 1 23 ? 10.07 -30.312 -13.695 1 97.25 23 LYS B N 1
ATOM 2048 C CA . LYS B 1 23 ? 10.922 -31.422 -13.289 1 97.25 23 LYS B CA 1
ATOM 2049 C C . LYS B 1 23 ? 10.094 -32.562 -12.695 1 97.25 23 LYS B C 1
ATOM 2051 O O . LYS B 1 23 ? 10.523 -33.719 -12.703 1 97.25 23 LYS B O 1
ATOM 2056 N N . GLU B 1 24 ? 8.97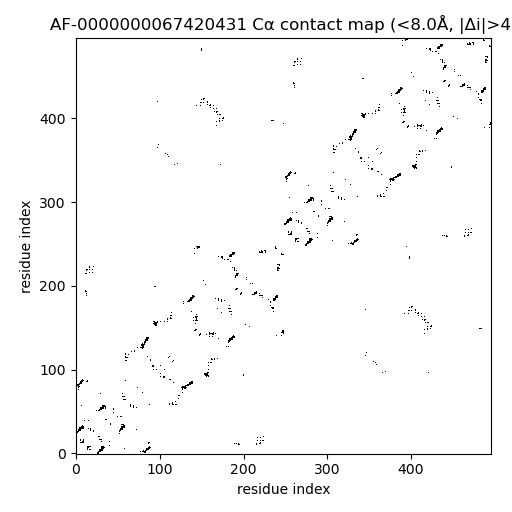7 -32.219 -12.164 1 96.81 24 GLU B N 1
ATOM 2057 C CA . GLU B 1 24 ? 8.07 -33.25 -11.609 1 96.81 24 GLU B CA 1
ATOM 2058 C C . GLU B 1 24 ? 7.012 -33.656 -12.633 1 96.81 24 GLU B C 1
ATOM 2060 O O . GLU B 1 24 ? 6.176 -32.812 -13.023 1 96.81 24 GLU B O 1
ATOM 2065 N N . GLU B 1 25 ? 6.879 -34.875 -12.922 1 95.25 25 GLU B N 1
ATOM 2066 C CA . GLU B 1 25 ? 6.051 -35.375 -14.008 1 95.25 25 GLU B CA 1
ATOM 2067 C C . GLU B 1 25 ? 4.566 -35.219 -13.695 1 95.25 25 GLU B C 1
ATOM 2069 O O . GLU B 1 25 ? 3.742 -35.094 -14.602 1 95.25 25 GLU B O 1
ATOM 2074 N N . LYS B 1 26 ? 4.289 -35.188 -12.484 1 95.75 26 LYS B N 1
ATOM 2075 C CA . LYS B 1 26 ? 2.881 -35.188 -12.094 1 95.75 26 LYS B CA 1
ATOM 2076 C C . LYS B 1 26 ? 2.266 -33.812 -12.273 1 95.75 26 LYS B C 1
ATOM 2078 O O . LYS B 1 26 ? 1.043 -33.656 -12.227 1 95.75 26 LYS B O 1
ATOM 2083 N N . ASN B 1 27 ? 3.061 -32.781 -12.492 1 97.69 27 ASN B N 1
ATOM 2084 C CA . ASN B 1 27 ? 2.553 -31.406 -12.547 1 97.69 27 ASN B CA 1
ATOM 2085 C C . ASN B 1 27 ? 2.006 -31.062 -13.93 1 97.69 27 ASN B C 1
ATOM 2087 O O . ASN B 1 27 ? 2.592 -31.453 -14.945 1 97.69 27 ASN B O 1
ATOM 2091 N N . PHE B 1 28 ? 0.901 -30.438 -13.969 1 98.56 28 PHE B N 1
ATOM 2092 C CA . PHE B 1 28 ? 0.461 -29.703 -15.141 1 98.56 28 PHE B CA 1
ATOM 2093 C C . PHE B 1 28 ? 0.701 -28.203 -14.961 1 98.56 28 PHE B C 1
ATOM 2095 O O . PHE B 1 28 ? 0.151 -27.594 -14.047 1 98.56 28 PHE B O 1
ATOM 2102 N N . VAL B 1 29 ? 1.487 -27.578 -15.859 1 98.75 29 VAL B N 1
ATOM 2103 C CA . VAL B 1 29 ? 1.953 -26.219 -15.664 1 98.75 29 VAL B CA 1
ATOM 2104 C C . VAL B 1 29 ? 1.412 -25.328 -16.781 1 98.75 29 VAL B C 1
ATOM 2106 O O . VAL B 1 29 ? 1.513 -25.672 -17.969 1 98.75 29 VAL B O 1
ATOM 2109 N N . ILE B 1 30 ? 0.793 -24.234 -16.375 1 98.81 30 ILE B N 1
ATOM 2110 C CA . ILE B 1 30 ? 0.385 -23.203 -17.312 1 98.81 30 ILE B CA 1
ATOM 2111 C C . ILE B 1 30 ? 1.229 -21.938 -17.094 1 98.81 30 ILE B C 1
ATOM 2113 O O . ILE B 1 30 ? 1.112 -21.281 -16.047 1 98.81 30 ILE B O 1
ATOM 2117 N N . GLY B 1 31 ? 2.068 -21.656 -18.047 1 98.69 31 GLY B N 1
ATOM 2118 C CA . GLY B 1 31 ? 2.812 -20.406 -18.062 1 98.69 31 GLY B CA 1
ATOM 2119 C C . GLY B 1 31 ? 2.139 -19.312 -18.859 1 98.69 31 GLY B C 1
ATOM 2120 O O . GLY B 1 31 ? 1.657 -19.562 -19.969 1 98.69 31 GLY B O 1
ATOM 2121 N N . THR B 1 32 ? 2.062 -18.109 -18.281 1 98.81 32 THR B N 1
ATOM 2122 C CA . THR B 1 32 ? 1.475 -17 -19.031 1 98.81 32 THR B CA 1
ATOM 2123 C C . THR B 1 32 ? 2.496 -15.891 -19.234 1 98.81 32 THR B C 1
ATOM 2125 O O . THR B 1 32 ? 3.402 -15.711 -18.422 1 98.81 32 THR B O 1
ATOM 2128 N N . ALA B 1 33 ? 2.398 -15.203 -20.312 1 98.31 33 ALA B N 1
ATOM 2129 C CA . ALA B 1 33 ? 3.24 -14.055 -20.625 1 98.31 33 ALA B CA 1
ATOM 2130 C C . ALA B 1 33 ? 2.551 -13.141 -21.641 1 98.31 33 ALA B C 1
ATOM 2132 O O . ALA B 1 33 ? 1.645 -13.57 -22.359 1 98.31 33 ALA B O 1
ATOM 2133 N N . ARG B 1 34 ? 2.973 -11.898 -21.734 1 96.62 34 ARG B N 1
ATOM 2134 C CA . ARG B 1 34 ? 2.434 -10.93 -22.703 1 96.62 34 ARG B CA 1
ATOM 2135 C C . ARG B 1 34 ? 2.795 -11.32 -24.125 1 96.62 34 ARG B C 1
ATOM 2137 O O . ARG B 1 34 ? 2.018 -11.086 -25.047 1 96.62 34 ARG B O 1
ATOM 2144 N N . ASP B 1 35 ? 3.928 -11.812 -24.156 1 95.19 35 ASP B N 1
ATOM 2145 C CA . ASP B 1 35 ? 4.473 -12.25 -25.438 1 95.19 35 ASP B CA 1
ATOM 2146 C C . ASP B 1 35 ? 4.969 -13.695 -25.359 1 95.19 35 ASP B C 1
ATOM 2148 O O . ASP B 1 35 ? 5.992 -13.969 -24.719 1 95.19 35 ASP B O 1
ATOM 2152 N N . LEU B 1 36 ? 4.348 -14.562 -26.094 1 96.5 36 LEU B N 1
ATOM 2153 C CA . LEU B 1 36 ? 4.648 -15.992 -26.031 1 96.5 36 LEU B CA 1
ATOM 2154 C C . LEU B 1 36 ? 5.789 -16.359 -26.984 1 96.5 36 LEU B C 1
ATOM 2156 O O . LEU B 1 36 ? 6.281 -17.484 -26.969 1 96.5 36 LEU B O 1
ATOM 2160 N N . SER B 1 37 ? 6.227 -15.375 -27.719 1 94.81 37 SER B N 1
ATOM 2161 C CA . SER B 1 37 ? 7.285 -15.656 -28.688 1 94.81 37 SER B CA 1
ATOM 2162 C C . SER B 1 37 ? 8.656 -15.633 -28.031 1 94.81 37 SER B C 1
ATOM 2164 O O . SER B 1 37 ? 9.672 -15.875 -28.688 1 94.81 37 SER B O 1
ATOM 2166 N N . ALA B 1 38 ? 8.664 -15.352 -26.719 1 94.44 38 ALA B N 1
ATOM 2167 C CA . ALA B 1 38 ? 9.938 -15.406 -26 1 94.44 38 ALA B CA 1
ATOM 2168 C C . ALA B 1 38 ? 10.641 -16.734 -26.25 1 94.44 38 ALA B C 1
ATOM 2170 O O . ALA B 1 38 ? 10.031 -17.797 -26.125 1 94.44 38 ALA B O 1
ATOM 2171 N N . LYS B 1 39 ? 11.906 -16.734 -26.547 1 95.44 39 LYS B N 1
ATOM 2172 C CA . LYS B 1 39 ? 12.68 -17.891 -26.969 1 95.44 39 LYS B CA 1
ATOM 2173 C C . LYS B 1 39 ? 12.617 -19 -25.922 1 95.44 39 LYS B C 1
ATOM 2175 O O . LYS B 1 39 ? 12.398 -20.172 -26.25 1 95.44 39 LYS B O 1
ATOM 2180 N N . ALA B 1 40 ? 12.797 -18.625 -24.688 1 95.19 40 ALA B N 1
ATOM 2181 C CA . ALA B 1 40 ? 12.828 -19.625 -23.609 1 95.19 40 ALA B CA 1
ATOM 2182 C C . ALA B 1 40 ? 11.508 -20.375 -23.531 1 95.19 40 ALA B C 1
ATOM 2184 O O . ALA B 1 40 ? 11.492 -21.594 -23.312 1 95.19 40 ALA B O 1
ATOM 2185 N N . LEU B 1 41 ? 10.406 -19.719 -23.719 1 96.25 41 LEU B N 1
ATOM 2186 C CA . LEU B 1 41 ? 9.086 -20.344 -23.672 1 96.25 41 LEU B CA 1
ATOM 2187 C C . LEU B 1 41 ? 8.883 -21.281 -24.859 1 96.25 41 LEU B C 1
ATOM 2189 O O . LEU B 1 41 ? 8.344 -22.375 -24.719 1 96.25 41 LEU B O 1
ATOM 2193 N N . GLN B 1 42 ? 9.32 -20.828 -25.969 1 96.31 42 GLN B N 1
ATOM 2194 C CA . GLN B 1 42 ? 9.195 -21.656 -27.172 1 96.31 42 GLN B CA 1
ATOM 2195 C C . GLN B 1 42 ? 10.008 -22.938 -27.047 1 96.31 42 GLN B C 1
ATOM 2197 O O . GLN B 1 42 ? 9.562 -24 -27.484 1 96.31 42 GLN B O 1
ATOM 2202 N N . GLU B 1 43 ? 11.156 -22.812 -26.5 1 97.19 43 GLU B N 1
ATOM 2203 C CA . GLU B 1 43 ? 12.008 -23.984 -26.297 1 97.19 43 GLU B CA 1
ATOM 2204 C C . GLU B 1 43 ? 11.352 -24.984 -25.359 1 97.19 43 GLU B C 1
ATOM 2206 O O . GLU B 1 43 ? 11.391 -26.188 -25.594 1 97.19 43 GLU B O 1
ATOM 2211 N N . LEU B 1 44 ? 10.742 -24.484 -24.312 1 97.12 44 LEU B N 1
ATOM 2212 C CA . LEU B 1 44 ? 10.039 -25.359 -23.375 1 97.12 44 LEU B CA 1
ATOM 2213 C C . LEU B 1 44 ? 8.859 -26.047 -24.062 1 97.12 44 LEU B C 1
ATOM 2215 O O . LEU B 1 44 ? 8.633 -27.25 -23.875 1 97.12 44 LEU B O 1
ATOM 2219 N N . ALA B 1 45 ? 8.117 -25.281 -24.828 1 96.06 45 ALA B N 1
ATOM 2220 C CA . ALA B 1 45 ? 6.93 -25.812 -25.5 1 96.06 45 ALA B CA 1
ATOM 2221 C C . ALA B 1 45 ? 7.309 -26.906 -26.5 1 96.06 45 ALA B C 1
ATOM 2223 O O . ALA B 1 45 ? 6.508 -27.797 -26.766 1 96.06 45 ALA B O 1
ATOM 2224 N N . ALA B 1 46 ? 8.477 -26.828 -27.031 1 96.62 46 ALA B N 1
ATOM 2225 C CA . ALA B 1 46 ? 8.953 -27.812 -27.984 1 96.62 46 ALA B CA 1
ATOM 2226 C C . ALA B 1 46 ? 9.32 -29.125 -27.281 1 96.62 46 ALA B C 1
ATOM 2228 O O . ALA B 1 46 ? 9.25 -30.203 -27.875 1 96.62 46 ALA B O 1
ATOM 2229 N N . ILE B 1 47 ? 9.688 -29.062 -26.047 1 96.69 47 ILE B N 1
ATOM 2230 C CA . ILE B 1 47 ? 10.195 -30.188 -25.281 1 96.69 47 ILE B CA 1
ATOM 2231 C C . ILE B 1 47 ? 9.039 -30.906 -24.578 1 96.69 47 ILE B C 1
ATOM 2233 O O . ILE B 1 47 ? 8.977 -32.125 -24.562 1 96.69 47 ILE B O 1
ATOM 2237 N N . TYR B 1 48 ? 8.141 -30.188 -24 1 97.31 48 TYR B N 1
ATOM 2238 C CA . TYR B 1 48 ? 7.102 -30.75 -23.156 1 97.31 48 TYR B CA 1
ATOM 2239 C C . TYR B 1 48 ? 5.773 -30.828 -23.906 1 97.31 48 TYR B C 1
ATOM 2241 O O . TYR B 1 48 ? 5.398 -29.906 -24.609 1 97.31 48 TYR B O 1
ATOM 2249 N N . PRO B 1 49 ? 5.098 -31.953 -23.75 1 96.19 49 PRO B N 1
ATOM 2250 C CA . PRO B 1 49 ? 3.791 -32.094 -24.406 1 96.19 49 PRO B CA 1
ATOM 2251 C C . PRO B 1 49 ? 2.734 -31.172 -23.797 1 96.19 49 PRO B C 1
ATOM 2253 O O . PRO B 1 49 ? 2.914 -30.672 -22.688 1 96.19 49 PRO B O 1
ATOM 2256 N N . LYS B 1 50 ? 1.654 -31.031 -24.453 1 94.5 50 LYS B N 1
ATOM 2257 C CA . LYS B 1 50 ? 0.611 -30.062 -24.109 1 94.5 50 LYS B CA 1
ATOM 2258 C C . LYS B 1 50 ? -0.113 -30.469 -22.828 1 94.5 50 LYS B C 1
ATOM 2260 O O . LYS B 1 50 ? -0.757 -29.641 -22.172 1 94.5 50 LYS B O 1
ATOM 2265 N N . ASN B 1 51 ? -0.046 -31.703 -22.453 1 94 51 ASN B N 1
ATOM 2266 C CA . ASN B 1 51 ? -0.696 -32.156 -21.219 1 94 51 ASN B CA 1
ATOM 2267 C C . ASN B 1 51 ? 0.198 -31.922 -20 1 94 51 ASN B C 1
ATOM 2269 O O . ASN B 1 51 ? -0.205 -32.188 -18.875 1 94 51 ASN B O 1
ATOM 2273 N N . ARG B 1 52 ? 1.406 -31.422 -20.234 1 97.44 52 ARG B N 1
ATOM 2274 C CA . ARG B 1 52 ? 2.332 -31.094 -19.156 1 97.44 52 ARG B CA 1
ATOM 2275 C C . ARG B 1 52 ? 2.533 -29.578 -19.062 1 97.44 52 ARG B C 1
ATOM 2277 O O . ARG B 1 52 ? 2.699 -29.031 -17.969 1 97.44 52 ARG B O 1
ATOM 2284 N N . LEU B 1 53 ? 2.611 -29 -20.219 1 98.38 53 LEU B N 1
ATOM 2285 C CA . LEU B 1 53 ? 2.865 -27.562 -20.297 1 98.38 53 LEU B CA 1
ATOM 2286 C C . LEU B 1 53 ? 1.934 -26.891 -21.297 1 98.38 53 LEU B C 1
ATOM 2288 O O . LEU B 1 53 ? 1.851 -27.328 -22.453 1 98.38 53 LEU B O 1
ATOM 2292 N N . ALA B 1 54 ? 1.23 -25.906 -20.875 1 98.44 54 ALA B N 1
ATOM 2293 C CA . ALA B 1 54 ? 0.478 -25.016 -21.75 1 98.44 54 ALA B CA 1
ATOM 2294 C C . ALA B 1 54 ? 0.931 -23.562 -21.578 1 98.44 54 ALA B C 1
ATOM 2296 O O . ALA B 1 54 ? 1.311 -23.156 -20.469 1 98.44 54 ALA B O 1
ATOM 2297 N N . LEU B 1 55 ? 0.953 -22.844 -22.656 1 98.5 55 LEU B N 1
ATOM 2298 C CA . LEU B 1 55 ? 1.278 -21.422 -22.625 1 98.5 55 LEU B CA 1
ATOM 2299 C C . LEU B 1 55 ? 0.065 -20.578 -23.016 1 98.5 55 LEU B C 1
ATOM 2301 O O . LEU B 1 55 ? -0.609 -20.875 -24 1 98.5 55 LEU B O 1
ATOM 2305 N N . ILE B 1 56 ? -0.239 -19.609 -22.188 1 98.69 56 ILE B N 1
ATOM 2306 C CA . ILE B 1 56 ? -1.369 -18.719 -22.438 1 98.69 56 ILE B CA 1
ATOM 2307 C C . ILE B 1 56 ? -0.887 -17.281 -22.484 1 98.69 56 ILE B C 1
ATOM 2309 O O . ILE B 1 56 ? -0.112 -16.844 -21.625 1 98.69 56 ILE B O 1
ATOM 2313 N N . GLU B 1 57 ? -1.295 -16.531 -23.516 1 98.56 57 GLU B N 1
ATOM 2314 C CA . GLU B 1 57 ? -0.992 -15.109 -23.594 1 98.56 57 GLU B CA 1
ATOM 2315 C C . GLU B 1 57 ? -1.798 -14.32 -22.562 1 98.56 57 GLU B C 1
ATOM 2317 O O . GLU B 1 57 ? -3.018 -14.484 -22.469 1 98.56 57 GLU B O 1
ATOM 2322 N N . LEU B 1 58 ? -1.072 -13.508 -21.75 1 98.75 58 LEU B N 1
ATOM 2323 C CA . LEU B 1 58 ? -1.743 -12.742 -20.703 1 98.75 58 LEU B CA 1
ATOM 2324 C C . LEU B 1 58 ? -0.996 -11.445 -20.422 1 98.75 58 LEU B C 1
ATOM 2326 O O . LEU B 1 58 ? 0.158 -11.469 -19.984 1 98.75 58 LEU B O 1
ATOM 2330 N N . ASP B 1 59 ? -1.61 -10.352 -20.797 1 98.56 59 ASP B N 1
ATOM 2331 C CA . ASP B 1 59 ? -1.256 -9.047 -20.234 1 98.56 59 ASP B CA 1
ATOM 2332 C C . ASP B 1 59 ? -2.129 -8.695 -19.031 1 98.56 59 ASP B C 1
ATOM 2334 O O . ASP B 1 59 ? -3.303 -8.359 -19.188 1 98.56 59 ASP B O 1
ATOM 2338 N N . ILE B 1 60 ? -1.515 -8.734 -17.844 1 98.25 60 ILE B N 1
ATOM 2339 C CA . ILE B 1 60 ? -2.324 -8.641 -16.625 1 98.25 60 ILE B CA 1
ATOM 2340 C C . ILE B 1 60 ? -2.918 -7.242 -16.516 1 98.25 60 ILE B C 1
ATOM 2342 O O . ILE B 1 60 ? -3.814 -7.004 -15.703 1 98.25 60 ILE B O 1
ATOM 2346 N N . THR B 1 61 ? -2.395 -6.227 -17.297 1 97.81 61 THR B N 1
ATOM 2347 C CA . THR B 1 61 ? -2.883 -4.855 -17.219 1 97.81 61 THR B CA 1
ATOM 2348 C C . THR B 1 61 ? -4.059 -4.641 -18.172 1 97.81 61 THR B C 1
ATOM 2350 O O . THR B 1 61 ? -4.652 -3.561 -18.203 1 97.81 61 THR B O 1
ATOM 2353 N N . ASP B 1 62 ? -4.379 -5.641 -18.938 1 98.19 62 ASP B N 1
ATOM 2354 C CA . ASP B 1 62 ? -5.445 -5.551 -19.938 1 98.19 62 ASP B CA 1
ATOM 2355 C C . ASP B 1 62 ? -6.617 -6.461 -19.562 1 98.19 62 ASP B C 1
ATOM 2357 O O . ASP B 1 62 ? -6.512 -7.684 -19.656 1 98.19 62 ASP B O 1
ATOM 2361 N N . VAL B 1 63 ? -7.703 -5.859 -19.281 1 97.19 63 VAL B N 1
ATOM 2362 C CA . VAL B 1 63 ? -8.875 -6.566 -18.781 1 97.19 63 VAL B CA 1
ATOM 2363 C C . VAL B 1 63 ? -9.328 -7.613 -19.797 1 97.19 63 VAL B C 1
ATOM 2365 O O . VAL B 1 63 ? -9.734 -8.719 -19.422 1 97.19 63 VAL B O 1
ATOM 2368 N N . THR B 1 64 ? -9.312 -7.305 -21.016 1 98.19 64 THR B N 1
ATOM 2369 C CA . THR B 1 64 ? -9.727 -8.242 -22.062 1 98.19 64 THR B CA 1
ATOM 2370 C C . THR B 1 64 ? -8.766 -9.422 -22.141 1 98.19 64 THR B C 1
ATOM 2372 O O . THR B 1 64 ? -9.195 -10.57 -22.266 1 98.19 64 THR B O 1
ATOM 2375 N N . SER B 1 65 ? -7.5 -9.117 -22.078 1 98.75 65 SER B N 1
ATOM 2376 C CA . SER B 1 65 ? -6.492 -10.164 -22.047 1 98.75 65 SER B CA 1
ATOM 2377 C C . SER B 1 65 ? -6.695 -11.109 -20.875 1 98.75 65 SER B C 1
ATOM 2379 O O . SER B 1 65 ? -6.602 -12.328 -21.016 1 98.75 65 SER B O 1
ATOM 2381 N N . VAL B 1 66 ? -7.023 -10.617 -19.734 1 98.75 66 VAL B N 1
ATOM 2382 C CA . VAL B 1 66 ? -7.227 -11.383 -18.516 1 98.75 66 VAL B CA 1
ATOM 2383 C C . VAL B 1 66 ? -8.43 -12.305 -18.672 1 98.75 66 VAL B C 1
ATOM 2385 O O . VAL B 1 66 ? -8.359 -13.492 -18.359 1 98.75 66 VAL B O 1
ATOM 2388 N N . LYS B 1 67 ? -9.484 -11.758 -19.172 1 98.31 67 LYS B N 1
ATOM 2389 C CA . LYS B 1 67 ? -10.695 -12.547 -19.375 1 98.31 67 LYS B CA 1
ATOM 2390 C C . LYS B 1 67 ? -10.438 -13.711 -20.328 1 98.31 67 LYS B C 1
ATOM 2392 O O . LYS B 1 67 ? -10.836 -14.844 -20.062 1 98.31 67 LYS B O 1
ATOM 2397 N N . LYS B 1 68 ? -9.812 -13.422 -21.406 1 98.62 68 LYS B N 1
ATOM 2398 C CA . LYS B 1 68 ? -9.5 -14.445 -22.391 1 98.62 68 LYS B CA 1
ATOM 2399 C C . LYS B 1 68 ? -8.609 -15.531 -21.812 1 98.62 68 LYS B C 1
ATOM 2401 O O . LYS B 1 68 ? -8.828 -16.719 -22.047 1 98.62 68 LYS B O 1
ATOM 2406 N N . ALA B 1 69 ? -7.633 -15.125 -21.047 1 98.81 69 ALA B N 1
ATOM 2407 C CA . ALA B 1 69 ? -6.719 -16.078 -20.422 1 98.81 69 ALA B CA 1
ATOM 2408 C C . ALA B 1 69 ? -7.453 -17 -19.453 1 98.81 69 ALA B C 1
ATOM 2410 O O . ALA B 1 69 ? -7.191 -18.203 -19.391 1 98.81 69 ALA B O 1
ATOM 2411 N N . ALA B 1 70 ? -8.344 -16.438 -18.656 1 98.75 70 ALA B N 1
ATOM 2412 C CA . ALA B 1 70 ? -9.117 -17.219 -17.703 1 98.75 70 ALA B CA 1
ATOM 2413 C C . ALA B 1 70 ? -9.992 -18.25 -18.406 1 98.75 70 ALA B C 1
ATOM 2415 O O . ALA B 1 70 ? -10.109 -19.391 -17.953 1 98.75 70 ALA B O 1
ATOM 2416 N N . GLU B 1 71 ? -10.547 -17.828 -19.5 1 98.56 71 GLU B N 1
ATOM 2417 C CA . GLU B 1 71 ? -11.375 -18.734 -20.281 1 98.56 71 GLU B CA 1
ATOM 2418 C C . GLU B 1 71 ? -10.539 -19.891 -20.859 1 98.56 71 GLU B C 1
ATOM 2420 O O . GLU B 1 71 ? -10.953 -21.047 -20.797 1 98.56 71 GLU B O 1
ATOM 2425 N N . GLU B 1 72 ? -9.438 -19.531 -21.406 1 98.69 72 GLU B N 1
ATOM 2426 C CA . GLU B 1 72 ? -8.547 -20.562 -21.953 1 98.69 72 GLU B CA 1
ATOM 2427 C C . GLU B 1 72 ? -8.086 -21.531 -20.875 1 98.69 72 GLU B C 1
ATOM 2429 O O . GLU B 1 72 ? -8.047 -22.734 -21.094 1 98.69 72 GLU B O 1
ATOM 2434 N N . ALA B 1 73 ? -7.738 -21.016 -19.734 1 98.75 73 ALA B N 1
ATOM 2435 C CA . ALA B 1 73 ? -7.312 -21.859 -18.625 1 98.75 73 ALA B CA 1
ATOM 2436 C C . ALA B 1 73 ? -8.438 -22.797 -18.172 1 98.75 73 ALA B C 1
ATOM 2438 O O . ALA B 1 73 ? -8.203 -23.953 -17.859 1 98.75 73 ALA B O 1
ATOM 2439 N N . ALA B 1 74 ? -9.617 -22.25 -18.141 1 98.5 74 ALA B N 1
ATOM 2440 C CA . ALA B 1 74 ? -10.773 -23.047 -17.719 1 98.5 74 ALA B CA 1
ATOM 2441 C C . ALA B 1 74 ? -10.953 -24.266 -18.609 1 98.5 74 ALA B C 1
ATOM 2443 O O . ALA B 1 74 ? -11.305 -25.344 -18.125 1 98.5 74 ALA B O 1
ATOM 2444 N N . ALA B 1 75 ? -10.711 -24.094 -19.844 1 98.19 75 ALA B N 1
ATOM 2445 C CA . ALA B 1 75 ? -10.852 -25.203 -20.797 1 98.19 75 ALA B CA 1
ATOM 2446 C C . ALA B 1 75 ? -9.812 -26.281 -20.531 1 98.19 75 ALA B C 1
ATOM 2448 O O . ALA B 1 75 ? -10.062 -27.469 -20.781 1 98.19 75 ALA B O 1
ATOM 2449 N N . LEU B 1 76 ? -8.68 -25.922 -19.984 1 98.06 76 LEU B N 1
ATOM 2450 C CA . LEU B 1 76 ? -7.578 -26.844 -19.734 1 98.06 76 LEU B CA 1
ATOM 2451 C C . LEU B 1 76 ? -7.703 -27.484 -18.359 1 98.06 76 LEU B C 1
ATOM 2453 O O . LEU B 1 76 ? -7.027 -28.469 -18.062 1 98.06 76 LEU B O 1
ATOM 2457 N N . LEU B 1 77 ? -8.578 -26.906 -17.5 1 98 77 LEU B N 1
ATOM 2458 C CA . LEU B 1 77 ? -8.609 -27.297 -16.094 1 98 77 LEU B CA 1
ATOM 2459 C C . LEU B 1 77 ? -10.016 -27.672 -15.656 1 98 77 LEU B C 1
ATOM 2461 O O . LEU B 1 77 ? -10.609 -27 -14.805 1 98 77 LEU B O 1
ATOM 2465 N N . PRO B 1 78 ? -10.508 -28.734 -16.125 1 96.19 78 PRO B N 1
ATOM 2466 C CA . PRO B 1 78 ? -11.883 -29.109 -15.805 1 96.19 78 PRO B CA 1
ATOM 2467 C C . PRO B 1 78 ? -12.094 -29.328 -14.312 1 96.19 78 PRO B C 1
ATOM 2469 O O . PRO B 1 78 ? -13.219 -29.203 -13.82 1 96.19 78 PRO B O 1
ATOM 2472 N N . ASN B 1 79 ? -11.055 -29.703 -13.594 1 97.19 79 ASN B N 1
ATOM 2473 C CA . ASN B 1 79 ? -11.195 -29.953 -12.164 1 97.19 79 ASN B CA 1
ATOM 2474 C C . ASN B 1 79 ? -10.727 -28.766 -11.328 1 97.19 79 ASN B C 1
ATOM 2476 O O . ASN B 1 79 ? -10.57 -28.891 -10.117 1 97.19 79 ASN B O 1
ATOM 2480 N N . GLY B 1 80 ? -10.406 -27.641 -11.977 1 98.31 80 GLY B N 1
ATOM 2481 C CA . GLY B 1 80 ? -10.016 -26.438 -11.266 1 98.31 80 GLY B CA 1
ATOM 2482 C C . GLY B 1 80 ? -8.516 -26.219 -11.25 1 98.31 80 GLY B C 1
ATOM 2483 O O . GLY B 1 80 ? -7.758 -27.016 -11.812 1 98.31 80 GLY B O 1
ATOM 2484 N N . LEU B 1 81 ? -8.109 -25.125 -10.688 1 98.81 81 LEU B N 1
ATOM 2485 C CA . LEU B 1 81 ? -6.719 -24.703 -10.562 1 98.81 81 LEU B CA 1
ATOM 2486 C C . LEU B 1 81 ? -6.234 -24.828 -9.125 1 98.81 81 LEU B C 1
ATOM 2488 O O . LEU B 1 81 ? -6.773 -24.188 -8.227 1 98.81 81 LEU B O 1
ATOM 2492 N N . ASP B 1 82 ? -5.184 -25.625 -8.938 1 98.75 82 ASP B N 1
ATOM 2493 C CA . ASP B 1 82 ? -4.691 -25.906 -7.598 1 98.75 82 ASP B CA 1
ATOM 2494 C C . ASP B 1 82 ? -3.855 -24.75 -7.055 1 98.75 82 ASP B C 1
ATOM 2496 O O . ASP B 1 82 ? -4.004 -24.359 -5.898 1 98.75 82 ASP B O 1
ATOM 2500 N N . TYR B 1 83 ? -2.932 -24.203 -7.848 1 98.88 83 TYR B N 1
ATOM 2501 C CA . TYR B 1 83 ? -1.999 -23.156 -7.434 1 98.88 83 TYR B CA 1
ATOM 2502 C C . TYR B 1 83 ? -2.002 -22 -8.422 1 98.88 83 TYR B C 1
ATOM 2504 O O . TYR B 1 83 ? -1.722 -22.188 -9.609 1 98.88 83 TYR B O 1
ATOM 2512 N N . LEU B 1 84 ? -2.363 -20.859 -7.988 1 98.94 84 LEU B N 1
ATOM 2513 C CA . LEU B 1 84 ? -2.146 -19.625 -8.734 1 98.94 84 LEU B CA 1
ATOM 2514 C C . LEU B 1 84 ? -0.983 -18.828 -8.148 1 98.94 84 LEU B C 1
ATOM 2516 O O . LEU B 1 84 ? -1.017 -18.438 -6.98 1 98.94 84 LEU B O 1
ATOM 2520 N N . ILE B 1 85 ? 0.06 -18.609 -8.922 1 98.94 85 ILE B N 1
ATOM 2521 C CA . ILE B 1 85 ? 1.199 -17.812 -8.5 1 98.94 85 ILE B CA 1
ATOM 2522 C C . ILE B 1 85 ? 1.202 -16.484 -9.266 1 98.94 85 ILE B C 1
ATOM 2524 O O . ILE B 1 85 ? 1.542 -16.438 -10.445 1 98.94 85 ILE B O 1
ATOM 2528 N N . ASN B 1 86 ? 0.77 -15.453 -8.586 1 98.88 86 ASN B N 1
ATOM 2529 C CA . ASN B 1 86 ? 0.909 -14.102 -9.102 1 98.88 86 ASN B CA 1
ATOM 2530 C C . ASN B 1 86 ? 2.357 -13.617 -9.039 1 98.88 86 ASN B C 1
ATOM 2532 O O . ASN B 1 86 ? 2.785 -13.062 -8.031 1 98.88 86 ASN B O 1
ATOM 2536 N N . ASN B 1 87 ? 3.031 -13.742 -10.148 1 98.75 87 ASN B N 1
ATOM 2537 C CA . ASN B 1 87 ? 4.473 -13.508 -10.18 1 98.75 87 ASN B CA 1
ATOM 2538 C C . ASN B 1 87 ? 4.828 -12.312 -11.062 1 98.75 87 ASN B C 1
ATOM 2540 O O . ASN B 1 87 ? 5.871 -11.688 -10.875 1 98.75 87 ASN B O 1
ATOM 2544 N N . ALA B 1 88 ? 3.943 -11.984 -12.031 1 98.31 88 ALA B N 1
ATOM 2545 C CA . ALA B 1 88 ? 4.242 -10.852 -12.906 1 98.31 88 ALA B CA 1
ATOM 2546 C C . ALA B 1 88 ? 4.621 -9.617 -12.094 1 98.31 88 ALA B C 1
ATOM 2548 O O . ALA B 1 88 ? 3.984 -9.312 -11.086 1 98.31 88 ALA B O 1
ATOM 2549 N N . GLY B 1 89 ? 5.668 -9.008 -12.492 1 96.62 89 GLY B N 1
ATOM 2550 C CA . GLY B 1 89 ? 6.117 -7.848 -11.742 1 96.62 89 GLY B CA 1
ATOM 2551 C C . GLY B 1 89 ? 6.926 -6.871 -12.578 1 96.62 89 GLY B C 1
ATOM 2552 O O . GLY B 1 89 ? 7.453 -7.234 -13.633 1 96.62 89 GLY B O 1
ATOM 2553 N N . ILE B 1 90 ? 7 -5.641 -12.117 1 95.44 90 ILE B N 1
ATOM 2554 C CA . ILE B 1 90 ? 7.785 -4.586 -12.75 1 95.44 90 ILE B CA 1
ATOM 2555 C C . ILE B 1 90 ? 8.484 -3.748 -11.68 1 95.44 90 ILE B C 1
ATOM 2557 O O . ILE B 1 90 ? 8.094 -3.783 -10.508 1 95.44 90 ILE B O 1
ATOM 2561 N N . SER B 1 91 ? 9.5 -3.16 -11.953 1 94.69 91 SER B N 1
ATOM 2562 C CA . SER B 1 91 ? 10.203 -2.121 -11.203 1 94.69 91 SER B CA 1
ATOM 2563 C C . SER B 1 91 ? 10.625 -0.972 -12.109 1 94.69 91 SER B C 1
ATOM 2565 O O . SER B 1 91 ? 11.531 -1.122 -12.93 1 94.69 91 SER B O 1
ATOM 2567 N N . LEU B 1 92 ? 10.055 0.168 -11.914 1 94.06 92 LEU B N 1
ATOM 2568 C CA . LEU B 1 92 ? 10.18 1.194 -12.945 1 94.06 92 LEU B CA 1
ATOM 2569 C C . LEU B 1 92 ? 11.203 2.252 -12.539 1 94.06 92 LEU B C 1
ATOM 2571 O O . LEU B 1 92 ? 11.805 2.902 -13.398 1 94.06 92 LEU B O 1
ATOM 2575 N N . GLN B 1 93 ? 11.375 2.479 -11.258 1 94.88 93 GLN B N 1
ATOM 2576 C CA . GLN B 1 93 ? 12.273 3.525 -10.789 1 94.88 93 GLN B CA 1
ATOM 2577 C C . GLN B 1 93 ? 12.898 3.148 -9.453 1 94.88 93 GLN B C 1
ATOM 2579 O O . GLN B 1 93 ? 12.781 3.893 -8.477 1 94.88 93 GLN B O 1
ATOM 2584 N N . ILE B 1 94 ? 13.68 2.119 -9.438 1 93.06 94 ILE B N 1
ATOM 2585 C CA . ILE B 1 94 ? 14.078 1.403 -8.234 1 93.06 94 ILE B CA 1
ATOM 2586 C C . ILE B 1 94 ? 15.055 2.258 -7.426 1 93.06 94 ILE B C 1
ATOM 2588 O O . ILE B 1 94 ? 15.141 2.127 -6.203 1 93.06 94 ILE B O 1
ATOM 2592 N N . MET B 1 95 ? 15.75 3.197 -8.008 1 92.56 95 MET B N 1
ATOM 2593 C CA . MET B 1 95 ? 16.75 3.979 -7.293 1 92.56 95 MET B CA 1
ATOM 2594 C C . MET B 1 95 ? 16.375 5.457 -7.273 1 92.56 95 MET B C 1
ATOM 2596 O O . MET B 1 95 ? 17.234 6.316 -7.047 1 92.56 95 MET B O 1
ATOM 2600 N N . THR B 1 96 ? 15.188 5.805 -7.453 1 94.5 96 THR B N 1
ATOM 2601 C CA . THR B 1 96 ? 14.766 7.199 -7.543 1 94.5 96 THR B CA 1
ATOM 2602 C C . THR B 1 96 ? 14.273 7.707 -6.191 1 94.5 96 THR B C 1
ATOM 2604 O O . THR B 1 96 ? 13.391 7.098 -5.578 1 94.5 96 THR B O 1
ATOM 2607 N N . PRO B 1 97 ? 14.859 8.828 -5.727 1 94.44 97 PRO B N 1
ATOM 2608 C CA . PRO B 1 97 ? 14.359 9.414 -4.48 1 94.44 97 PRO B CA 1
ATOM 2609 C C . PRO B 1 97 ? 12.961 10.008 -4.629 1 94.44 97 PRO B C 1
ATOM 2611 O O . PRO B 1 97 ? 12.492 10.227 -5.75 1 94.44 97 PRO B O 1
ATOM 2614 N N . PHE B 1 98 ? 12.281 10.242 -3.49 1 94.62 98 PHE B N 1
ATOM 2615 C CA . PHE B 1 98 ? 10.898 10.688 -3.484 1 94.62 98 PHE B CA 1
ATOM 2616 C C . PHE B 1 98 ? 10.734 11.977 -4.281 1 94.62 98 PHE B C 1
ATOM 2618 O O . PHE B 1 98 ? 9.82 12.102 -5.098 1 94.62 98 PHE B O 1
ATOM 2625 N N . GLU B 1 99 ? 11.625 12.891 -4.098 1 92.81 99 GLU B N 1
ATOM 2626 C CA . GLU B 1 99 ? 11.508 14.219 -4.695 1 92.81 99 GLU B CA 1
ATOM 2627 C C . GLU B 1 99 ? 11.695 14.156 -6.211 1 92.81 99 GLU B C 1
ATOM 2629 O O . GLU B 1 99 ? 11.305 15.086 -6.926 1 92.81 99 GLU B O 1
ATOM 2634 N N . ASP B 1 100 ? 12.234 13.07 -6.734 1 95.44 100 ASP B N 1
ATOM 2635 C CA . ASP B 1 100 ? 12.531 12.961 -8.156 1 95.44 100 ASP B CA 1
ATOM 2636 C C . ASP B 1 100 ? 11.641 11.914 -8.828 1 95.44 100 ASP B C 1
ATOM 2638 O O . ASP B 1 100 ? 11.789 11.633 -10.016 1 95.44 100 ASP B O 1
ATOM 2642 N N . LEU B 1 101 ? 10.719 11.375 -8.086 1 96.88 101 LEU B N 1
ATOM 2643 C CA . LEU B 1 101 ? 9.852 10.344 -8.641 1 96.88 101 LEU B CA 1
ATOM 2644 C C . LEU B 1 101 ? 9.031 10.891 -9.812 1 96.88 101 LEU B C 1
ATOM 2646 O O . LEU B 1 101 ? 8.477 11.984 -9.719 1 96.88 101 LEU B O 1
ATOM 2650 N N . ASP B 1 102 ? 9.07 10.195 -10.93 1 97.88 102 ASP B N 1
ATOM 2651 C CA . ASP B 1 102 ? 8.062 10.406 -11.953 1 97.88 102 ASP B CA 1
ATOM 2652 C C . ASP B 1 102 ? 6.703 9.867 -11.508 1 97.88 102 ASP B C 1
ATOM 2654 O O . ASP B 1 102 ? 6.508 8.656 -11.414 1 97.88 102 ASP B O 1
ATOM 2658 N N . MET B 1 103 ? 5.781 10.719 -11.312 1 97.44 103 MET B N 1
ATOM 2659 C CA . MET B 1 103 ? 4.523 10.359 -10.672 1 97.44 103 MET B CA 1
ATOM 2660 C C . MET B 1 103 ? 3.66 9.5 -11.594 1 97.44 103 MET B C 1
ATOM 2662 O O . MET B 1 103 ? 2.861 8.688 -11.125 1 97.44 103 MET B O 1
ATOM 2666 N N . LYS B 1 104 ? 3.773 9.703 -12.852 1 97.31 104 LYS B N 1
ATOM 2667 C CA . LYS B 1 104 ? 3.049 8.844 -13.781 1 97.31 104 LYS B CA 1
ATOM 2668 C C . LYS B 1 104 ? 3.553 7.41 -13.711 1 97.31 104 LYS B C 1
ATOM 2670 O O . LYS B 1 104 ? 2.758 6.469 -13.688 1 97.31 104 LYS B O 1
ATOM 2675 N N . LEU B 1 105 ? 4.883 7.207 -13.711 1 98.06 105 LEU B N 1
ATOM 2676 C CA . LEU B 1 105 ? 5.469 5.879 -13.578 1 98.06 105 LEU B CA 1
ATOM 2677 C C . LEU B 1 105 ? 5.105 5.254 -12.234 1 98.06 105 LEU B C 1
ATOM 2679 O O . LEU B 1 105 ? 4.844 4.051 -12.156 1 98.06 105 LEU B O 1
ATOM 2683 N N . PHE B 1 106 ? 5.109 6.113 -11.234 1 98.44 106 PHE B N 1
ATOM 2684 C CA . PHE B 1 106 ? 4.723 5.648 -9.906 1 98.44 106 PHE B CA 1
ATOM 2685 C C . PHE B 1 106 ? 3.285 5.141 -9.906 1 98.44 106 PHE B C 1
ATOM 2687 O O . PHE B 1 106 ? 3.006 4.043 -9.422 1 98.44 106 PHE B O 1
ATOM 2694 N N . ALA B 1 107 ? 2.395 5.895 -10.453 1 98.25 107 ALA B N 1
ATOM 2695 C CA . ALA B 1 107 ? 0.994 5.484 -10.531 1 98.25 107 ALA B CA 1
ATOM 2696 C C . ALA B 1 107 ? 0.842 4.184 -11.312 1 98.25 107 ALA B C 1
ATOM 2698 O O . ALA B 1 107 ? 0.031 3.326 -10.953 1 98.25 107 ALA B O 1
ATOM 2699 N N . GLU B 1 108 ? 1.552 4.066 -12.367 1 97.94 108 GLU B N 1
ATOM 2700 C CA . GLU B 1 108 ? 1.535 2.844 -13.164 1 97.94 108 GLU B CA 1
ATOM 2701 C C . GLU B 1 108 ? 1.981 1.641 -12.336 1 97.94 108 GLU B C 1
ATOM 2703 O O . GLU B 1 108 ? 1.358 0.578 -12.391 1 97.94 108 GLU B O 1
ATOM 2708 N N . GLU B 1 109 ? 3.029 1.776 -11.602 1 98.12 109 GLU B N 1
ATOM 2709 C CA . GLU B 1 109 ? 3.557 0.708 -10.758 1 98.12 109 GLU B CA 1
ATOM 2710 C C . GLU B 1 109 ? 2.557 0.314 -9.68 1 98.12 109 GLU B C 1
ATOM 2712 O O . GLU B 1 109 ? 2.342 -0.873 -9.422 1 98.12 109 GLU B O 1
ATOM 2717 N N . LEU B 1 110 ? 1.953 1.309 -9.109 1 98.25 110 LEU B N 1
ATOM 2718 C CA . LEU B 1 110 ? 0.932 1.088 -8.086 1 98.25 110 LEU B CA 1
ATOM 2719 C C . LEU B 1 110 ? -0.232 0.279 -8.648 1 98.25 110 LEU B C 1
ATOM 2721 O O . LEU B 1 110 ? -0.661 -0.705 -8.047 1 98.25 110 LEU B O 1
ATOM 2725 N N . ASN B 1 111 ? -0.688 0.734 -9.742 1 98.25 111 ASN B N 1
ATOM 2726 C CA . ASN B 1 111 ? -1.818 0.056 -10.375 1 98.25 111 ASN B CA 1
ATOM 2727 C C . ASN B 1 111 ? -1.461 -1.372 -10.773 1 98.25 111 ASN B C 1
ATOM 2729 O O . ASN B 1 111 ? -2.281 -2.281 -10.648 1 98.25 111 ASN B O 1
ATOM 2733 N N . PHE B 1 112 ? -0.344 -1.582 -11.258 1 98.62 112 PHE B N 1
ATOM 2734 C CA . PHE B 1 112 ? 0.121 -2.896 -11.68 1 98.62 112 PHE B CA 1
ATOM 2735 C C . PHE B 1 112 ? 0.03 -3.9 -10.539 1 98.62 112 PHE B C 1
ATOM 2737 O O . PHE B 1 112 ? -0.5 -5 -10.711 1 98.62 112 PHE B O 1
ATOM 2744 N N . TYR B 1 113 ? 0.424 -3.52 -9.344 1 98.69 113 TYR B N 1
ATOM 2745 C CA . TYR B 1 113 ? 0.536 -4.461 -8.234 1 98.69 113 TYR B CA 1
ATOM 2746 C C . TYR B 1 113 ? -0.763 -4.523 -7.438 1 98.69 113 TYR B C 1
ATOM 2748 O O . TYR B 1 113 ? -0.883 -5.309 -6.492 1 98.69 113 TYR B O 1
ATOM 2756 N N . THR B 1 114 ? -1.718 -3.691 -7.805 1 98.5 114 THR B N 1
ATOM 2757 C CA . THR B 1 114 ? -2.973 -3.703 -7.059 1 98.5 114 THR B CA 1
ATOM 2758 C C . THR B 1 114 ? -4.152 -3.973 -7.992 1 98.5 114 TH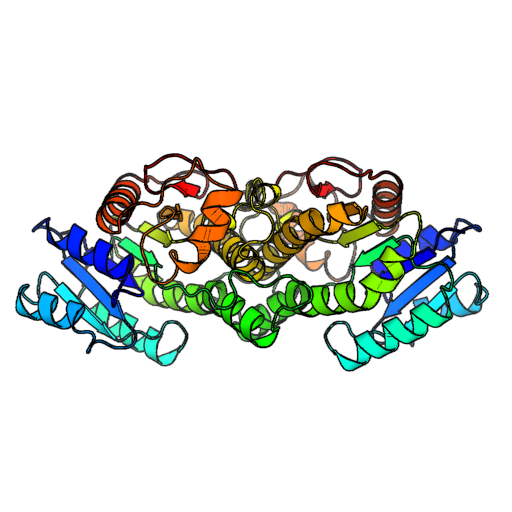R B C 1
ATOM 2760 O O . THR B 1 114 ? -4.582 -5.117 -8.141 1 98.5 114 THR B O 1
ATOM 2763 N N . VAL B 1 115 ? -4.449 -2.967 -8.836 1 98.06 115 VAL B N 1
ATOM 2764 C CA . VAL B 1 115 ? -5.609 -3.055 -9.719 1 98.06 115 VAL B CA 1
ATOM 2765 C C . VAL B 1 115 ? -5.469 -4.273 -10.633 1 98.06 115 VAL B C 1
ATOM 2767 O O . VAL B 1 115 ? -6.379 -5.102 -10.711 1 98.06 115 VAL B O 1
ATOM 2770 N N . SER B 1 116 ? -4.336 -4.395 -11.305 1 98.5 116 SER B N 1
ATOM 2771 C CA . SER B 1 116 ? -4.129 -5.484 -12.25 1 98.5 116 SER B CA 1
ATOM 2772 C C . SER B 1 116 ? -4.152 -6.84 -11.547 1 98.5 116 SER B C 1
ATOM 2774 O O . SER B 1 116 ? -4.742 -7.793 -12.055 1 98.5 116 SER B O 1
ATOM 2776 N N . VAL B 1 117 ? -3.555 -6.93 -10.414 1 98.56 117 VAL B N 1
ATOM 2777 C CA . VAL B 1 117 ? -3.471 -8.188 -9.672 1 98.56 117 VAL B CA 1
ATOM 2778 C C . VAL B 1 117 ? -4.863 -8.609 -9.211 1 98.56 117 VAL B C 1
ATOM 2780 O O . VAL B 1 117 ? -5.207 -9.789 -9.242 1 98.56 117 VAL B O 1
ATOM 2783 N N . ILE B 1 118 ? -5.68 -7.645 -8.75 1 98.44 118 ILE B N 1
ATOM 2784 C CA . ILE B 1 118 ? -7.047 -7.949 -8.344 1 98.44 118 ILE B CA 1
ATOM 2785 C C . ILE B 1 118 ? -7.832 -8.484 -9.531 1 98.44 118 ILE B C 1
ATOM 2787 O O . ILE B 1 118 ? -8.57 -9.469 -9.406 1 98.44 118 ILE B O 1
ATOM 2791 N N . GLN B 1 119 ? -7.629 -7.84 -10.68 1 97.69 119 GLN B N 1
ATOM 2792 C CA . GLN B 1 119 ? -8.352 -8.266 -11.875 1 97.69 119 GLN B CA 1
ATOM 2793 C C . GLN B 1 119 ? -7.969 -9.688 -12.266 1 97.69 119 GLN B C 1
ATOM 2795 O O . GLN B 1 119 ? -8.836 -10.508 -12.578 1 97.69 119 GLN B O 1
ATOM 2800 N N . VAL B 1 120 ? -6.754 -9.992 -12.211 1 98.56 120 VAL B N 1
ATOM 2801 C CA . VAL B 1 120 ? -6.266 -11.32 -12.578 1 98.56 120 VAL B CA 1
ATOM 2802 C C . VAL B 1 120 ? -6.77 -12.352 -11.57 1 98.56 120 VAL B C 1
ATOM 2804 O O . VAL B 1 120 ? -7.312 -13.391 -11.961 1 98.56 120 VAL B O 1
ATOM 2807 N N . THR B 1 121 ? -6.57 -12.078 -10.305 1 98.62 121 THR B N 1
ATOM 2808 C CA . THR B 1 121 ? -6.961 -13.023 -9.266 1 98.62 121 THR B CA 1
ATOM 2809 C C . THR B 1 121 ? -8.461 -13.273 -9.297 1 98.62 121 THR B C 1
ATOM 2811 O O . THR B 1 121 ? -8.906 -14.414 -9.156 1 98.62 121 THR B O 1
ATOM 2814 N N . THR B 1 122 ? -9.234 -12.203 -9.508 1 98.19 122 THR B N 1
ATOM 2815 C CA . THR B 1 122 ? -10.68 -12.336 -9.609 1 98.19 122 THR B CA 1
ATOM 2816 C C . THR B 1 122 ? -11.062 -13.258 -10.766 1 98.19 122 THR B C 1
ATOM 2818 O O . THR B 1 122 ? -11.914 -14.133 -10.617 1 98.19 122 THR B O 1
ATOM 2821 N N . ALA B 1 123 ? -10.438 -13.078 -11.891 1 98.38 123 ALA B N 1
ATOM 2822 C CA . ALA B 1 123 ? -10.766 -13.836 -13.094 1 98.38 123 ALA B CA 1
ATOM 2823 C C . ALA B 1 123 ? -10.477 -15.32 -12.898 1 98.38 123 ALA B C 1
ATOM 2825 O O . ALA B 1 123 ? -11.172 -16.172 -13.461 1 98.38 123 ALA B O 1
ATOM 2826 N N . PHE B 1 124 ? -9.492 -15.68 -12.125 1 98.69 124 PHE B N 1
ATOM 2827 C CA . PHE B 1 124 ? -9.086 -17.078 -11.977 1 98.69 124 PHE B CA 1
ATOM 2828 C C . PHE B 1 124 ? -9.703 -17.688 -10.727 1 98.69 124 PHE B C 1
ATOM 2830 O O . PHE B 1 124 ? -9.578 -18.891 -10.492 1 98.69 124 PHE B O 1
ATOM 2837 N N . LEU B 1 125 ? -10.383 -16.922 -9.93 1 98.44 125 LEU B N 1
ATOM 2838 C CA . LEU B 1 125 ? -10.906 -17.344 -8.633 1 98.44 125 LEU B CA 1
ATOM 2839 C C . LEU B 1 125 ? -11.898 -18.484 -8.805 1 98.44 125 LEU B C 1
ATOM 2841 O O . LEU B 1 125 ? -11.883 -19.438 -8.016 1 98.44 125 LEU B O 1
ATOM 2845 N N . PRO B 1 126 ? -12.773 -18.438 -9.836 1 98.25 126 PRO B N 1
ATOM 2846 C CA . PRO B 1 126 ? -13.688 -19.578 -10 1 98.25 126 PRO B CA 1
ATOM 2847 C C . PRO B 1 126 ? -12.945 -20.906 -10.18 1 98.25 126 PRO B C 1
ATOM 2849 O O . PRO B 1 126 ? -13.391 -21.938 -9.672 1 98.25 126 PRO B O 1
ATOM 2852 N N . LEU B 1 127 ? -11.867 -20.891 -10.867 1 98.69 127 LEU B N 1
ATOM 2853 C CA . LEU B 1 127 ? -11.078 -22.094 -11.078 1 98.69 127 LEU B CA 1
ATOM 2854 C C . LEU B 1 127 ? -10.422 -22.547 -9.773 1 98.69 127 LEU B C 1
ATOM 2856 O O . LEU B 1 127 ? -10.305 -23.75 -9.516 1 98.69 127 LEU B O 1
ATOM 2860 N N . ILE B 1 128 ? -9.992 -21.625 -8.984 1 98.69 128 ILE B N 1
ATOM 2861 C CA . ILE B 1 128 ? -9.391 -21.938 -7.695 1 98.69 128 ILE B CA 1
ATOM 2862 C C . ILE B 1 128 ? -10.438 -22.547 -6.773 1 98.69 128 ILE B C 1
ATOM 2864 O O . ILE B 1 128 ? -10.172 -23.562 -6.113 1 98.69 128 ILE B O 1
ATOM 2868 N N . ARG B 1 129 ? -11.57 -21.969 -6.766 1 98 129 ARG B N 1
ATOM 2869 C CA . ARG B 1 129 ? -12.656 -22.438 -5.906 1 98 129 ARG B CA 1
ATOM 2870 C C . ARG B 1 129 ? -13.055 -23.859 -6.27 1 98 129 ARG B C 1
ATOM 2872 O O . ARG B 1 129 ? -13.484 -24.641 -5.402 1 98 129 ARG B O 1
ATOM 2879 N N . LYS B 1 130 ? -12.898 -24.188 -7.492 1 97.81 130 LYS B N 1
ATOM 2880 C CA . LYS B 1 130 ? -13.297 -25.5 -7.988 1 97.81 130 LYS B CA 1
ATOM 2881 C C . LYS B 1 130 ? -12.289 -26.578 -7.598 1 97.81 130 LYS B C 1
ATOM 2883 O O . LYS B 1 130 ? -12.594 -27.766 -7.609 1 97.81 130 LYS B O 1
ATOM 2888 N N . SER B 1 131 ? -11.086 -26.172 -7.227 1 97.56 131 SER B N 1
ATOM 2889 C CA . SER B 1 131 ? -10 -27.094 -6.918 1 97.56 131 SER B CA 1
ATOM 2890 C C . SER B 1 131 ? -10.125 -27.656 -5.504 1 97.56 131 SER B C 1
ATOM 2892 O O . SER B 1 131 ? -10.859 -27.094 -4.68 1 97.56 131 SER B O 1
ATOM 2894 N N . ALA B 1 132 ? -9.477 -28.75 -5.242 1 94.88 132 ALA B N 1
ATOM 2895 C CA . ALA B 1 132 ? -9.406 -29.297 -3.893 1 94.88 132 ALA B CA 1
ATOM 2896 C C . ALA B 1 132 ? -8.25 -28.688 -3.105 1 94.88 132 ALA B C 1
ATOM 2898 O O . ALA B 1 132 ? -8.289 -28.641 -1.873 1 94.88 132 ALA B O 1
ATOM 2899 N N . VAL B 1 133 ? -7.184 -28.156 -3.688 1 96.12 133 VAL B N 1
ATOM 2900 C CA . VAL B 1 133 ? -5.977 -27.625 -3.059 1 96.12 133 VAL B CA 1
ATOM 2901 C C . VAL B 1 133 ? -6.16 -26.156 -2.736 1 96.12 133 VAL B C 1
ATOM 2903 O O . VAL B 1 133 ? -5.965 -25.734 -1.594 1 96.12 133 VAL B O 1
ATOM 2906 N N . LYS B 1 134 ? -6.578 -25.234 -3.615 1 98.06 134 LYS B N 1
ATOM 2907 C CA . LYS B 1 134 ? -7.043 -23.859 -3.508 1 98.06 134 LYS B CA 1
ATOM 2908 C C . LYS B 1 134 ? -5.961 -22.953 -2.908 1 98.06 134 LYS B C 1
ATOM 2910 O O . LYS B 1 134 ? -6.133 -22.422 -1.815 1 98.06 134 LYS B O 1
ATOM 2915 N N . LYS B 1 135 ? -4.844 -22.734 -3.621 1 98.69 135 LYS B N 1
ATOM 2916 C CA . LYS B 1 135 ? -3.764 -21.922 -3.074 1 98.69 135 LYS B CA 1
ATOM 2917 C C . LYS B 1 135 ? -3.404 -20.781 -4.02 1 98.69 135 LYS B C 1
ATOM 2919 O O . LYS B 1 135 ? -3.301 -20.984 -5.23 1 98.69 135 LYS B O 1
ATOM 2924 N N . ILE B 1 136 ? -3.289 -19.609 -3.48 1 98.75 136 ILE B N 1
ATOM 2925 C CA . ILE B 1 136 ? -2.861 -18.422 -4.203 1 98.75 136 ILE B CA 1
ATOM 2926 C C . ILE B 1 136 ? -1.604 -17.844 -3.553 1 98.75 136 ILE B C 1
ATOM 2928 O O . ILE B 1 136 ? -1.599 -17.547 -2.355 1 98.75 136 ILE B O 1
ATOM 2932 N N . ILE B 1 137 ? -0.558 -17.703 -4.32 1 98.88 137 ILE B N 1
ATOM 2933 C CA . ILE B 1 137 ? 0.696 -17.109 -3.861 1 98.88 137 ILE B CA 1
ATOM 2934 C C . ILE B 1 137 ? 0.926 -15.773 -4.559 1 98.88 137 ILE B C 1
ATOM 2936 O O . ILE B 1 137 ? 0.801 -15.68 -5.785 1 98.88 137 ILE B O 1
ATOM 2940 N N . PHE B 1 138 ? 1.181 -14.789 -3.805 1 98.88 138 PHE B N 1
ATOM 2941 C CA . PHE B 1 138 ? 1.63 -13.508 -4.336 1 98.88 138 PHE B CA 1
ATOM 2942 C C . PHE B 1 138 ? 3.135 -13.352 -4.16 1 98.88 138 PHE B C 1
ATOM 2944 O O . PHE B 1 138 ? 3.645 -13.398 -3.037 1 98.88 138 PHE B O 1
ATOM 2951 N N . ILE B 1 139 ? 3.838 -13.18 -5.27 1 98.88 139 ILE B N 1
ATOM 2952 C CA . ILE B 1 139 ? 5.258 -12.867 -5.172 1 98.88 139 ILE B CA 1
ATOM 2953 C C . ILE B 1 139 ? 5.434 -11.383 -4.855 1 98.88 139 ILE B C 1
ATOM 2955 O O . ILE B 1 139 ? 5.082 -10.523 -5.664 1 98.88 139 ILE B O 1
ATOM 2959 N N . THR B 1 140 ? 5.918 -11.117 -3.697 1 98.62 140 THR B N 1
ATOM 2960 C CA . THR B 1 140 ? 6.141 -9.758 -3.227 1 98.62 140 THR B CA 1
ATOM 2961 C C . THR B 1 140 ? 7.629 -9.492 -3.027 1 98.62 140 THR B C 1
ATOM 2963 O O . THR B 1 140 ? 8.453 -9.883 -3.854 1 98.62 140 THR B O 1
ATOM 2966 N N . SER B 1 141 ? 7.98 -8.727 -2.068 1 97.75 141 SER B N 1
ATOM 2967 C CA . SER B 1 141 ? 9.352 -8.344 -1.745 1 97.75 141 SER B CA 1
ATOM 2968 C C . SER B 1 141 ? 9.492 -8 -0.266 1 97.75 141 SER B C 1
ATOM 2970 O O . SER B 1 141 ? 8.555 -7.488 0.353 1 97.75 141 SER B O 1
ATOM 2972 N N . ILE B 1 142 ? 10.664 -8.273 0.288 1 96.5 142 ILE B N 1
ATOM 2973 C CA . ILE B 1 142 ? 10.961 -7.812 1.639 1 96.5 142 ILE B CA 1
ATOM 2974 C C . ILE B 1 142 ? 10.828 -6.293 1.708 1 96.5 142 ILE B C 1
ATOM 2976 O O . ILE B 1 142 ? 10.555 -5.738 2.771 1 96.5 142 ILE B O 1
ATOM 2980 N N . LEU B 1 143 ? 11 -5.629 0.625 1 96.75 143 LEU B N 1
ATOM 2981 C CA . LEU B 1 143 ? 10.867 -4.176 0.557 1 96.75 143 LEU B CA 1
ATOM 2982 C C . LEU B 1 143 ? 9.422 -3.748 0.805 1 96.75 143 LEU B C 1
ATOM 2984 O O . LEU B 1 143 ? 9.148 -2.566 1.024 1 96.75 143 LEU B O 1
ATOM 2988 N N . GLY B 1 144 ? 8.469 -4.656 0.807 1 97.88 144 GLY B N 1
ATOM 2989 C CA . GLY B 1 144 ? 7.078 -4.352 1.092 1 97.88 144 GLY B CA 1
ATOM 2990 C C . GLY B 1 144 ? 6.738 -4.43 2.568 1 97.88 144 GLY B C 1
ATOM 2991 O O . GLY B 1 144 ? 5.586 -4.234 2.957 1 97.88 144 GLY B O 1
ATOM 2992 N N . SER B 1 145 ? 7.746 -4.777 3.424 1 97.44 145 SER B N 1
ATOM 2993 C CA . SER B 1 145 ? 7.551 -4.832 4.867 1 97.44 145 SER B CA 1
ATOM 2994 C C . SER B 1 145 ? 7.617 -3.441 5.488 1 97.44 145 SER B C 1
ATOM 2996 O O . SER B 1 145 ? 8.641 -2.758 5.387 1 97.44 145 SER B O 1
ATOM 2998 N N . LEU B 1 146 ? 6.57 -3.064 6.133 1 96.75 146 LEU B N 1
ATOM 2999 C CA . LEU B 1 146 ? 6.559 -1.78 6.824 1 96.75 146 LEU B CA 1
ATOM 3000 C C . LEU B 1 146 ? 7.52 -1.792 8.008 1 96.75 146 LEU B C 1
ATOM 3002 O O . LEU B 1 146 ? 8.234 -0.816 8.242 1 96.75 146 LEU B O 1
ATOM 3006 N N . GLU B 1 147 ? 7.539 -2.908 8.656 1 94.81 147 GLU B N 1
ATOM 3007 C CA . GLU B 1 147 ? 8.336 -3.021 9.875 1 94.81 147 GLU B CA 1
ATOM 3008 C C . GLU B 1 147 ? 9.82 -2.84 9.578 1 94.81 147 GLU B C 1
ATOM 3010 O O . GLU B 1 147 ? 10.547 -2.223 10.367 1 94.81 147 GLU B O 1
ATOM 3015 N N . THR B 1 148 ? 10.281 -3.311 8.422 1 93.19 148 THR B N 1
ATOM 3016 C CA . THR B 1 148 ? 11.711 -3.279 8.156 1 93.19 148 THR B CA 1
ATOM 3017 C C . THR B 1 148 ? 12.055 -2.18 7.156 1 93.19 148 THR B C 1
ATOM 3019 O O . THR B 1 148 ? 13.18 -2.107 6.668 1 93.19 148 THR B O 1
ATOM 3022 N N . SER B 1 149 ? 11.117 -1.377 6.805 1 91.94 149 SER B N 1
ATOM 3023 C CA . SER B 1 149 ? 11.289 -0.39 5.746 1 91.94 149 SER B CA 1
ATOM 3024 C C . SER B 1 149 ? 12.469 0.533 6.035 1 91.94 149 SER B C 1
ATOM 3026 O O . SER B 1 149 ? 13.195 0.931 5.121 1 91.94 149 SER B O 1
ATOM 3028 N N . GLY B 1 150 ? 12.719 0.867 7.258 1 85.94 150 GLY B N 1
ATOM 3029 C CA . GLY B 1 150 ? 13.797 1.762 7.645 1 85.94 150 GLY B CA 1
ATOM 3030 C C . GLY B 1 150 ? 15.18 1.17 7.41 1 85.94 150 GLY B C 1
ATOM 3031 O O . GLY B 1 150 ? 16.172 1.899 7.355 1 85.94 150 GLY B O 1
ATOM 3032 N N . SER B 1 151 ? 15.172 -0.134 7.227 1 84.38 151 SER B N 1
ATOM 3033 C CA . SER B 1 151 ? 16.438 -0.827 7.039 1 84.38 151 SER B CA 1
ATOM 3034 C C . SER B 1 151 ? 16.859 -0.823 5.57 1 84.38 151 SER B C 1
ATOM 3036 O O . SER B 1 151 ? 17.969 -1.251 5.234 1 84.38 151 SER B O 1
ATOM 3038 N N . TRP B 1 152 ? 16 -0.304 4.766 1 87.12 152 TRP B N 1
ATOM 3039 C CA . TRP B 1 152 ? 16.281 -0.282 3.33 1 87.12 152 TRP B CA 1
ATOM 3040 C C . TRP B 1 152 ? 16.219 1.141 2.785 1 87.12 152 TRP B C 1
ATOM 3042 O O . TRP B 1 152 ? 15.383 1.446 1.927 1 87.12 152 TRP B O 1
ATOM 3052 N N . PRO B 1 153 ? 17.219 1.85 3.199 1 83.12 153 PRO B N 1
ATOM 3053 C CA . PRO B 1 153 ? 17.156 3.258 2.797 1 83.12 153 PRO B CA 1
ATOM 3054 C C . PRO B 1 153 ? 17.484 3.463 1.321 1 83.12 153 PRO B C 1
ATOM 3056 O O . PRO B 1 153 ? 18.25 2.682 0.738 1 83.12 153 PRO B O 1
ATOM 3059 N N . LEU B 1 154 ? 16.906 4.387 0.7 1 85.5 154 LEU B N 1
ATOM 3060 C CA . LEU B 1 154 ? 17.297 4.957 -0.584 1 85.5 154 LEU B CA 1
ATOM 3061 C C . LEU B 1 154 ? 16.969 4.004 -1.728 1 85.5 154 LEU B C 1
ATOM 3063 O O . LEU B 1 154 ? 17.344 4.254 -2.877 1 85.5 154 LEU B O 1
ATOM 3067 N N . ILE B 1 155 ? 16.328 2.865 -1.428 1 92 155 ILE B N 1
ATOM 3068 C CA . ILE B 1 155 ? 16.047 1.933 -2.512 1 92 155 ILE B CA 1
ATOM 3069 C C . ILE B 1 155 ? 14.539 1.673 -2.586 1 92 155 ILE B C 1
ATOM 3071 O O . ILE B 1 155 ? 13.875 1.518 -1.557 1 92 155 ILE B O 1
ATOM 3075 N N . GLY B 1 156 ? 14.078 1.655 -3.818 1 95 156 GLY B N 1
ATOM 3076 C CA . GLY B 1 156 ? 12.766 1.107 -4.141 1 95 156 GLY B CA 1
ATOM 3077 C C . GLY B 1 156 ? 11.625 1.87 -3.492 1 95 156 GLY B C 1
ATOM 3078 O O . GLY B 1 156 ? 10.703 1.267 -2.943 1 95 156 GLY B O 1
ATOM 3079 N N . ASN B 1 157 ? 11.734 3.191 -3.477 1 96.12 157 ASN B N 1
ATOM 3080 C CA . ASN B 1 157 ? 10.703 3.975 -2.811 1 96.12 157 ASN B CA 1
ATOM 3081 C C . ASN B 1 157 ? 9.32 3.703 -3.406 1 96.12 157 ASN B C 1
ATOM 3083 O O . ASN B 1 157 ? 8.422 3.229 -2.709 1 96.12 157 ASN B O 1
ATOM 3087 N N . SER B 1 158 ? 9.188 3.918 -4.727 1 97.06 158 SER B N 1
ATOM 3088 C CA . SER B 1 158 ? 7.898 3.652 -5.363 1 97.06 158 SER B CA 1
ATOM 3089 C C . SER B 1 158 ? 7.57 2.164 -5.34 1 97.06 158 SER B C 1
ATOM 3091 O O . SER B 1 158 ? 6.414 1.782 -5.133 1 97.06 158 SER B O 1
ATOM 3093 N N . TYR B 1 159 ? 8.539 1.326 -5.473 1 97.62 159 TYR B N 1
ATOM 3094 C CA . TYR B 1 159 ? 8.383 -0.124 -5.473 1 97.62 159 TYR B CA 1
ATOM 3095 C C . TYR B 1 159 ? 7.93 -0.626 -4.105 1 97.62 159 TYR B C 1
ATOM 3097 O O . TYR B 1 159 ? 7 -1.431 -4.012 1 97.62 159 TYR B O 1
ATOM 3105 N N . SER B 1 160 ? 8.547 -0.137 -3.051 1 98.12 160 SER B N 1
ATOM 3106 C CA . SER B 1 160 ? 8.195 -0.522 -1.689 1 98.12 160 SER B CA 1
ATOM 3107 C C . SER B 1 160 ? 6.746 -0.161 -1.376 1 98.12 160 SER B C 1
ATOM 3109 O O . SER B 1 160 ? 6.02 -0.952 -0.771 1 98.12 160 SER B O 1
ATOM 3111 N N . ILE B 1 161 ? 6.383 1.022 -1.777 1 98.5 161 ILE B N 1
ATOM 3112 C CA . ILE B 1 161 ? 5.012 1.465 -1.554 1 98.5 161 ILE B CA 1
ATOM 3113 C C . ILE B 1 161 ? 4.043 0.541 -2.291 1 98.5 161 ILE B C 1
ATOM 3115 O O . ILE B 1 161 ? 3.045 0.094 -1.72 1 98.5 161 ILE B O 1
ATOM 3119 N N . SER B 1 162 ? 4.324 0.229 -3.51 1 98.69 162 SER B N 1
ATOM 3120 C CA . SER B 1 162 ? 3.48 -0.64 -4.32 1 98.69 162 SER B CA 1
ATOM 3121 C C . SER B 1 162 ? 3.404 -2.045 -3.732 1 98.69 162 SER B C 1
ATOM 3123 O O . SER B 1 162 ? 2.33 -2.648 -3.686 1 98.69 162 SER B O 1
ATOM 3125 N N . LYS B 1 163 ? 4.508 -2.537 -3.232 1 98.75 163 LYS B N 1
ATOM 3126 C CA . LYS B 1 163 ? 4.535 -3.887 -2.68 1 98.75 163 LYS B CA 1
ATOM 3127 C C . LYS B 1 163 ? 3.855 -3.938 -1.315 1 98.75 163 LYS B C 1
ATOM 3129 O O . LYS B 1 163 ? 3.234 -4.941 -0.962 1 98.75 163 LYS B O 1
ATOM 3134 N N . ALA B 1 164 ? 3.932 -2.857 -0.557 1 98.75 164 ALA B N 1
ATOM 3135 C CA . ALA B 1 164 ? 3.145 -2.801 0.671 1 98.75 164 ALA B CA 1
ATOM 3136 C C . ALA B 1 164 ? 1.649 -2.854 0.367 1 98.75 164 ALA B C 1
ATOM 3138 O O . ALA B 1 164 ? 0.886 -3.5 1.089 1 98.75 164 ALA B O 1
ATOM 3139 N N . ALA B 1 165 ? 1.288 -2.135 -0.647 1 98.81 165 ALA B N 1
ATOM 3140 C CA . ALA B 1 165 ? -0.105 -2.188 -1.085 1 98.81 165 ALA B CA 1
ATOM 3141 C C . ALA B 1 165 ? -0.497 -3.602 -1.499 1 98.81 165 ALA B C 1
ATOM 3143 O O . ALA B 1 165 ? -1.564 -4.094 -1.124 1 98.81 165 ALA B O 1
ATOM 3144 N N . LEU B 1 166 ? 0.335 -4.262 -2.221 1 98.88 166 LEU B N 1
ATOM 3145 C CA . LEU B 1 166 ? 0.104 -5.648 -2.615 1 98.88 166 LEU B CA 1
ATOM 3146 C C . LEU B 1 166 ? -0.031 -6.547 -1.393 1 98.88 166 LEU B C 1
ATOM 3148 O O . LEU B 1 166 ? -0.898 -7.422 -1.353 1 98.88 166 LEU B O 1
ATOM 3152 N N . ASN B 1 167 ? 0.872 -6.363 -0.419 1 98.75 167 ASN B N 1
ATOM 3153 C CA . ASN B 1 167 ? 0.801 -7.156 0.805 1 98.75 167 ASN B CA 1
ATOM 3154 C C . ASN B 1 167 ? -0.551 -7 1.494 1 98.75 167 ASN B C 1
ATOM 3156 O O . ASN B 1 167 ? -1.139 -7.984 1.945 1 98.75 167 ASN B O 1
ATOM 3160 N N . MET B 1 168 ? -1.013 -5.77 1.538 1 98.62 168 MET B N 1
ATOM 3161 C CA . MET B 1 168 ? -2.299 -5.539 2.191 1 98.62 168 MET B CA 1
ATOM 3162 C C . MET B 1 168 ? -3.434 -6.18 1.396 1 98.62 168 MET B C 1
ATOM 3164 O O . MET B 1 168 ? -4.367 -6.73 1.979 1 98.62 168 MET B O 1
ATOM 3168 N N . LEU B 1 169 ? -3.33 -6.047 0.107 1 98.12 169 LEU B N 1
ATOM 3169 C CA . LEU B 1 169 ? -4.305 -6.719 -0.747 1 98.12 169 LEU B CA 1
ATOM 3170 C C . LEU B 1 169 ? -4.379 -8.203 -0.418 1 98.12 169 LEU B C 1
ATOM 3172 O O . LEU B 1 169 ? -5.469 -8.75 -0.221 1 98.12 169 LEU B O 1
ATOM 3176 N N . ALA B 1 170 ? -3.27 -8.828 -0.335 1 97.62 170 ALA B N 1
ATOM 3177 C CA . ALA B 1 170 ? -3.209 -10.258 -0.028 1 97.62 170 ALA B CA 1
ATOM 3178 C C . ALA B 1 170 ? -3.773 -10.547 1.36 1 97.62 170 ALA B C 1
ATOM 3180 O O . ALA B 1 170 ? -4.531 -11.5 1.545 1 97.62 170 ALA B O 1
ATOM 3181 N N . CYS B 1 171 ? -3.404 -9.719 2.332 1 97 171 CYS B N 1
ATOM 3182 C CA . CYS B 1 171 ? -3.85 -9.93 3.705 1 97 171 CYS B CA 1
ATOM 3183 C C . CYS B 1 171 ? -5.363 -9.812 3.812 1 97 171 CYS B C 1
ATOM 3185 O O . CYS B 1 171 ? -6.023 -10.695 4.355 1 97 171 CYS B O 1
ATOM 3187 N N . LYS B 1 172 ? -5.887 -8.742 3.254 1 96.69 172 LYS B N 1
ATOM 3188 C CA . LYS B 1 172 ? -7.32 -8.492 3.348 1 96.69 172 LYS B CA 1
ATOM 3189 C C . LYS B 1 172 ? -8.109 -9.531 2.551 1 96.69 172 LYS B C 1
ATOM 3191 O O . LYS B 1 172 ? -9.094 -10.086 3.047 1 96.69 172 LYS B O 1
ATOM 3196 N N . TRP B 1 173 ? -7.684 -9.758 1.37 1 96.44 173 TRP B N 1
ATOM 3197 C CA . TRP B 1 173 ? -8.422 -10.695 0.526 1 96.44 173 TRP B CA 1
ATOM 3198 C C . TRP B 1 173 ? -8.289 -12.125 1.044 1 96.44 173 TRP B C 1
ATOM 3200 O O . TRP B 1 173 ? -9.25 -12.891 1.017 1 96.44 173 TRP B O 1
ATOM 3210 N N . GLY B 1 174 ? -7.047 -12.453 1.45 1 95.81 174 GLY B N 1
ATOM 3211 C CA . GLY B 1 174 ? -6.828 -13.781 2.014 1 95.81 174 GLY B CA 1
ATOM 3212 C C . GLY B 1 174 ? -7.719 -14.07 3.209 1 95.81 174 GLY B C 1
ATOM 3213 O O . GLY B 1 174 ? -8.211 -15.195 3.361 1 95.81 174 GLY B O 1
ATOM 3214 N N . ALA B 1 175 ? -7.887 -13.086 4.008 1 93.31 175 ALA B N 1
ATOM 3215 C CA . ALA B 1 175 ? -8.773 -13.258 5.16 1 93.31 175 ALA B CA 1
ATOM 3216 C C . ALA B 1 175 ? -10.188 -13.602 4.715 1 93.31 175 ALA B C 1
ATOM 3218 O O . ALA B 1 175 ? -10.836 -14.477 5.301 1 93.31 175 ALA B O 1
ATOM 3219 N N . ALA B 1 176 ? -10.641 -12.93 3.709 1 92.56 176 ALA B N 1
ATOM 3220 C CA . ALA B 1 176 ? -11.984 -13.188 3.191 1 92.56 176 ALA B CA 1
ATOM 3221 C C . ALA B 1 176 ? -12.055 -14.555 2.508 1 92.56 176 ALA B C 1
ATOM 3223 O O . ALA B 1 176 ? -13.023 -15.289 2.676 1 92.56 176 ALA B O 1
ATOM 3224 N N . LEU B 1 177 ? -11.047 -14.891 1.809 1 95.12 177 LEU B N 1
ATOM 3225 C CA . LEU B 1 177 ? -11.023 -16.109 1.004 1 95.12 177 LEU B CA 1
ATOM 3226 C C . LEU B 1 177 ? -10.867 -17.344 1.888 1 95.12 177 LEU B C 1
ATOM 3228 O O . LEU B 1 177 ? -11.164 -18.453 1.46 1 95.12 177 LEU B O 1
ATOM 3232 N N . LYS B 1 178 ? -10.375 -17.109 3.029 1 93.69 178 LYS B N 1
ATOM 3233 C CA . LYS B 1 178 ? -10.234 -18.234 3.967 1 93.69 178 LYS B CA 1
ATOM 3234 C C . LYS B 1 178 ? -11.57 -18.922 4.203 1 93.69 178 LYS B C 1
ATOM 3236 O O . LYS B 1 178 ? -11.609 -20.141 4.395 1 93.69 178 LYS B O 1
ATOM 3241 N N . ASN B 1 179 ? -12.586 -18.156 4.145 1 90.62 179 ASN B N 1
ATOM 3242 C CA . ASN B 1 179 ? -13.922 -18.703 4.332 1 90.62 179 ASN B CA 1
ATOM 324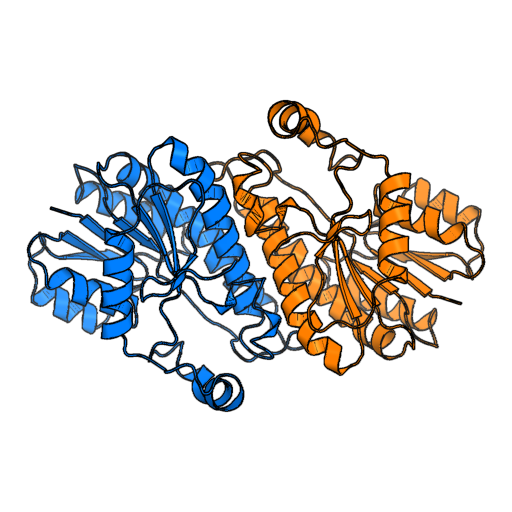3 C C . ASN B 1 179 ? -14.297 -19.672 3.217 1 90.62 179 ASN B C 1
ATOM 3245 O O . ASN B 1 179 ? -15.172 -20.516 3.391 1 90.62 179 ASN B O 1
ATOM 3249 N N . ASP B 1 180 ? -13.633 -19.594 2.123 1 93.69 180 ASP B N 1
ATOM 3250 C CA . ASP B 1 180 ? -13.844 -20.484 0.988 1 93.69 180 ASP B CA 1
ATOM 3251 C C . ASP B 1 180 ? -12.836 -21.641 1.003 1 93.69 180 ASP B C 1
ATOM 3253 O O . ASP B 1 180 ? -12.773 -22.422 0.058 1 93.69 180 ASP B O 1
ATOM 3257 N N . GLY B 1 181 ? -12 -21.656 2.053 1 96.44 181 GLY B N 1
ATOM 3258 C CA . GLY B 1 181 ? -10.977 -22.672 2.135 1 96.44 181 GLY B CA 1
ATOM 3259 C C . GLY B 1 181 ? -9.758 -22.375 1.279 1 96.44 181 GLY B C 1
ATOM 3260 O O . GLY B 1 181 ? -8.922 -23.25 1.046 1 96.44 181 GLY B O 1
ATOM 3261 N N . ILE B 1 182 ? -9.703 -21.203 0.753 1 97.69 182 ILE B N 1
ATOM 3262 C CA . ILE B 1 182 ? -8.586 -20.812 -0.091 1 97.69 182 ILE B CA 1
ATOM 3263 C C . ILE B 1 182 ? -7.434 -20.312 0.78 1 97.69 182 ILE B C 1
ATOM 3265 O O . ILE B 1 182 ? -7.633 -19.469 1.665 1 97.69 182 ILE B O 1
ATOM 3269 N N . ILE B 1 183 ? -6.203 -20.812 0.565 1 98.25 183 ILE B N 1
ATOM 3270 C CA . ILE B 1 183 ? -4.996 -20.438 1.298 1 98.25 183 ILE B CA 1
ATOM 3271 C C . ILE B 1 183 ? -4.211 -19.406 0.509 1 98.25 183 ILE B C 1
ATOM 3273 O O . ILE B 1 183 ? -3.904 -19.609 -0.669 1 98.25 183 ILE B O 1
ATOM 3277 N N . VAL B 1 184 ? -3.924 -18.266 1.132 1 97.69 184 VAL B N 1
ATOM 3278 C CA . VAL B 1 184 ? -3.184 -17.172 0.507 1 97.69 184 VAL B CA 1
ATOM 3279 C C . VAL B 1 184 ? -1.881 -16.938 1.265 1 97.69 184 VAL B C 1
ATOM 3281 O O . VAL B 1 184 ? -1.86 -16.953 2.498 1 97.69 184 VAL B O 1
ATOM 3284 N N . ALA B 1 185 ? -0.784 -16.719 0.522 1 98.31 185 ALA B N 1
ATOM 3285 C CA . ALA B 1 185 ? 0.492 -16.375 1.148 1 98.31 185 ALA B CA 1
ATOM 3286 C C . ALA B 1 185 ? 1.269 -15.367 0.299 1 98.31 185 ALA B C 1
ATOM 3288 O O . ALA B 1 185 ? 1.043 -15.266 -0.909 1 98.31 185 ALA B O 1
ATOM 3289 N N . LEU B 1 186 ? 2.068 -14.648 0.987 1 98.69 186 LEU B N 1
ATOM 3290 C CA . LEU B 1 186 ? 3.057 -13.766 0.376 1 98.69 186 LEU B CA 1
ATOM 3291 C C . LEU B 1 186 ? 4.445 -14.391 0.418 1 98.69 186 LEU B C 1
ATOM 3293 O O . LEU B 1 186 ? 4.836 -14.977 1.431 1 98.69 186 LEU B O 1
ATOM 3297 N N . VAL B 1 187 ? 5.195 -14.242 -0.693 1 98.88 187 VAL B N 1
ATOM 3298 C CA . VAL B 1 187 ? 6.539 -14.812 -0.705 1 98.88 187 VAL B CA 1
ATOM 3299 C C . VAL B 1 187 ? 7.523 -13.789 -1.275 1 98.88 187 VAL B C 1
ATOM 3301 O O . VAL B 1 187 ? 7.305 -13.242 -2.359 1 98.88 187 VAL B O 1
ATOM 3304 N N . HIS B 1 188 ? 8.523 -13.461 -0.585 1 98.69 188 HIS B N 1
ATOM 3305 C CA . HIS B 1 188 ? 9.703 -12.758 -1.076 1 98.69 188 HIS B CA 1
ATOM 3306 C C . HIS B 1 188 ? 10.672 -13.719 -1.754 1 98.69 188 HIS B C 1
ATOM 3308 O O . HIS B 1 188 ? 11.18 -14.648 -1.119 1 98.69 188 HIS B O 1
ATOM 3314 N N . PRO B 1 189 ? 10.938 -13.508 -2.965 1 98.56 189 PRO B N 1
ATOM 3315 C CA . PRO B 1 189 ? 11.711 -14.492 -3.721 1 98.56 189 PRO B CA 1
ATOM 3316 C C . PRO B 1 189 ? 13.203 -14.453 -3.4 1 98.56 189 PRO B C 1
ATOM 3318 O O . PRO B 1 189 ? 13.961 -15.32 -3.842 1 98.56 189 PRO B O 1
ATOM 3321 N N . GLY B 1 190 ? 13.641 -13.453 -2.57 1 97.44 190 GLY B N 1
ATOM 3322 C CA . GLY B 1 190 ? 15.062 -13.195 -2.398 1 97.44 190 GLY B CA 1
ATOM 3323 C C . GLY B 1 190 ? 15.602 -12.156 -3.369 1 97.44 190 GLY B C 1
ATOM 3324 O O . GLY B 1 190 ? 14.852 -11.625 -4.195 1 97.44 190 GLY B O 1
ATOM 3325 N N . TRP B 1 191 ? 16.812 -11.734 -3.148 1 96.5 191 TRP B N 1
ATOM 3326 C CA . TRP B 1 191 ? 17.516 -10.93 -4.145 1 96.5 191 TRP B CA 1
ATOM 3327 C C . TRP B 1 191 ? 18.062 -11.805 -5.266 1 96.5 191 TRP B C 1
ATOM 3329 O O . TRP B 1 191 ? 19.125 -12.414 -5.117 1 96.5 191 TRP B O 1
ATOM 3339 N N . VAL B 1 192 ? 17.328 -11.812 -6.367 1 97.69 192 VAL B N 1
ATOM 3340 C CA . VAL B 1 192 ? 17.578 -12.82 -7.398 1 97.69 192 VAL B CA 1
ATOM 3341 C C . VAL B 1 192 ? 18.344 -12.195 -8.562 1 97.69 192 VAL B C 1
ATOM 3343 O O . VAL B 1 192 ? 18.125 -11.031 -8.906 1 97.69 192 VAL B O 1
ATOM 3346 N N . GLN B 1 193 ? 19.219 -12.977 -9.195 1 95.56 193 GLN B N 1
ATOM 3347 C CA . GLN B 1 193 ? 19.953 -12.562 -10.383 1 95.56 193 GLN B CA 1
ATOM 3348 C C . GLN B 1 193 ? 19.031 -12.477 -11.602 1 95.56 193 GLN B C 1
ATOM 3350 O O . GLN B 1 193 ? 18.906 -13.438 -12.367 1 95.56 193 GLN B O 1
ATOM 3355 N N . THR B 1 194 ? 18.406 -11.336 -11.75 1 94 194 THR B N 1
ATOM 3356 C CA . THR B 1 194 ? 17.516 -11.016 -12.867 1 94 194 THR B CA 1
ATOM 3357 C C . THR B 1 194 ? 17.719 -9.578 -13.32 1 94 194 THR B C 1
ATOM 3359 O O . THR B 1 194 ? 18.438 -8.805 -12.672 1 94 194 THR B O 1
ATOM 3362 N N . ASN B 1 195 ? 17.156 -9.242 -14.43 1 90.12 195 ASN B N 1
ATOM 3363 C CA . ASN B 1 195 ? 17.203 -7.867 -14.914 1 90.12 195 ASN B CA 1
ATOM 3364 C C . ASN B 1 195 ? 16.625 -6.891 -13.883 1 90.12 195 ASN B C 1
ATOM 3366 O O . ASN B 1 195 ? 17.031 -5.73 -13.828 1 90.12 195 ASN B O 1
ATOM 3370 N N . MET B 1 196 ? 15.758 -7.32 -13.07 1 88.06 196 MET B N 1
ATOM 3371 C CA . MET B 1 196 ? 15.148 -6.473 -12.047 1 88.06 196 MET B CA 1
ATOM 3372 C C . MET B 1 196 ? 16.062 -6.348 -10.828 1 88.06 196 MET B C 1
ATOM 3374 O O . MET B 1 196 ? 16.141 -5.289 -10.211 1 88.06 196 MET B O 1
ATOM 3378 N N . GLY B 1 197 ? 16.75 -7.441 -10.484 1 90.25 197 GLY B N 1
ATOM 3379 C CA . GLY B 1 197 ? 17.562 -7.477 -9.281 1 90.25 197 GLY B CA 1
ATOM 3380 C C . GLY B 1 197 ? 18.938 -6.883 -9.484 1 90.25 197 GLY B C 1
ATOM 3381 O O . GLY B 1 197 ? 19.531 -6.336 -8.547 1 90.25 197 GLY B O 1
ATOM 3382 N N . ASP B 1 198 ? 19.453 -6.887 -10.664 1 91.56 198 ASP B N 1
ATOM 3383 C CA . ASP B 1 198 ? 20.844 -6.562 -10.953 1 91.56 198 ASP B CA 1
ATOM 3384 C C . ASP B 1 198 ? 21.125 -5.078 -10.734 1 91.56 198 ASP B C 1
ATOM 3386 O O . ASP B 1 198 ? 22.188 -4.707 -10.234 1 91.56 198 ASP B O 1
ATOM 3390 N N . PRO B 1 199 ? 20.188 -4.258 -11.055 1 89.19 199 PRO B N 1
ATOM 3391 C CA . PRO B 1 199 ? 20.453 -2.824 -10.867 1 89.19 199 PRO B CA 1
ATOM 3392 C C . PRO B 1 199 ? 20.641 -2.445 -9.398 1 89.19 199 PRO B C 1
ATOM 3394 O O . PRO B 1 199 ? 21.125 -1.346 -9.102 1 89.19 199 PRO B O 1
ATOM 3397 N N . CYS B 1 200 ? 20.359 -3.334 -8.492 1 91 200 CYS B N 1
ATOM 3398 C CA . CYS B 1 200 ? 20.438 -3.037 -7.062 1 91 200 CYS B CA 1
ATOM 3399 C C . CYS B 1 200 ? 21.781 -3.451 -6.496 1 91 200 CYS B C 1
ATOM 3401 O O . CYS B 1 200 ? 22.031 -3.295 -5.301 1 91 200 CYS B O 1
ATOM 3403 N N . LYS B 1 201 ? 22.688 -3.918 -7.332 1 91.88 201 LYS B N 1
ATOM 3404 C CA . LYS B 1 201 ? 23.922 -4.535 -6.879 1 91.88 201 LYS B CA 1
ATOM 3405 C C . LYS B 1 201 ? 24.766 -3.547 -6.078 1 91.88 201 LYS B C 1
ATOM 3407 O O . LYS B 1 201 ? 25.219 -3.863 -4.977 1 91.88 201 LYS B O 1
ATOM 3412 N N . GLU B 1 202 ? 24.969 -2.406 -6.605 1 91.25 202 GLU B N 1
ATOM 3413 C CA . GLU B 1 202 ? 25.797 -1.42 -5.922 1 91.25 202 GLU B CA 1
ATOM 3414 C C . GLU B 1 202 ? 25.188 -1.021 -4.578 1 91.25 202 GLU B C 1
ATOM 3416 O O . GLU B 1 202 ? 25.906 -0.91 -3.58 1 91.25 202 GLU B O 1
ATOM 3421 N N . TRP B 1 203 ? 23.891 -0.79 -4.617 1 91.56 203 TRP B N 1
ATOM 3422 C CA . TRP B 1 203 ? 23.219 -0.47 -3.367 1 91.56 203 TRP B CA 1
ATOM 3423 C C . TRP B 1 203 ? 23.375 -1.6 -2.355 1 91.56 203 TRP B C 1
ATOM 3425 O O . TRP B 1 203 ? 23.672 -1.354 -1.185 1 91.56 203 TRP B O 1
ATOM 3435 N N . ALA B 1 204 ? 23.172 -2.83 -2.789 1 91.56 204 ALA B N 1
ATOM 3436 C CA . ALA B 1 204 ? 23.219 -3.996 -1.91 1 91.56 204 ALA B CA 1
ATOM 3437 C C . ALA B 1 204 ? 24.609 -4.164 -1.307 1 91.56 204 ALA B C 1
ATOM 3439 O O . ALA B 1 204 ? 24.75 -4.543 -0.141 1 91.56 204 ALA B O 1
ATOM 3440 N N . GLU B 1 205 ? 25.594 -3.859 -2.062 1 91.69 205 GLU B N 1
ATOM 3441 C CA . GLU B 1 205 ? 26.969 -3.957 -1.587 1 91.69 205 GLU B CA 1
ATOM 3442 C C . GLU B 1 205 ? 27.219 -2.975 -0.448 1 91.69 205 GLU B C 1
ATOM 3444 O O . GLU B 1 205 ? 27.984 -3.275 0.479 1 91.69 205 GLU B O 1
ATOM 3449 N N . THR B 1 206 ? 26.578 -1.899 -0.517 1 91.19 206 THR B N 1
ATOM 3450 C CA . THR B 1 206 ? 26.812 -0.833 0.453 1 91.19 206 THR B CA 1
ATOM 3451 C C . THR B 1 206 ? 25.906 -1.004 1.666 1 91.19 206 THR B C 1
ATOM 3453 O O . THR B 1 206 ? 26.359 -0.938 2.809 1 91.19 206 THR B O 1
ATOM 3456 N N . TYR B 1 207 ? 24.594 -1.337 1.443 1 89.25 207 TYR B N 1
ATOM 3457 C CA . TYR B 1 207 ? 23.609 -1.198 2.51 1 89.25 207 TYR B CA 1
ATOM 3458 C C . TYR B 1 207 ? 23.125 -2.562 2.977 1 89.25 207 TYR B C 1
ATOM 3460 O O . TYR B 1 207 ? 22.5 -2.678 4.039 1 89.25 207 TYR B O 1
ATOM 3468 N N . ALA B 1 208 ? 23.422 -3.584 2.16 1 90.31 208 ALA B N 1
ATOM 3469 C CA . ALA B 1 208 ? 22.984 -4.934 2.504 1 90.31 208 ALA B CA 1
ATOM 3470 C C . ALA B 1 208 ? 24.062 -5.961 2.182 1 90.31 208 ALA B C 1
ATOM 3472 O O . ALA B 1 208 ? 23.781 -6.969 1.524 1 90.31 208 ALA B O 1
ATOM 3473 N N . PRO B 1 209 ? 25.188 -5.781 2.654 1 90.56 209 PRO B N 1
ATOM 3474 C CA . PRO B 1 209 ? 26.312 -6.641 2.256 1 90.56 209 PRO B CA 1
ATOM 3475 C C . PRO B 1 209 ? 26.141 -8.086 2.715 1 90.56 209 PRO B C 1
ATOM 3477 O O . PRO B 1 209 ? 26.734 -8.992 2.129 1 90.56 209 PRO B O 1
ATOM 3480 N N . ASN B 1 210 ? 25.266 -8.328 3.697 1 91.31 210 ASN B N 1
ATOM 3481 C CA . ASN B 1 210 ? 25.109 -9.672 4.238 1 91.31 210 ASN B CA 1
ATOM 3482 C C . ASN B 1 210 ? 23.969 -10.422 3.564 1 91.31 210 ASN B C 1
ATOM 3484 O O . ASN B 1 210 ? 23.641 -11.547 3.945 1 91.31 210 ASN B O 1
ATOM 3488 N N . ILE B 1 211 ? 23.359 -9.812 2.646 1 91.75 211 ILE B N 1
ATOM 3489 C CA . ILE B 1 211 ? 22.297 -10.453 1.89 1 91.75 211 ILE B CA 1
ATOM 3490 C C . ILE B 1 211 ? 22.828 -10.938 0.547 1 91.75 211 ILE B C 1
ATOM 3492 O O . ILE B 1 211 ? 23.172 -10.133 -0.327 1 91.75 211 ILE B O 1
ATOM 3496 N N . PRO B 1 212 ? 22.922 -12.211 0.422 1 92.88 212 PRO B N 1
ATOM 3497 C CA . PRO B 1 212 ? 23.469 -12.727 -0.835 1 92.88 212 PRO B CA 1
ATOM 3498 C C . PRO B 1 212 ? 22.484 -12.641 -1.991 1 92.88 212 PRO B C 1
ATOM 3500 O O . PRO B 1 212 ? 21.281 -12.836 -1.793 1 92.88 212 PRO B O 1
ATOM 3503 N N . GLN B 1 213 ? 23 -12.266 -3.152 1 95.81 213 GLN B N 1
ATOM 3504 C CA . GLN B 1 213 ? 22.203 -12.461 -4.355 1 95.81 213 GLN B CA 1
ATOM 3505 C C . GLN B 1 213 ? 22.109 -13.938 -4.727 1 95.81 213 GLN B C 1
ATOM 3507 O O . GLN B 1 213 ? 23.125 -14.641 -4.738 1 95.81 213 GLN B O 1
ATOM 3512 N N . ILE B 1 214 ? 20.953 -14.453 -5.02 1 97.88 214 ILE B N 1
ATOM 3513 C CA . ILE B 1 214 ? 20.781 -15.875 -5.262 1 97.88 214 ILE B CA 1
ATOM 3514 C C . ILE B 1 214 ? 20.391 -16.109 -6.723 1 97.88 214 ILE B C 1
ATOM 3516 O O . ILE B 1 214 ? 20.062 -15.156 -7.438 1 97.88 214 ILE B O 1
ATOM 3520 N N . THR B 1 215 ? 20.438 -17.375 -7.133 1 98.19 215 THR B N 1
ATOM 3521 C CA . THR B 1 215 ? 20.125 -17.719 -8.516 1 98.19 215 THR B CA 1
ATOM 3522 C C . THR B 1 215 ? 18.609 -17.875 -8.695 1 98.19 21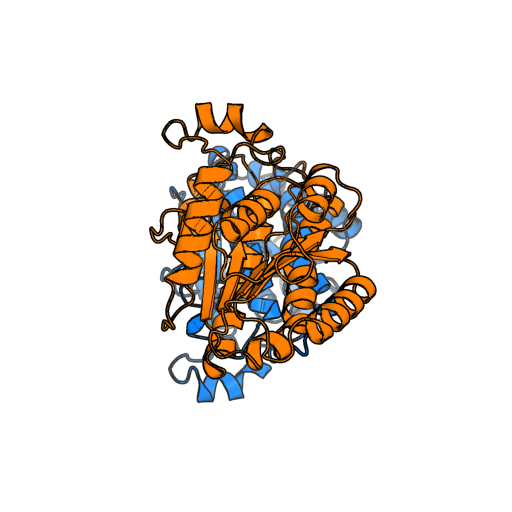5 THR B C 1
ATOM 3524 O O . THR B 1 215 ? 17.875 -18.047 -7.723 1 98.19 215 THR B O 1
ATOM 3527 N N . VAL B 1 216 ? 18.203 -17.812 -9.914 1 98.5 216 VAL B N 1
ATOM 3528 C CA . VAL B 1 216 ? 16.797 -18.031 -10.258 1 98.5 216 VAL B CA 1
ATOM 3529 C C . VAL B 1 216 ? 16.375 -19.438 -9.828 1 98.5 216 VAL B C 1
ATOM 3531 O O . VAL B 1 216 ? 15.266 -19.609 -9.305 1 98.5 216 VAL B O 1
ATOM 3534 N N . ALA B 1 217 ? 17.219 -20.406 -9.984 1 98.5 217 ALA B N 1
ATOM 3535 C CA . ALA B 1 217 ? 16.922 -21.781 -9.625 1 98.5 217 ALA B CA 1
ATOM 3536 C C . ALA B 1 217 ? 16.688 -21.922 -8.125 1 98.5 217 ALA B C 1
ATOM 3538 O O . ALA B 1 217 ? 15.75 -22.609 -7.703 1 98.5 217 ALA B O 1
ATOM 3539 N N . GLN B 1 218 ? 17.531 -21.266 -7.324 1 98.44 218 GLN B N 1
ATOM 3540 C CA . GLN B 1 218 ? 17.359 -21.297 -5.875 1 98.44 218 GLN B CA 1
ATOM 3541 C C . GLN B 1 218 ? 16.047 -20.656 -5.453 1 98.44 218 GLN B C 1
ATOM 3543 O O . GLN B 1 218 ? 15.305 -21.234 -4.648 1 98.44 218 GLN B O 1
ATOM 3548 N N . SER B 1 219 ? 15.766 -19.531 -5.984 1 98.75 219 SER B N 1
ATOM 3549 C CA . SER B 1 219 ? 14.547 -18.812 -5.652 1 98.75 219 SER B CA 1
ATOM 3550 C C . SER B 1 219 ? 13.305 -19.609 -6.055 1 98.75 219 SER B C 1
ATOM 3552 O O . SER B 1 219 ? 12.391 -19.781 -5.25 1 98.75 219 SER B O 1
ATOM 3554 N N . SER B 1 220 ? 13.273 -20.109 -7.297 1 98.75 220 SER B N 1
ATOM 3555 C CA . SER B 1 220 ? 12.117 -20.812 -7.832 1 98.75 220 SER B CA 1
ATOM 3556 C C . SER B 1 220 ? 11.828 -22.078 -7.051 1 98.75 220 SER B C 1
ATOM 3558 O O . SER B 1 220 ? 10.672 -22.391 -6.758 1 98.75 220 SER B O 1
ATOM 3560 N N . ALA B 1 221 ? 12.906 -22.828 -6.734 1 98.75 221 ALA B N 1
ATOM 3561 C CA . ALA B 1 221 ? 12.734 -24.047 -5.934 1 98.75 221 ALA B CA 1
ATOM 3562 C C . ALA B 1 221 ? 12.133 -23.719 -4.57 1 98.75 221 ALA B C 1
ATOM 3564 O O . ALA B 1 221 ? 11.234 -24.422 -4.102 1 98.75 221 ALA B O 1
ATOM 3565 N N . GLY B 1 222 ? 12.664 -22.688 -3.916 1 98.81 222 GLY B N 1
ATOM 3566 C CA . GLY B 1 222 ? 12.148 -22.266 -2.621 1 98.81 222 GLY B CA 1
ATOM 3567 C C . GLY B 1 222 ? 10.695 -21.828 -2.666 1 98.81 222 GLY B C 1
ATOM 3568 O O . GLY B 1 222 ? 9.898 -22.219 -1.804 1 98.81 222 GLY B O 1
ATOM 3569 N N . ILE B 1 223 ? 10.312 -21.062 -3.664 1 98.88 223 ILE B N 1
ATOM 3570 C CA . ILE B 1 223 ? 8.945 -20.562 -3.822 1 98.88 223 ILE B CA 1
ATOM 3571 C C . ILE B 1 223 ? 7.98 -21.734 -3.971 1 98.88 223 ILE B C 1
ATOM 3573 O O . ILE B 1 223 ? 6.926 -21.766 -3.336 1 98.88 223 ILE B O 1
ATOM 3577 N N . VAL B 1 224 ? 8.352 -22.734 -4.824 1 98.88 224 VAL B N 1
ATOM 3578 C CA . VAL B 1 224 ? 7.504 -23.906 -5.055 1 98.88 224 VAL B CA 1
ATOM 3579 C C . VAL B 1 224 ? 7.359 -24.703 -3.764 1 98.88 224 VAL B C 1
ATOM 3581 O O . VAL B 1 224 ? 6.262 -25.156 -3.426 1 98.88 224 VAL B O 1
ATOM 3584 N N . GLU B 1 225 ? 8.453 -24.844 -3.047 1 98.69 225 GLU B N 1
ATOM 3585 C CA . GLU B 1 225 ? 8.391 -25.562 -1.78 1 98.69 225 GLU B CA 1
ATOM 3586 C C . GLU B 1 225 ? 7.492 -24.859 -0.777 1 98.69 225 GLU B C 1
ATOM 3588 O O . GLU B 1 225 ? 6.703 -25.5 -0.078 1 98.69 225 GLU B O 1
ATOM 3593 N N . VAL B 1 226 ? 7.613 -23.562 -0.672 1 98.62 226 VAL B N 1
ATOM 3594 C CA . VAL B 1 226 ? 6.742 -22.781 0.211 1 98.62 226 VAL B CA 1
ATOM 3595 C C . VAL B 1 226 ? 5.285 -22.969 -0.21 1 98.62 226 VAL B C 1
ATOM 3597 O O . VAL B 1 226 ? 4.422 -23.25 0.625 1 98.62 226 VAL B O 1
ATOM 3600 N N . ALA B 1 227 ? 5.027 -22.859 -1.48 1 98.5 227 ALA B N 1
ATOM 3601 C CA . ALA B 1 227 ? 3.666 -22.984 -1.997 1 98.5 227 ALA B CA 1
ATOM 3602 C C . ALA B 1 227 ? 3.064 -24.344 -1.607 1 98.5 227 ALA B C 1
ATOM 3604 O O . ALA B 1 227 ? 1.897 -24.406 -1.216 1 98.5 227 ALA B O 1
ATOM 3605 N N . LYS B 1 228 ? 3.826 -25.391 -1.725 1 98.19 228 LYS B N 1
ATOM 3606 C CA . LYS B 1 228 ? 3.357 -26.75 -1.407 1 98.19 228 LYS B CA 1
ATOM 3607 C C . LYS B 1 228 ? 3.133 -26.906 0.093 1 98.19 228 LYS B C 1
ATOM 3609 O O . LYS B 1 228 ? 2.225 -27.625 0.515 1 98.19 228 LYS B O 1
ATOM 3614 N N . SER B 1 229 ? 3.881 -26.156 0.889 1 97.62 229 SER B N 1
ATOM 3615 C CA . SER B 1 229 ? 3.941 -26.453 2.316 1 97.62 229 SER B CA 1
ATOM 3616 C C . SER B 1 229 ? 2.932 -25.609 3.098 1 97.62 229 SER B C 1
ATOM 3618 O O . SER B 1 229 ? 2.607 -25.938 4.242 1 97.62 229 SER B O 1
ATOM 3620 N N . ILE B 1 230 ? 2.461 -24.531 2.521 1 96.5 230 ILE B N 1
ATOM 3621 C CA . ILE B 1 230 ? 1.615 -23.625 3.283 1 96.5 230 ILE B CA 1
ATOM 3622 C C . ILE B 1 230 ? 0.271 -24.281 3.574 1 96.5 230 ILE B C 1
ATOM 3624 O O . ILE B 1 230 ? -0.248 -25.031 2.746 1 96.5 230 ILE B O 1
ATOM 3628 N N . THR B 1 231 ? -0.271 -24.078 4.754 1 94.81 231 THR B N 1
ATOM 3629 C CA . THR B 1 231 ? -1.571 -24.562 5.207 1 94.81 231 THR B CA 1
ATOM 3630 C C . THR B 1 231 ? -2.482 -23.391 5.578 1 94.81 231 THR B C 1
ATOM 3632 O O . THR B 1 231 ? -2.053 -22.234 5.57 1 94.81 231 THR B O 1
ATOM 3635 N N . ILE B 1 232 ? -3.707 -23.781 5.781 1 92.19 232 ILE B N 1
ATOM 3636 C CA . ILE B 1 232 ? -4.668 -22.75 6.129 1 92.19 232 ILE B CA 1
ATOM 3637 C C . ILE B 1 232 ? -4.367 -22.203 7.523 1 92.19 232 ILE B C 1
ATOM 3639 O O . ILE B 1 232 ? -4.301 -22.969 8.492 1 92.19 232 ILE B O 1
ATOM 3643 N N . GLU B 1 233 ? -3.93 -21 7.648 1 84.88 233 GLU B N 1
ATOM 3644 C CA . GLU B 1 233 ? -3.609 -20.328 8.898 1 84.88 233 GLU B CA 1
ATOM 3645 C C . GLU B 1 233 ? -4.605 -19.203 9.195 1 84.88 233 GLU B C 1
ATOM 3647 O O . GLU B 1 233 ? -5.395 -18.828 8.328 1 84.88 233 GLU B O 1
ATOM 3652 N N . ALA B 1 234 ? -4.562 -18.703 10.398 1 82.12 234 ALA B N 1
ATOM 3653 C CA . ALA B 1 234 ? -5.445 -17.625 10.82 1 82.12 234 ALA B CA 1
ATOM 3654 C C . ALA B 1 234 ? -5.145 -16.344 10.055 1 82.12 234 ALA B C 1
ATOM 3656 O O . ALA B 1 234 ? -6.051 -15.555 9.773 1 82.12 234 ALA B O 1
ATOM 3657 N N . ALA B 1 235 ? -3.834 -16.188 9.789 1 88.44 235 ALA B N 1
ATOM 3658 C CA . ALA B 1 235 ? -3.426 -15.008 9.039 1 88.44 235 ALA B CA 1
ATOM 3659 C C . ALA B 1 235 ? -2.674 -15.398 7.766 1 88.44 235 ALA B C 1
ATOM 3661 O O . ALA B 1 235 ? -2.191 -16.531 7.645 1 88.44 235 ALA B O 1
ATOM 3662 N N . VAL B 1 236 ? -2.676 -14.438 6.824 1 95 236 VAL B N 1
ATOM 3663 C CA . VAL B 1 236 ? -1.853 -14.617 5.633 1 95 236 VAL B CA 1
ATOM 3664 C C . VAL B 1 236 ? -0.376 -14.484 6 1 95 236 VAL B C 1
ATOM 3666 O O . VAL B 1 236 ? 0.064 -13.43 6.461 1 95 236 VAL B O 1
ATOM 3669 N N . PRO B 1 237 ? 0.346 -15.523 5.793 1 96.56 237 PRO B N 1
ATOM 3670 C CA . PRO B 1 237 ? 1.765 -15.453 6.152 1 96.56 237 PRO B CA 1
ATOM 3671 C C . PRO B 1 237 ? 2.605 -14.734 5.102 1 96.56 237 PRO B C 1
ATOM 3673 O O . PRO B 1 237 ? 2.244 -14.727 3.92 1 96.56 237 PRO B O 1
ATOM 3676 N N . PHE B 1 238 ? 3.633 -14.102 5.516 1 98 238 PHE B N 1
ATOM 3677 C CA . PHE B 1 238 ? 4.672 -13.492 4.699 1 98 238 PHE B CA 1
ATOM 3678 C C . PHE B 1 238 ? 5.977 -14.266 4.805 1 98 238 PHE B C 1
ATOM 3680 O O . PHE B 1 238 ? 6.648 -14.227 5.836 1 98 238 PHE B O 1
ATOM 3687 N N . TYR B 1 239 ? 6.344 -14.961 3.67 1 98.5 239 TYR B N 1
ATOM 3688 C CA . TYR B 1 239 ? 7.496 -15.852 3.691 1 98.5 239 TYR B CA 1
ATOM 3689 C C . TYR B 1 239 ? 8.633 -15.297 2.848 1 98.5 239 TYR B C 1
ATOM 3691 O O . TYR B 1 239 ? 8.398 -14.539 1.899 1 98.5 239 TYR B O 1
ATOM 3699 N N . GLN B 1 240 ? 9.836 -15.664 3.254 1 98.31 240 GLN B N 1
ATOM 3700 C CA . GLN B 1 240 ? 10.969 -15.664 2.328 1 98.31 240 GLN B CA 1
ATOM 3701 C C . GLN B 1 240 ? 11.023 -16.953 1.525 1 98.31 240 GLN B C 1
ATOM 3703 O O . GLN B 1 240 ? 10.5 -17.984 1.962 1 98.31 240 GLN B O 1
ATOM 3708 N N . TYR B 1 241 ? 11.664 -16.922 0.397 1 98.38 241 TYR B N 1
ATOM 3709 C CA . TYR B 1 241 ? 11.711 -18.094 -0.484 1 98.38 241 TYR B CA 1
ATOM 3710 C C . TYR B 1 241 ? 12.227 -19.312 0.261 1 98.38 241 TYR B C 1
ATOM 3712 O O . TYR B 1 241 ? 11.922 -20.453 -0.119 1 98.38 241 TYR B O 1
ATOM 3720 N N . ASP B 1 242 ? 12.914 -19.141 1.321 1 97.75 242 ASP B N 1
ATOM 3721 C CA . ASP B 1 242 ? 13.531 -20.281 2.01 1 97.75 242 ASP B CA 1
ATOM 3722 C C . ASP B 1 242 ? 12.609 -20.828 3.096 1 97.75 242 ASP B C 1
ATOM 3724 O O . ASP B 1 242 ? 13 -21.703 3.869 1 97.75 242 ASP B O 1
ATOM 3728 N N . GLY B 1 243 ? 11.461 -20.266 3.176 1 97.88 243 GLY B N 1
ATOM 3729 C CA . GLY B 1 243 ? 10.445 -20.797 4.082 1 97.88 243 GLY B CA 1
ATOM 3730 C C . GLY B 1 243 ? 10.414 -20.062 5.418 1 97.88 243 GLY B C 1
ATOM 3731 O O . GLY B 1 243 ? 9.531 -20.312 6.242 1 97.88 243 GLY B O 1
ATOM 3732 N N . SER B 1 244 ? 11.383 -19.172 5.625 1 97.75 244 SER B N 1
ATOM 3733 C CA . SER B 1 244 ? 11.344 -18.391 6.859 1 97.75 244 SER B CA 1
ATOM 3734 C C . SER B 1 244 ? 10.266 -17.328 6.801 1 97.75 244 SER B C 1
ATOM 3736 O O . SER B 1 244 ? 9.906 -16.844 5.719 1 97.75 244 SER B O 1
ATOM 3738 N N . ARG B 1 245 ? 9.781 -16.922 8.016 1 97.12 245 ARG B N 1
ATOM 3739 C CA . ARG B 1 245 ? 8.734 -15.906 8.094 1 97.12 245 ARG B CA 1
ATOM 3740 C C . ARG B 1 245 ? 9.328 -14.5 8.133 1 97.12 245 ARG B C 1
ATOM 3742 O O . ARG B 1 245 ? 10.375 -14.281 8.75 1 97.12 245 ARG B O 1
ATOM 3749 N N . LEU B 1 246 ? 8.703 -13.625 7.453 1 97.06 246 LEU B N 1
ATOM 3750 C CA . LEU B 1 246 ? 9.094 -12.219 7.465 1 97.06 246 LEU B CA 1
ATOM 3751 C C . LEU B 1 246 ? 8.062 -11.375 8.203 1 97.06 246 LEU B C 1
ATOM 3753 O O . LEU B 1 246 ? 6.879 -11.711 8.227 1 97.06 246 LEU B O 1
ATOM 3757 N N . PRO B 1 247 ? 8.516 -10.344 8.828 1 96.44 247 PRO B N 1
ATOM 3758 C CA . PRO B 1 247 ? 7.551 -9.43 9.445 1 96.44 247 PRO B CA 1
ATOM 3759 C C . PRO B 1 247 ? 6.812 -8.57 8.422 1 96.44 247 PRO B C 1
ATOM 3761 O O . PRO B 1 247 ? 7.328 -8.328 7.324 1 96.44 247 PRO B O 1
ATOM 3764 N N . PHE B 1 248 ? 5.648 -8.148 8.812 1 96.38 248 PHE B N 1
ATOM 3765 C CA . PHE B 1 248 ? 4.902 -7.246 7.949 1 96.38 248 PHE B CA 1
ATOM 3766 C C . PHE B 1 248 ? 5.402 -5.816 8.102 1 96.38 248 PHE B C 1
ATOM 3768 O O . PHE B 1 248 ? 5.523 -5.086 7.113 1 96.38 248 PHE B O 1
#

Nearest PDB structures (foldseek):
  3i4f-assembly1_B  TM=7.942E-01  e=2.347E-13  Bacillus thuringiensis serovar kurstaki str. T03a001
  2cfc-assembly1_D  TM=8.128E-01  e=4.354E-13  Xanthobacter autotrophicus Py2
  6ujk-assembly1_B  TM=8.066E-01  e=1.245E-12  Mycobacterium tuberculosis H37Rv
  5f1p-assembly1_A  TM=7.933E-01  e=1.083E-11  Streptomyces platensis subsp. rosaceus
  1h5q-assembly2_F  TM=7.891E-01  e=1.669E-11  Agaricus bisporus

Solvent-accessible surface area (backbone atoms only — not comparable to full-atom values): 25154 Å² total; per-residue (Å²): 112,59,31,37,39,36,32,39,26,58,47,55,54,33,29,28,34,52,57,53,48,64,72,41,81,60,36,28,39,34,40,20,16,72,53,69,80,34,63,68,49,46,55,48,56,72,72,41,55,70,82,39,40,42,78,41,60,33,38,60,84,35,69,66,38,32,52,52,35,35,52,56,47,48,74,77,29,86,66,25,34,26,32,39,36,48,45,57,78,86,75,90,51,50,70,40,53,81,91,65,53,56,61,69,61,41,51,50,50,36,38,51,45,38,58,21,46,51,54,42,50,56,55,42,39,67,35,24,68,56,20,91,65,14,35,39,38,38,58,53,43,73,61,23,13,55,70,54,28,60,70,46,72,81,48,25,52,59,53,21,21,23,32,19,21,30,51,32,46,47,30,47,49,25,50,60,36,41,78,73,60,32,32,40,37,37,31,16,52,64,52,34,70,32,88,80,40,51,79,44,46,69,57,34,59,72,72,36,66,86,59,71,75,39,48,36,62,59,25,20,50,23,42,51,51,40,64,71,65,62,68,84,60,91,58,52,50,38,27,35,20,83,61,46,79,49,76,59,111,59,32,38,37,37,32,38,25,57,48,57,56,32,28,27,34,54,58,54,49,63,72,41,82,60,35,29,38,33,38,20,16,71,54,68,80,34,64,67,47,47,55,48,58,74,73,40,55,70,83,38,38,41,78,42,59,34,40,62,85,34,70,68,37,33,51,54,34,35,53,55,48,48,74,77,29,86,66,26,33,27,33,40,34,49,45,56,79,87,76,92,50,50,71,41,54,81,90,67,52,57,61,68,62,43,51,51,50,36,38,52,45,38,56,21,47,52,54,42,50,56,55,43,39,65,35,23,67,56,20,89,68,14,34,40,38,39,60,53,44,74,61,24,12,55,70,55,29,62,70,46,70,82,48,24,50,59,52,20,20,24,31,19,20,29,50,32,45,47,30,48,50,25,51,60,36,41,79,74,62,32,32,40,37,36,30,15,52,67,52,34,71,30,87,81,41,51,79,44,48,68,55,34,59,73,72,35,66,88,58,70,74,40,48,36,64,60,26,21,50,23,43,52,49,40,64,72,66,63,68,84,59,91,58,55,49,38,26,34,19,84,60,47,79,50,74,61

Foldseek 3Di:
DAEEEEEPCLDFLNVLLLVVQLVDVVYAYEYEEQDCVRPSNVVVPVVDDNRRYHYAYADLLDLVRLLVRLVVVCVSQVQFHQEYEHDDADQDCFQDDPVRDDVVVLVVRLCVLAVSVCSNCVSRQVRLLSHPNAEYEYEAALLLAPVCVVLQPRTRPSRNVSRVNNVVVQFVVQQVCVVSVHAYAYEHLFQEPDPRNVVCVVVCVPRPVPGDHYYSNQSSVLQVVLRVPDHRDNTHFYYYSNGHGHHD/DAEEEEEPCLDFLNVLLLVVQLVDVVYAYEYEEQDCVRPSNVVVPVVDDNRRYHYAYADLLDLVRLLVRLVVVCVSQVQFHQEYEYDDADQDCFQDDPVRDDVVVLVVRLCVLAVSVCSNCVSRQVRLLSHPNAEYEYEAALLLAPVCVVLQPRTRPSRNVSRVNNVVVQFVVQQVCVVSVHAYAYEHLFQEPDPRNVVCVVVCVPRPVPGDHYYSNQSSVLQVVLRVPDHRDNTHFYYYSNGHGHHD

Secondary structure (DSSP, 8-state):
--EEEES--SSHHHHHHHHHHHTSTT-EEEEEES-TT-HHHHHHHHHS-TTTEEEEE--TT-HHHHHHHHHHHHHH-TT--SEEEE-----S-TT--GGG--HHHHHHHHHIIIIIHHHHHHHHHHHHHHSSS-EEEEE--GGG-STTGGGSTTS-HHHHHHHHHHHHHHHHHHHHHGGGT-EEEEEE--EESSTTTGGGHHHHHHH-TTS-EE-HHHHHHHHHHHHHH----SS--EEETTS-B---/--EEEES--SSHHHHHHHHHHHTSTT-EEEEEES-TT-HHHHHHHHHS-TTTEEEEE--TT-HHHHHHHHHHHHHH-TT--SEEEE-----S-TT--GGG--HHHHHHHHHIIIIIHHHHHHHHHHHHHHSSS-EEEEE--GGG-STTGGGSTTS-HHHHHHHHHHHHHHHHHHHHHGGGT-EEEEEE--SBSSTTTGGGHHHHHHH-TTS--B-HHHHHHHHHHHHHH----SS--EEETTS-B---